Protein AF-A0A380EIG4-F1 (afdb_monomer_lite)

Organism: Staphylococcus aureus (NCBI:txid1280)

Sequence (444 aa):
MAMTEQQKFKVLADQIKISNQLDAEILNSGELTRIDVSNKNRTWEFHITLPQFLAHEDYLLFINAIEQEFKDIANVTCRFTVTNGTNQDEHAIKYFGHCIDQTALSPKVKGQLKQKKLIMSGKVLKVMVSNDIERNHFDKACNGSLIKAFRNCGFDIDKIIFETNDNDQEQNLASLEAHIQEEDEQSARLATEKLEKMKAEKAKQQDNNESAVDKCQIGKPIQIENIKPIESIIEEEFKVAIEGVIFDINLKELKSGRHIVEIKVTDYTDSLVLKMFTRKNKDDLEHFKALSVGKWVRAQGRIEEDTFIRDLVMMMSDIEEIKKATKKDKAEEKRVEFHLHTAMSQMDGIPNIGAYVKQAADWGHPAIAVTDHNVVQAFPDAHAAAEKHGIKMIYGMEGMLVDDGVPIAYKPQDVVLKDATYVVFDVETTGLSNQYDKSSSLQL

Secondary structure (DSSP, 8-state):
-PPPHHHHHHHHHHHTT-TTTS-HHHHHH-EEEEEEEETTTTEEEEEEEESSPPPHHHHHHHHHHHHHHHTTT-EEEEEEEES--TTHHHHHHHHHHHHHHTS---HHHHHHHHHS-EEEETTEEEEEESSHHHHHHHHHHHHHHHHHHHHHTT----EEEEEE-GGGTHHHHHHHHHHHHHHHHHHHHHHHHHHHHHHHHHTTTTS----S-SS-EESSPPPGGGB--GGG--S-EEEEEEEEEEEEEEEEE-TTSPEEEEEEEE-SS-EEEEEEEPPTTS-HHHHHHT--TT-EEEEEEEEEEETTTTEEEEEEEEEEEE-PPPP----SSPP-B-----TTSTTT--S-HHHHHHHHHHHT-SEEEE--BT--TTHHHHHHHHHHHTPEEEE--B-------S-SSSS-----TTT------------S-TTT--------

Foldseek 3Di:
DDDFQLRVQLVVCVLLPCLVVDDPQFSRVKGFDDWDADPPQQEIETEIEGQEADAPVSVVSSQVSNCVSCVVRGRYAYAYAYPDCPPLFVRCLVCQLVLLVQFPDDPVVSVVQNPWDWDDDDQEIETEDADVVVQVVCCVPPWVSSCVSCRSSRHRHDTYHYDYDPVVPPVVVVVVVVVVVVCVVVCVVVVVVVVVVVVVVVVVVVPDPPQPDQWQWADDDDDPVQEDAPLVPPDWDFKGKYKFFWADWDWDADPVRWIKIWTWGHPPVDIAIEIEIDDPPDPNVSSSSNDDGGWMKMWMATWDQDPVVRDTHGDTRIMTTDDDDDDEQPDPDADEAAEDEDPVQDPPHDHQLLVVLVVCLRRVPQEYEYAHEVDQVSVVVNVVSCVVSVHHYDYHYDYDDDDPPDPPDDPDDPDDPVPDDDDDDPPPPPDPDPPPDDPPPDDD

Structure (mmCIF, N/CA/C/O backbone):
data_AF-A0A380EIG4-F1
#
_entry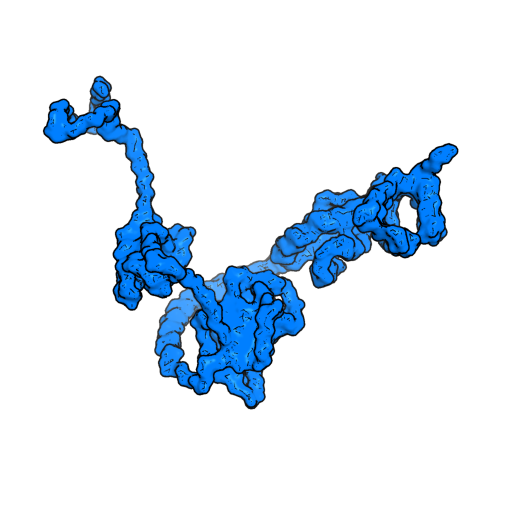.id   AF-A0A380EIG4-F1
#
loop_
_atom_site.group_PDB
_atom_site.id
_atom_site.type_symbol
_atom_site.label_atom_id
_atom_site.label_alt_id
_atom_site.label_comp_id
_atom_site.label_asym_id
_atom_site.label_entity_id
_atom_site.label_seq_id
_atom_site.pdbx_PDB_ins_code
_atom_site.Cartn_x
_atom_site.Cartn_y
_atom_site.Cartn_z
_atom_site.occupancy
_atom_site.B_iso_or_equiv
_atom_site.auth_seq_id
_atom_site.auth_comp_id
_atom_site.auth_asym_id
_atom_site.auth_atom_id
_atom_site.pdbx_PDB_model_num
ATOM 1 N N . MET A 1 1 ? -60.691 -1.891 23.412 1.00 50.03 1 MET A N 1
ATOM 2 C CA . MET A 1 1 ? -60.043 -0.633 22.981 1.00 50.03 1 MET A CA 1
ATOM 3 C C . MET A 1 1 ? -58.589 -0.954 22.697 1.00 50.03 1 MET A C 1
ATOM 5 O O . MET A 1 1 ? -58.003 -1.678 23.492 1.00 50.03 1 MET A O 1
ATOM 9 N N . ALA A 1 2 ? -58.040 -0.517 21.564 1.00 72.38 2 ALA A N 1
ATOM 10 C CA . ALA A 1 2 ? -56.608 -0.659 21.309 1.00 72.38 2 ALA A CA 1
ATOM 11 C C . ALA A 1 2 ? -55.840 0.219 22.311 1.00 72.38 2 ALA A C 1
ATOM 13 O O . ALA A 1 2 ? -56.253 1.352 22.553 1.00 72.38 2 ALA A O 1
ATOM 14 N N . MET A 1 3 ? -54.778 -0.311 22.921 1.00 82.12 3 MET A N 1
ATOM 15 C CA . MET A 1 3 ? -53.924 0.464 23.826 1.00 82.12 3 MET A CA 1
ATOM 16 C C . MET A 1 3 ? -53.286 1.637 23.076 1.00 82.12 3 MET A C 1
ATOM 18 O O . MET A 1 3 ? -52.825 1.456 21.943 1.00 82.12 3 MET A O 1
ATOM 22 N N . THR A 1 4 ? -53.232 2.812 23.706 1.00 90.56 4 THR A N 1
ATOM 23 C CA . THR A 1 4 ? -52.507 3.967 23.152 1.00 90.56 4 THR A CA 1
ATOM 24 C C . THR A 1 4 ? -50.997 3.713 23.156 1.00 90.56 4 THR A C 1
ATOM 26 O O . THR A 1 4 ? -50.507 2.838 23.872 1.00 90.56 4 THR A O 1
ATOM 29 N N . GLU A 1 5 ? -50.235 4.464 22.364 1.00 90.00 5 GLU A N 1
ATOM 30 C CA . GLU A 1 5 ? -48.774 4.307 22.280 1.00 90.00 5 GLU A CA 1
ATOM 31 C C . GLU A 1 5 ? -48.079 4.606 23.618 1.00 90.00 5 GLU A C 1
ATOM 33 O O . GLU A 1 5 ? -47.142 3.894 23.986 1.00 90.00 5 GLU A O 1
ATOM 38 N N . GLN A 1 6 ? -48.610 5.546 24.413 1.00 91.00 6 GLN A N 1
ATOM 39 C CA . GLN A 1 6 ? -48.126 5.802 25.776 1.00 91.00 6 GLN A CA 1
ATOM 40 C C . GLN A 1 6 ? -48.429 4.635 26.725 1.00 91.00 6 GLN A C 1
ATOM 42 O O . GLN A 1 6 ? -47.605 4.250 27.552 1.00 91.00 6 GLN A O 1
ATOM 47 N N . GLN A 1 7 ? -49.613 4.022 26.605 1.00 89.44 7 GLN A N 1
ATOM 48 C CA . GLN A 1 7 ? -49.962 2.846 27.408 1.00 89.44 7 GLN A CA 1
ATOM 49 C C . GLN A 1 7 ? -49.075 1.646 27.059 1.00 89.44 7 GLN A C 1
ATOM 51 O O . GLN A 1 7 ? -48.688 0.899 27.954 1.00 89.44 7 GLN A O 1
ATOM 56 N N . LYS A 1 8 ? -48.726 1.470 25.777 1.00 91.44 8 LYS A N 1
ATOM 57 C CA . LYS A 1 8 ? -47.780 0.434 25.338 1.00 91.44 8 LYS A CA 1
ATOM 58 C C . LYS A 1 8 ? -46.386 0.658 25.927 1.00 91.44 8 LYS A C 1
ATOM 60 O O . LYS A 1 8 ? -45.781 -0.304 26.390 1.00 91.44 8 LYS A O 1
ATOM 65 N N . PHE A 1 9 ? -45.900 1.902 25.952 1.00 92.00 9 PHE A N 1
ATOM 66 C CA . PHE A 1 9 ? -44.609 2.229 26.561 1.00 92.00 9 PHE A CA 1
ATOM 67 C C . PHE A 1 9 ? -44.590 1.943 28.065 1.00 92.00 9 PHE A C 1
ATOM 69 O O . PHE A 1 9 ? -43.659 1.304 28.542 1.00 92.00 9 PHE A O 1
ATOM 76 N N . LYS A 1 10 ? -45.641 2.323 28.803 1.00 90.19 10 LYS A N 1
ATOM 77 C CA . LYS A 1 10 ? -45.753 2.004 30.238 1.00 90.19 10 LYS A CA 1
ATOM 78 C C . LYS A 1 10 ? -45.739 0.505 30.509 1.00 90.19 10 LYS A C 1
ATOM 80 O O . LYS A 1 10 ? -45.016 0.061 31.390 1.00 90.19 10 LYS A O 1
ATOM 85 N N . VAL A 1 11 ? -46.479 -0.276 29.721 1.00 90.94 11 VAL A N 1
ATOM 86 C CA . VAL A 1 11 ? -46.455 -1.741 29.846 1.00 90.94 11 VAL A CA 1
ATOM 87 C C . VAL A 1 11 ? -45.063 -2.301 29.561 1.00 90.94 11 VAL A C 1
ATOM 89 O O . VAL A 1 11 ? -44.620 -3.181 30.292 1.00 90.94 11 VAL A O 1
ATOM 92 N N . LEU A 1 12 ? -44.351 -1.779 28.557 1.00 90.94 12 LEU A N 1
ATOM 93 C CA . LEU A 1 12 ? -42.964 -2.168 28.296 1.00 90.94 12 LEU A CA 1
ATOM 94 C C . LEU A 1 12 ? -42.051 -1.822 29.482 1.00 90.94 12 LEU A C 1
ATOM 96 O O . LEU A 1 12 ? -41.296 -2.681 29.924 1.00 90.94 12 LEU A O 1
ATOM 100 N N . ALA A 1 13 ? -42.142 -0.599 30.013 1.00 88.75 13 ALA A N 1
ATOM 101 C CA . ALA A 1 13 ? -41.346 -0.137 31.150 1.00 88.75 13 ALA A CA 1
ATOM 102 C C . ALA A 1 13 ? -41.601 -0.968 32.423 1.00 88.75 13 ALA A C 1
ATOM 104 O O . ALA A 1 13 ? -40.652 -1.305 33.139 1.00 88.75 13 ALA A O 1
ATOM 105 N N . ASP A 1 14 ? -42.858 -1.355 32.667 1.00 89.38 14 ASP A N 1
ATOM 106 C CA . ASP A 1 14 ? -43.243 -2.241 33.769 1.00 89.38 14 ASP A CA 1
ATOM 107 C C . ASP A 1 14 ? -42.702 -3.659 33.551 1.00 89.38 14 ASP A C 1
ATOM 109 O O . ASP A 1 14 ? -42.169 -4.269 34.481 1.00 89.38 14 ASP A O 1
ATOM 113 N N . GLN A 1 15 ? -42.790 -4.172 32.319 1.00 89.62 15 GLN A N 1
ATOM 114 C CA . GLN A 1 15 ? -42.307 -5.503 31.953 1.00 89.62 15 GLN A CA 1
ATOM 115 C C . GLN A 1 15 ? -40.791 -5.629 32.144 1.00 89.62 15 GLN A C 1
ATOM 117 O O . GLN A 1 15 ? -40.335 -6.592 32.752 1.00 89.62 15 GLN A O 1
ATOM 122 N N . ILE A 1 16 ? -40.022 -4.629 31.706 1.00 89.94 16 ILE A N 1
ATOM 123 C CA . ILE A 1 16 ? -38.561 -4.591 31.894 1.00 89.94 16 ILE A CA 1
ATOM 124 C C . ILE A 1 16 ? -38.152 -4.054 33.280 1.00 89.94 16 ILE A C 1
ATOM 126 O O . ILE A 1 16 ? -36.966 -3.952 33.578 1.00 89.94 16 ILE A O 1
ATOM 130 N N . LYS A 1 17 ? -39.126 -3.757 34.156 1.00 88.25 17 LYS A N 1
ATOM 131 C CA . LYS A 1 17 ? -38.958 -3.372 35.572 1.00 88.25 17 LYS A CA 1
ATOM 132 C C . LYS A 1 17 ? -38.161 -2.084 35.810 1.00 88.25 17 LYS A C 1
ATOM 134 O O . LYS A 1 17 ? -37.491 -1.960 36.835 1.00 88.25 17 LYS A O 1
ATOM 139 N N . ILE A 1 18 ? -38.276 -1.102 34.915 1.00 86.62 18 ILE A N 1
ATOM 140 C CA . ILE A 1 18 ? -37.579 0.195 35.035 1.00 86.62 18 ILE A CA 1
ATOM 141 C C . ILE A 1 18 ? -38.503 1.374 35.359 1.00 86.62 18 ILE A C 1
ATOM 143 O O . ILE A 1 18 ? -38.022 2.490 35.529 1.00 86.62 18 ILE A O 1
ATOM 147 N N . SER A 1 19 ? -39.817 1.161 35.478 1.00 80.94 19 SER A N 1
ATOM 148 C CA . SER A 1 19 ? -40.793 2.243 35.700 1.00 80.94 19 SER A CA 1
ATOM 149 C C . SER A 1 19 ? -40.489 3.133 36.909 1.00 80.94 19 SER A C 1
ATOM 151 O O . SER A 1 19 ? -40.785 4.319 36.878 1.00 80.94 19 SER A O 1
ATOM 153 N N . ASN A 1 20 ? -39.864 2.590 37.958 1.00 79.31 20 ASN A N 1
ATOM 154 C CA . ASN A 1 20 ? -39.489 3.354 39.156 1.00 79.31 20 ASN A CA 1
ATOM 155 C C . ASN A 1 20 ? -38.130 4.067 39.039 1.00 79.31 20 ASN A C 1
ATOM 157 O O . ASN A 1 20 ? -37.755 4.792 39.957 1.00 79.31 20 ASN A O 1
ATOM 161 N N . GLN A 1 21 ? -37.371 3.805 37.973 1.00 80.31 21 GLN A N 1
ATOM 162 C CA . GLN A 1 21 ? -36.055 4.401 37.718 1.00 80.31 21 GLN A CA 1
ATOM 163 C C . GLN A 1 21 ? -36.112 5.521 36.678 1.00 80.31 21 GLN A C 1
ATOM 165 O O . GLN A 1 21 ? -35.222 6.358 36.648 1.00 80.31 21 GLN A O 1
ATOM 170 N N . LEU A 1 22 ? -37.155 5.554 35.846 1.00 81.88 22 LEU A N 1
ATOM 171 C CA . LEU A 1 22 ? -37.361 6.619 34.871 1.00 81.88 22 LEU A CA 1
ATOM 172 C C . LEU A 1 22 ? -38.056 7.829 35.499 1.00 81.88 22 LEU A C 1
ATOM 174 O O . LEU A 1 22 ? -38.948 7.689 36.338 1.00 81.88 22 LEU A O 1
ATOM 178 N N . ASP A 1 23 ? -37.714 9.018 35.005 1.00 84.00 23 ASP A N 1
ATOM 179 C CA . ASP A 1 23 ? -38.436 10.241 35.339 1.00 84.00 23 ASP A CA 1
ATOM 180 C C . ASP A 1 23 ? -39.929 10.120 35.014 1.00 84.00 23 ASP A C 1
ATOM 182 O O . ASP A 1 23 ? -40.333 9.600 33.968 1.00 84.00 23 ASP A O 1
ATOM 186 N N . ALA A 1 24 ? -40.767 10.679 35.889 1.00 83.12 24 ALA A N 1
ATOM 187 C CA . ALA A 1 24 ? -42.219 10.615 35.747 1.00 83.12 24 ALA A CA 1
ATOM 188 C C . ALA A 1 24 ? -42.714 11.234 34.428 1.00 83.12 24 ALA A C 1
ATOM 190 O O . ALA A 1 24 ? -43.712 10.781 33.871 1.00 83.12 24 ALA A O 1
ATOM 191 N N . GLU A 1 25 ? -42.031 12.255 33.911 1.00 85.75 25 GLU A N 1
ATOM 192 C CA . GLU A 1 25 ? -42.359 12.865 32.620 1.00 85.75 25 GLU A CA 1
ATOM 193 C C . GLU A 1 25 ? -42.069 11.913 31.452 1.00 85.75 25 GLU A C 1
ATOM 195 O O . GLU A 1 25 ? -42.916 11.732 30.576 1.00 85.75 25 GLU A O 1
ATOM 200 N N . ILE A 1 26 ? -40.925 11.225 31.485 1.00 87.44 26 ILE A N 1
ATOM 201 C CA . ILE A 1 26 ? -40.539 10.229 30.480 1.00 87.44 26 ILE A CA 1
ATOM 202 C C . ILE A 1 26 ? -41.493 9.033 30.511 1.00 87.44 26 ILE A C 1
ATOM 204 O O . ILE A 1 26 ? -41.966 8.597 29.465 1.00 87.44 26 ILE A O 1
ATOM 208 N N . LEU A 1 27 ? -41.838 8.534 31.700 1.00 87.75 27 LEU A N 1
ATOM 209 C CA . LEU A 1 27 ? -42.756 7.404 31.845 1.00 87.75 27 LEU A CA 1
ATOM 210 C C . LEU A 1 27 ? -44.185 7.735 31.379 1.00 87.75 27 LEU A C 1
ATOM 212 O O . LEU A 1 27 ? -44.901 6.864 30.886 1.00 87.75 27 LEU A O 1
ATOM 216 N N . ASN A 1 28 ? -44.633 8.981 31.560 1.00 86.75 28 ASN A N 1
ATOM 217 C CA . ASN A 1 28 ? -45.994 9.391 31.211 1.00 86.75 28 ASN A CA 1
ATOM 218 C C . ASN A 1 28 ? -46.162 9.798 29.746 1.00 86.75 28 ASN A C 1
ATOM 220 O O . ASN A 1 28 ? -47.229 9.540 29.187 1.00 86.75 28 ASN A O 1
ATOM 224 N N . SER A 1 29 ? -45.136 10.408 29.155 1.00 89.44 29 SER A N 1
ATOM 225 C CA . SER A 1 29 ? -45.185 10.966 27.800 1.00 89.44 29 SER A CA 1
ATOM 226 C C . SER A 1 29 ? -44.413 10.136 26.770 1.00 89.44 29 SER A C 1
ATOM 228 O O . SER A 1 29 ? -44.521 10.414 25.581 1.00 89.44 29 SER A O 1
ATOM 230 N N . GLY A 1 30 ? -43.628 9.140 27.194 1.00 91.06 30 GLY A N 1
ATOM 231 C CA . GLY A 1 30 ? -42.935 8.222 26.294 1.00 91.06 30 GLY A CA 1
ATOM 232 C C . GLY A 1 30 ? -43.910 7.334 25.521 1.00 91.06 30 GLY A C 1
ATOM 233 O O . GLY A 1 30 ? -44.926 6.887 26.054 1.00 91.06 30 GLY A O 1
ATOM 234 N N . GLU A 1 31 ? -43.599 7.069 24.258 1.00 93.81 31 GLU A N 1
ATOM 235 C CA . GLU A 1 31 ? -44.462 6.353 23.320 1.00 93.81 31 GLU A CA 1
ATOM 236 C C . GLU A 1 31 ? -43.718 5.188 22.680 1.00 93.81 31 GLU A C 1
ATOM 238 O O . GLU A 1 31 ? -42.617 5.343 22.155 1.00 93.81 31 GLU A O 1
ATOM 243 N N . LEU A 1 32 ? -44.346 4.012 22.674 1.00 93.25 32 LEU A N 1
ATOM 244 C CA . LEU A 1 32 ? -43.885 2.872 21.890 1.00 93.25 32 LEU A CA 1
ATOM 245 C C . LEU A 1 32 ? -44.675 2.852 20.582 1.00 93.25 32 LEU A C 1
ATOM 247 O O . LEU A 1 32 ? -45.813 2.367 20.539 1.00 93.25 32 LEU A O 1
ATOM 251 N N . THR A 1 33 ? -44.073 3.406 19.533 1.00 91.06 33 THR A N 1
ATOM 252 C CA . THR A 1 33 ? -44.745 3.666 18.253 1.00 91.06 33 THR A CA 1
ATOM 253 C C . THR A 1 33 ? -44.801 2.410 17.390 1.00 91.06 33 THR A C 1
ATOM 255 O O . THR A 1 33 ? -45.850 2.056 16.846 1.00 91.06 33 THR A O 1
ATOM 258 N N . ARG A 1 34 ? -43.686 1.677 17.296 1.00 91.44 34 ARG A N 1
ATOM 259 C CA . ARG A 1 34 ? -43.570 0.488 16.442 1.00 91.44 34 ARG A CA 1
ATOM 260 C C . ARG A 1 34 ? -42.611 -0.546 17.021 1.00 91.44 34 ARG A C 1
ATOM 262 O O . ARG A 1 34 ? -41.653 -0.204 17.702 1.00 91.44 34 ARG A O 1
ATOM 269 N N . ILE A 1 35 ? -42.860 -1.817 16.709 1.00 91.50 35 ILE A N 1
ATOM 270 C CA . ILE A 1 35 ? -41.914 -2.914 16.931 1.00 91.50 35 ILE A CA 1
ATOM 271 C C . ILE A 1 35 ? -41.737 -3.637 15.597 1.00 91.50 35 ILE A C 1
ATOM 273 O O . ILE A 1 35 ? -42.709 -4.169 15.056 1.00 91.50 35 ILE A O 1
ATOM 277 N N . ASP A 1 36 ? -40.515 -3.660 15.072 1.00 90.19 36 ASP A N 1
ATOM 278 C CA . ASP A 1 36 ? -40.183 -4.417 13.868 1.00 90.19 36 ASP A CA 1
ATOM 279 C C . ASP A 1 36 ? -39.650 -5.793 14.245 1.00 90.19 36 ASP A C 1
ATOM 281 O O . ASP A 1 36 ? -38.648 -5.922 14.947 1.00 90.19 36 ASP A O 1
ATOM 285 N N . VAL A 1 37 ? -40.315 -6.839 13.756 1.00 91.00 37 VAL A N 1
ATOM 286 C CA . VAL A 1 37 ? -39.977 -8.228 14.073 1.00 91.00 37 VAL A CA 1
ATOM 287 C C . VAL A 1 37 ? -39.436 -8.928 12.834 1.00 91.00 37 VAL A C 1
ATOM 289 O O . VAL A 1 37 ? -40.142 -9.098 11.840 1.00 91.00 37 VAL A O 1
ATOM 292 N N . SER A 1 38 ? -38.189 -9.397 12.907 1.00 88.88 38 SER A N 1
ATOM 293 C CA . SER A 1 38 ? -37.592 -10.255 11.883 1.00 88.88 38 SER A CA 1
ATOM 294 C C . SER A 1 38 ? -37.438 -11.678 12.401 1.00 88.88 38 SER A C 1
ATOM 296 O O . SER A 1 38 ? -36.502 -11.999 13.133 1.00 88.88 38 SER A O 1
ATOM 298 N N . ASN A 1 39 ? -38.333 -12.567 11.963 1.00 84.81 39 ASN A N 1
ATOM 299 C CA . ASN A 1 39 ? -38.279 -13.987 12.325 1.00 84.81 39 ASN A CA 1
ATOM 300 C C . ASN A 1 39 ? -37.032 -14.687 11.765 1.00 84.81 39 ASN A C 1
ATOM 302 O O . ASN A 1 39 ? -36.486 -15.576 12.408 1.00 84.81 39 ASN A O 1
ATOM 306 N N . LYS A 1 40 ? -36.559 -14.275 10.579 1.00 84.56 40 LYS A N 1
ATOM 307 C CA . LYS A 1 40 ? -35.396 -14.885 9.916 1.00 84.56 40 LYS A CA 1
ATOM 308 C C . LYS A 1 40 ? -34.095 -14.628 10.678 1.00 84.56 40 LYS A C 1
ATOM 310 O O . LYS A 1 40 ? -33.275 -15.529 10.792 1.00 84.56 40 LYS A O 1
ATOM 315 N N . ASN A 1 41 ? -33.927 -13.409 11.191 1.00 82.38 41 ASN A N 1
ATOM 316 C CA . ASN A 1 41 ? -32.717 -13.005 11.911 1.00 82.38 41 ASN A CA 1
ATOM 317 C C . ASN A 1 41 ? -32.880 -13.110 13.433 1.00 82.38 41 ASN A C 1
ATOM 319 O O . ASN A 1 41 ? -31.913 -12.900 14.159 1.00 82.38 41 ASN A O 1
ATOM 323 N N . ARG A 1 42 ? -34.093 -13.433 13.907 1.00 89.19 42 ARG A N 1
ATOM 324 C CA . ARG A 1 42 ? -34.471 -13.462 15.323 1.00 89.19 42 ARG A CA 1
ATOM 325 C C . ARG A 1 42 ? -34.135 -12.135 16.022 1.00 89.19 42 ARG A C 1
ATOM 327 O O . ARG A 1 42 ? -33.558 -12.123 17.106 1.00 89.19 42 ARG A O 1
ATOM 334 N N . THR A 1 43 ? -34.479 -11.020 15.369 1.00 90.00 43 THR A N 1
ATOM 335 C CA . THR A 1 43 ? -34.214 -9.651 15.847 1.00 90.00 43 THR A CA 1
ATOM 336 C C . THR A 1 43 ? -35.502 -8.858 16.013 1.00 90.00 43 THR A C 1
ATOM 338 O O . THR A 1 43 ? -36.355 -8.895 15.118 1.00 90.00 43 THR A O 1
ATOM 341 N N . TRP A 1 44 ? -35.631 -8.131 17.122 1.00 92.94 44 TRP A N 1
ATOM 342 C CA . TRP A 1 44 ? -36.739 -7.210 17.394 1.00 92.94 44 TRP A CA 1
ATOM 343 C C . TRP A 1 44 ? -36.195 -5.789 17.549 1.00 92.94 44 TRP A C 1
ATOM 345 O O . TRP A 1 44 ? -35.314 -5.567 18.375 1.00 92.94 44 TRP A O 1
ATOM 355 N N . GLU A 1 45 ? -36.720 -4.837 16.780 1.00 92.75 45 GLU A N 1
ATOM 356 C CA . GLU A 1 45 ? -36.350 -3.421 16.879 1.00 92.75 45 GLU A CA 1
ATOM 357 C C . GLU A 1 45 ? -37.518 -2.603 17.444 1.00 92.75 45 GLU A C 1
ATOM 359 O O . GLU A 1 45 ? -38.583 -2.517 16.829 1.00 92.75 45 GLU A O 1
ATOM 364 N N . PHE A 1 46 ? -37.325 -2.006 18.620 1.00 93.62 46 PHE A N 1
ATOM 365 C CA . PHE A 1 46 ? -38.320 -1.164 19.285 1.00 93.62 46 PHE A CA 1
ATOM 366 C C . PHE A 1 46 ? -38.114 0.298 18.890 1.00 93.62 46 PHE A C 1
ATOM 368 O O . PHE A 1 46 ? -37.039 0.853 19.106 1.00 93.62 46 PHE A O 1
ATOM 375 N N . HIS A 1 47 ? -39.152 0.935 18.351 1.00 94.69 47 HIS A N 1
ATOM 376 C CA . HIS A 1 47 ? -39.161 2.360 18.021 1.00 94.69 47 HIS A CA 1
ATOM 377 C C . HIS A 1 47 ? -39.867 3.120 19.138 1.00 94.69 47 HIS A C 1
ATOM 379 O O . HIS A 1 47 ? -41.072 2.956 19.348 1.00 94.69 47 HIS A O 1
ATOM 385 N N . ILE A 1 48 ? -39.100 3.922 19.871 1.00 94.62 48 ILE A N 1
ATOM 386 C CA . ILE A 1 48 ? -39.546 4.602 21.087 1.00 94.62 48 ILE A CA 1
ATOM 387 C C . ILE A 1 48 ? -39.392 6.107 20.898 1.00 94.62 48 ILE A C 1
ATOM 389 O O . ILE A 1 48 ? -38.314 6.588 20.555 1.00 94.62 48 ILE A O 1
ATOM 393 N N . THR A 1 49 ? -40.454 6.858 21.158 1.00 94.38 49 THR A N 1
ATOM 394 C CA . THR A 1 49 ? -40.421 8.321 21.168 1.00 94.38 49 THR A CA 1
ATOM 395 C C . THR A 1 49 ? -40.407 8.815 22.609 1.00 94.38 49 THR A C 1
ATOM 397 O O . THR A 1 49 ? -41.226 8.379 23.415 1.00 94.38 49 THR A O 1
ATOM 400 N N . LEU A 1 50 ? -39.480 9.708 22.952 1.00 93.31 50 LEU A N 1
ATOM 401 C CA . LEU A 1 50 ? -39.313 10.261 24.296 1.00 93.31 50 LEU A CA 1
ATOM 402 C C . LEU A 1 50 ? -39.483 11.787 24.287 1.00 93.31 50 LEU A C 1
ATOM 404 O O . LEU A 1 50 ? -39.069 12.442 23.324 1.00 93.31 50 LEU A O 1
ATOM 408 N N . PRO A 1 51 ? -40.030 12.377 25.367 1.00 91.50 51 PRO A N 1
ATOM 409 C CA . PRO A 1 51 ? -40.179 13.825 25.468 1.00 91.50 51 PRO A CA 1
ATOM 410 C C . PRO A 1 51 ? -38.824 14.545 25.502 1.00 91.50 51 PRO A C 1
ATOM 412 O O . PRO A 1 51 ? -38.693 15.603 24.895 1.00 91.50 51 PRO A O 1
ATOM 415 N N . GLN A 1 52 ? -37.820 13.951 26.156 1.00 91.44 52 GLN A N 1
ATOM 416 C CA . GLN A 1 52 ? -36.471 14.485 26.365 1.00 91.44 52 GLN A CA 1
ATOM 417 C C . GLN A 1 52 ? -35.420 13.360 26.340 1.00 91.44 52 GLN A C 1
ATOM 419 O O . GLN A 1 52 ? -35.775 12.179 26.395 1.00 91.44 52 GLN A O 1
ATOM 424 N N . PHE A 1 53 ? -34.133 13.715 26.263 1.00 89.94 53 PHE A N 1
ATOM 425 C CA . PHE A 1 53 ? -33.037 12.743 26.331 1.00 89.94 53 PHE A CA 1
ATOM 426 C C . PHE A 1 53 ? -32.976 12.061 27.702 1.00 89.94 53 PHE A C 1
ATOM 428 O O . PHE A 1 53 ? -33.089 12.716 28.736 1.00 89.94 53 PHE A O 1
ATOM 435 N N . LEU A 1 54 ? -32.722 10.751 27.714 1.00 89.00 54 LEU A N 1
ATOM 436 C CA . LEU A 1 54 ? -32.384 10.031 28.942 1.00 89.00 54 LEU A CA 1
ATOM 437 C C . LEU A 1 54 ? -30.999 10.464 29.440 1.00 89.00 54 LEU A C 1
ATOM 439 O O . LEU A 1 54 ? -30.092 10.750 28.640 1.00 89.00 54 LEU A O 1
ATOM 443 N N . ALA A 1 55 ? -30.781 10.455 30.755 1.00 89.50 55 ALA A N 1
ATOM 444 C CA . ALA A 1 55 ? -29.417 10.460 31.264 1.00 89.50 55 ALA A CA 1
ATOM 445 C C . ALA A 1 55 ? -28.692 9.201 30.755 1.00 89.50 55 ALA A C 1
ATOM 447 O O . ALA A 1 55 ? -29.311 8.167 30.507 1.00 89.50 55 ALA A O 1
ATOM 448 N N . HIS A 1 56 ? -27.374 9.281 30.561 1.00 88.69 56 HIS A N 1
ATOM 449 C CA . HIS A 1 56 ? -26.609 8.150 30.020 1.00 88.69 56 HIS A CA 1
ATOM 450 C C . HIS A 1 56 ? -26.753 6.885 30.886 1.00 88.69 56 HIS A C 1
ATOM 452 O O . HIS A 1 56 ? -26.826 5.778 30.360 1.00 88.69 56 HIS A O 1
ATOM 458 N N . GLU A 1 57 ? -26.853 7.055 32.204 1.00 86.38 57 GLU A N 1
ATOM 459 C CA . GLU A 1 57 ? -27.070 5.971 33.165 1.00 86.38 57 GLU A CA 1
ATOM 460 C C . GLU A 1 57 ? -28.435 5.296 32.961 1.00 86.38 57 GLU A C 1
ATOM 462 O O . GLU A 1 57 ? -28.490 4.077 32.798 1.00 86.38 57 GLU A O 1
ATOM 467 N N . ASP A 1 58 ? -29.512 6.081 32.856 1.00 87.38 58 ASP A N 1
ATOM 468 C CA . ASP A 1 58 ? -30.874 5.573 32.638 1.00 87.38 58 ASP A CA 1
ATOM 469 C C . ASP A 1 58 ? -31.019 4.880 31.285 1.00 87.38 58 ASP A C 1
ATOM 471 O O . ASP A 1 58 ? -31.698 3.862 31.164 1.00 87.38 58 ASP A O 1
ATOM 475 N N . TYR A 1 59 ? -30.346 5.395 30.257 1.00 90.75 59 TYR A N 1
ATOM 476 C CA . TYR A 1 59 ? -30.317 4.764 28.944 1.00 90.75 59 TYR A CA 1
ATOM 477 C C . TYR A 1 59 ? -29.598 3.414 28.968 1.00 90.75 59 TYR A C 1
ATOM 479 O O . TYR A 1 59 ? -30.112 2.434 28.428 1.00 90.75 59 TYR A O 1
ATOM 487 N N . LEU A 1 60 ? -28.433 3.324 29.619 1.00 87.44 60 LEU A N 1
ATOM 488 C CA . LEU A 1 60 ? -27.736 2.046 29.770 1.00 87.44 60 LEU A CA 1
ATOM 489 C C . LEU A 1 60 ? -28.570 1.047 30.575 1.00 87.44 60 LEU A C 1
ATOM 491 O O . LEU A 1 60 ? -28.591 -0.137 30.237 1.00 87.44 60 LEU A O 1
ATOM 495 N N . LEU A 1 61 ? -29.263 1.507 31.617 1.00 88.25 61 LEU A N 1
ATOM 496 C CA . LEU A 1 61 ? -30.193 0.683 32.384 1.00 88.25 61 LEU A CA 1
ATOM 497 C C . LEU A 1 61 ? -31.346 0.189 31.506 1.00 88.25 61 LEU A C 1
ATOM 499 O O . LEU A 1 61 ? -31.631 -1.006 31.512 1.00 88.25 61 LEU A O 1
ATOM 503 N N . PHE A 1 62 ? -31.943 1.067 30.696 1.00 91.50 62 PHE A N 1
ATOM 504 C CA . PHE A 1 62 ? -33.015 0.723 29.761 1.00 91.50 62 PHE A CA 1
ATOM 505 C C . PHE A 1 62 ? -32.577 -0.364 28.771 1.00 91.50 62 PHE A C 1
ATOM 507 O O . PHE A 1 62 ? -33.247 -1.390 28.646 1.00 91.50 62 PHE A O 1
ATOM 514 N N . ILE A 1 63 ? -31.448 -0.156 28.081 1.00 90.56 63 ILE A N 1
ATOM 515 C CA . ILE A 1 63 ? -30.932 -1.095 27.074 1.00 90.56 63 ILE A CA 1
ATOM 516 C C . ILE A 1 63 ? -30.589 -2.445 27.706 1.00 90.56 63 ILE A C 1
ATOM 518 O O . ILE A 1 63 ? -30.995 -3.484 27.193 1.00 90.56 63 ILE A O 1
ATOM 522 N N . ASN A 1 64 ? -29.911 -2.453 28.855 1.00 88.62 64 ASN A N 1
ATOM 523 C CA . ASN A 1 64 ? -29.613 -3.710 29.537 1.00 88.62 64 ASN A CA 1
ATOM 524 C C . ASN A 1 64 ? -30.893 -4.423 29.997 1.00 88.62 64 ASN A C 1
ATOM 526 O O . ASN A 1 64 ? -30.998 -5.638 29.853 1.00 88.62 64 ASN A O 1
ATOM 530 N N . ALA A 1 65 ? -31.875 -3.696 30.535 1.00 90.69 65 ALA A N 1
ATOM 531 C CA . ALA A 1 65 ? -33.120 -4.286 31.018 1.00 90.69 65 ALA A CA 1
ATOM 532 C C . ALA A 1 65 ? -33.925 -4.934 29.883 1.00 90.69 65 ALA A C 1
ATOM 534 O O . ALA A 1 65 ? -34.376 -6.072 30.024 1.00 90.69 65 ALA A O 1
ATOM 535 N N . ILE A 1 66 ? -34.058 -4.251 28.741 1.00 91.44 66 ILE A N 1
ATOM 536 C CA . ILE A 1 66 ? -34.787 -4.793 27.591 1.00 91.44 66 ILE A CA 1
ATOM 537 C C . ILE A 1 66 ? -34.037 -5.968 26.947 1.00 91.44 66 ILE A C 1
ATOM 539 O O . ILE A 1 66 ? -34.654 -6.976 26.610 1.00 91.44 66 ILE A O 1
ATOM 543 N N . GLU A 1 67 ? -32.707 -5.906 26.838 1.00 89.62 67 GLU A N 1
ATOM 544 C CA . GLU A 1 67 ? -31.914 -7.027 26.324 1.00 89.62 67 GLU A CA 1
ATOM 545 C C . GLU A 1 67 ? -32.024 -8.269 27.217 1.00 89.62 67 GLU A C 1
ATOM 547 O O . GLU A 1 67 ? -32.142 -9.377 26.697 1.00 89.62 67 GLU A O 1
ATOM 552 N N . GLN A 1 68 ? -32.015 -8.110 28.547 1.00 89.25 68 GLN A N 1
ATOM 553 C CA . GLN A 1 68 ? -32.142 -9.239 29.476 1.00 89.25 68 GLN A CA 1
ATOM 554 C C . GLN A 1 68 ? -33.545 -9.851 29.466 1.00 89.25 68 GLN A C 1
ATOM 556 O O . GLN A 1 68 ? -33.659 -11.075 29.438 1.00 89.25 68 GLN A O 1
ATOM 561 N N . GLU A 1 69 ? -34.598 -9.031 29.459 1.00 91.81 69 GLU A N 1
ATOM 562 C CA . GLU A 1 69 ? -35.987 -9.513 29.501 1.00 91.81 69 GLU A CA 1
ATOM 563 C C . GLU A 1 69 ? -36.350 -10.338 28.255 1.00 91.81 69 GLU A C 1
ATOM 565 O O . GLU A 1 69 ? -37.065 -11.335 28.340 1.00 91.81 69 GLU A O 1
ATOM 570 N N . PHE A 1 70 ? -35.821 -9.961 27.089 1.00 90.88 70 PHE A N 1
ATOM 571 C CA . PHE A 1 70 ? -36.152 -10.602 25.814 1.00 90.88 70 PHE A CA 1
ATOM 572 C C . PHE A 1 70 ? -35.053 -11.529 25.270 1.00 90.88 70 PHE A C 1
ATOM 574 O O . PHE A 1 70 ? -35.214 -12.076 24.174 1.00 90.88 70 PHE A O 1
ATOM 581 N N . LYS A 1 71 ? -33.974 -11.768 26.030 1.00 89.06 71 LYS A N 1
ATOM 582 C CA . LYS A 1 71 ? -32.791 -12.551 25.620 1.00 89.06 71 LYS A CA 1
ATOM 583 C C . LYS A 1 71 ? -33.120 -13.939 25.065 1.00 89.06 71 LYS A C 1
ATOM 585 O O . LYS A 1 71 ? -32.505 -14.392 24.099 1.00 89.06 71 LYS A O 1
ATOM 590 N N . ASP A 1 72 ? -34.099 -14.616 25.663 1.00 87.81 72 ASP A N 1
ATOM 591 C CA . ASP A 1 72 ? -34.514 -15.963 25.253 1.00 87.81 72 ASP A CA 1
ATOM 592 C C . ASP A 1 72 ? -35.396 -15.957 23.994 1.00 87.81 72 ASP A C 1
ATOM 594 O O . ASP A 1 72 ? -35.604 -16.996 23.363 1.00 87.81 72 ASP A O 1
ATOM 598 N N . ILE A 1 73 ? -35.896 -14.792 23.580 1.00 87.19 73 ILE A N 1
ATOM 599 C CA . ILE A 1 73 ? -36.832 -14.637 22.465 1.00 87.19 73 ILE A CA 1
ATOM 600 C C . ILE A 1 73 ? -36.096 -14.125 21.228 1.00 87.19 73 ILE A C 1
ATOM 602 O O . ILE A 1 73 ? -36.129 -14.787 20.186 1.00 87.19 73 ILE A O 1
ATOM 606 N N . ALA A 1 74 ? -35.415 -12.984 21.336 1.00 89.38 74 ALA A N 1
ATOM 607 C CA . ALA A 1 74 ? -34.780 -12.307 20.212 1.00 89.38 74 ALA A CA 1
ATOM 608 C C . ALA A 1 74 ? -33.602 -11.428 20.644 1.00 89.38 74 ALA A C 1
ATOM 610 O O . ALA A 1 74 ? -33.535 -10.962 21.776 1.00 89.38 74 ALA A O 1
ATOM 611 N N . ASN A 1 75 ? -32.704 -11.147 19.699 1.00 88.50 75 ASN A N 1
ATOM 612 C CA . ASN A 1 75 ? -31.749 -10.055 19.851 1.00 88.50 75 ASN A CA 1
ATOM 613 C C . ASN A 1 75 ? -32.503 -8.732 19.705 1.00 88.50 75 ASN A C 1
ATOM 615 O O . ASN A 1 75 ? -33.110 -8.475 18.661 1.00 88.50 75 ASN A O 1
ATOM 619 N N . VAL A 1 76 ? -32.481 -7.915 20.752 1.00 90.88 76 VAL A N 1
ATOM 620 C CA . VAL A 1 76 ? -33.236 -6.664 20.801 1.00 90.88 76 VAL A CA 1
ATOM 621 C C . VAL A 1 76 ? -32.353 -5.484 20.430 1.00 90.88 76 VAL A C 1
ATOM 623 O O . VAL A 1 76 ? -31.232 -5.362 20.909 1.00 90.88 76 VAL A O 1
ATOM 626 N N . THR A 1 77 ? -32.882 -4.591 19.600 1.00 89.69 77 THR A N 1
ATOM 627 C CA . THR A 1 77 ? -32.328 -3.258 19.370 1.00 89.69 77 THR A CA 1
ATOM 628 C C . THR A 1 77 ? -33.393 -2.208 19.657 1.00 89.69 77 THR A C 1
ATOM 630 O O . THR A 1 77 ? -34.590 -2.448 19.498 1.00 89.69 77 THR A O 1
ATOM 633 N N . CYS A 1 78 ? -32.969 -1.028 20.096 1.00 90.56 78 CYS A N 1
ATOM 634 C CA . CYS A 1 78 ? -33.865 0.103 20.308 1.00 90.56 78 CYS A CA 1
ATOM 635 C C . CYS A 1 78 ? -33.458 1.257 19.404 1.00 90.56 78 CYS A C 1
ATOM 637 O O . CYS A 1 78 ? -32.271 1.532 19.220 1.00 90.56 78 CYS A O 1
ATOM 639 N N . ARG A 1 79 ? -34.464 1.947 18.876 1.00 92.69 79 ARG A N 1
ATOM 640 C CA . ARG A 1 79 ? -34.313 3.203 18.164 1.00 92.69 79 ARG A CA 1
ATOM 641 C C . ARG A 1 79 ? -35.151 4.262 18.856 1.00 92.69 79 ARG A C 1
ATOM 643 O O . ARG A 1 79 ? -36.376 4.166 18.896 1.00 92.69 79 ARG A O 1
ATOM 650 N N . PHE A 1 80 ? -34.479 5.279 19.370 1.00 93.25 80 PHE A N 1
ATOM 651 C CA . PHE A 1 80 ? -35.112 6.386 20.062 1.00 93.25 80 PHE A CA 1
ATOM 652 C C . PHE A 1 80 ? -35.337 7.567 19.121 1.00 93.25 80 PHE A C 1
ATOM 654 O O . PHE A 1 80 ? -34.553 7.820 18.209 1.00 93.25 80 PHE A O 1
ATOM 661 N N . THR A 1 81 ? -36.419 8.298 19.353 1.00 92.12 81 THR A N 1
ATOM 662 C CA . THR A 1 81 ? -36.694 9.612 18.767 1.00 92.12 81 THR A CA 1
ATOM 663 C C . THR A 1 81 ? -37.011 10.564 19.908 1.00 92.12 81 THR A C 1
ATOM 665 O O . THR A 1 81 ? -37.858 10.250 20.736 1.00 92.12 81 THR A O 1
ATOM 668 N N . VAL A 1 82 ? -36.345 11.714 19.984 1.00 92.31 82 VAL A N 1
ATOM 669 C CA . VAL A 1 82 ? -36.565 12.686 21.064 1.00 92.31 82 VAL A CA 1
ATOM 670 C C . VAL A 1 82 ? -37.277 13.913 20.506 1.00 92.31 82 VAL A C 1
ATOM 672 O O . VAL A 1 82 ? -36.842 14.476 19.504 1.00 92.31 82 VAL A O 1
ATOM 675 N N . THR A 1 83 ? -38.380 14.328 21.132 1.00 87.00 83 THR A N 1
ATOM 676 C CA . THR A 1 83 ? -39.177 15.469 20.646 1.00 87.00 83 THR A CA 1
ATOM 677 C C . THR A 1 83 ? -38.623 16.820 21.087 1.00 87.00 83 THR A C 1
ATOM 679 O O . THR A 1 83 ? -38.724 17.789 20.337 1.00 87.00 83 THR A O 1
ATOM 682 N N . ASN A 1 84 ? -38.033 16.905 22.285 1.00 85.75 84 ASN A N 1
ATOM 683 C CA . ASN A 1 84 ? -37.390 18.115 22.791 1.00 85.75 84 ASN A CA 1
ATOM 684 C C . ASN A 1 84 ? -35.867 17.934 22.840 1.00 85.75 84 ASN A C 1
ATOM 686 O O . ASN A 1 84 ? -35.331 17.310 23.752 1.00 85.75 84 ASN A O 1
ATOM 690 N N . GLY A 1 85 ? -35.170 18.525 21.868 1.00 80.56 85 GLY A N 1
ATOM 691 C CA . GLY A 1 85 ? -33.713 18.449 21.730 1.00 80.56 85 GLY A CA 1
ATOM 692 C C . GLY A 1 85 ? -32.908 19.351 22.681 1.00 80.56 85 GLY A C 1
ATOM 693 O O . GLY A 1 85 ? -31.731 19.604 22.425 1.00 80.56 85 GLY A O 1
ATOM 694 N N . THR A 1 86 ? -33.515 19.891 23.743 1.00 82.38 86 THR A N 1
ATOM 695 C CA . THR A 1 86 ? -32.807 20.754 24.706 1.00 82.38 86 THR A CA 1
ATOM 696 C C . THR A 1 86 ? -31.641 19.989 25.350 1.00 82.38 86 THR A C 1
ATOM 698 O O . THR A 1 86 ? -31.782 18.821 25.702 1.00 82.38 86 THR A O 1
ATOM 701 N N . ASN A 1 87 ? -30.480 20.639 25.491 1.00 81.56 87 ASN A N 1
ATOM 702 C CA . ASN A 1 87 ? -29.236 20.058 26.026 1.00 81.56 87 ASN A CA 1
ATOM 703 C C . ASN A 1 87 ? -28.671 18.856 25.241 1.00 81.56 87 ASN A C 1
ATOM 705 O O . ASN A 1 87 ? -27.894 18.076 25.797 1.00 81.56 87 ASN A O 1
ATOM 709 N N . GLN A 1 88 ? -28.997 18.728 23.946 1.00 87.00 88 GLN A N 1
ATOM 710 C CA . GLN A 1 88 ? -28.449 17.680 23.075 1.00 87.00 88 GLN A CA 1
ATOM 711 C C . GLN A 1 88 ? -26.929 17.542 23.213 1.00 87.00 88 GLN A C 1
ATOM 713 O O . GLN A 1 88 ? -26.420 16.430 23.314 1.00 87.00 88 GLN A O 1
ATOM 718 N N . ASP A 1 89 ? -26.220 18.669 23.253 1.00 85.00 89 ASP A N 1
ATOM 719 C CA . ASP A 1 89 ? -24.761 18.720 23.287 1.00 85.00 89 ASP A CA 1
ATOM 720 C C . ASP A 1 89 ? -24.179 18.000 24.512 1.00 85.00 89 ASP A C 1
ATOM 722 O O . ASP A 1 89 ? -23.263 17.187 24.388 1.00 85.00 89 ASP A O 1
ATOM 726 N N . GLU A 1 90 ? -24.742 18.252 25.697 1.00 86.62 90 GLU A N 1
ATOM 727 C CA . GLU A 1 90 ? -24.272 17.653 26.947 1.00 86.62 90 GLU A CA 1
ATOM 728 C C . GLU A 1 90 ? -24.514 16.138 26.965 1.00 86.62 90 GLU A C 1
ATOM 730 O O . GLU A 1 90 ? -23.629 15.358 27.334 1.00 86.62 90 GLU A O 1
ATOM 735 N N . HIS A 1 91 ? -25.703 15.711 26.531 1.00 88.75 91 HIS A N 1
ATOM 736 C CA . HIS A 1 91 ? -26.049 14.295 26.463 1.00 88.75 91 HIS A CA 1
ATOM 737 C C . HIS A 1 91 ? -25.229 13.575 25.383 1.00 88.75 91 HIS A C 1
ATOM 739 O O . HIS A 1 91 ? -24.686 12.506 25.652 1.00 88.75 91 HIS A O 1
ATOM 745 N N . ALA A 1 92 ? -25.048 14.164 24.199 1.00 87.50 92 ALA A N 1
ATOM 746 C CA . ALA A 1 92 ? -24.297 13.552 23.104 1.00 87.50 92 ALA A CA 1
ATOM 747 C C . ALA A 1 92 ? -22.838 13.267 23.497 1.00 87.50 92 ALA A C 1
ATOM 749 O O . ALA A 1 92 ? -22.327 12.178 23.230 1.00 87.50 92 ALA A O 1
ATOM 750 N N . ILE A 1 93 ? -22.182 14.201 24.199 1.00 87.81 93 ILE A N 1
ATOM 751 C CA . ILE A 1 93 ? -20.813 14.013 24.705 1.00 87.81 93 ILE A CA 1
ATOM 752 C C . ILE A 1 93 ? -20.752 12.830 25.684 1.00 87.81 93 ILE A C 1
ATOM 754 O O . ILE A 1 93 ? -19.856 11.993 25.578 1.00 87.81 93 ILE A O 1
ATOM 758 N N . LYS A 1 94 ? -21.722 12.715 26.602 1.00 89.25 94 LYS A N 1
ATOM 759 C CA . LYS A 1 94 ? -21.795 11.605 27.572 1.00 89.25 94 LYS A CA 1
ATOM 760 C C . LYS A 1 94 ? -22.065 10.252 26.898 1.00 89.25 94 LYS A C 1
ATOM 762 O O . LYS A 1 94 ? -21.517 9.240 27.323 1.00 89.25 94 LYS A O 1
ATOM 767 N N . TYR A 1 95 ? -22.860 10.233 25.828 1.00 90.44 95 TYR A N 1
ATOM 768 C CA . TYR A 1 95 ? -23.222 9.021 25.079 1.00 90.44 95 TYR A CA 1
ATOM 769 C C . TYR A 1 95 ? -22.161 8.565 24.079 1.00 90.44 95 TYR A C 1
ATOM 771 O O . TYR A 1 95 ? -22.237 7.442 23.574 1.00 90.44 95 TYR A O 1
ATOM 779 N N . PHE A 1 96 ? -21.170 9.404 23.782 1.00 90.00 96 PHE A N 1
ATOM 780 C CA . PHE A 1 96 ? -20.170 9.137 22.752 1.00 90.00 96 PHE A CA 1
ATOM 781 C C . PHE A 1 96 ? -19.462 7.793 22.940 1.00 90.00 96 PHE A C 1
ATOM 783 O O . PHE A 1 96 ? -19.345 7.020 21.989 1.00 90.00 96 PHE A O 1
ATOM 790 N N . GLY A 1 97 ? -19.065 7.467 24.174 1.00 87.56 97 GLY A N 1
ATOM 791 C CA . GLY A 1 97 ? -18.430 6.187 24.483 1.00 87.56 97 GLY A CA 1
ATOM 792 C C . GLY A 1 97 ? -19.315 4.983 24.145 1.00 87.56 97 GLY A C 1
ATOM 793 O O . GLY A 1 97 ? -18.828 4.025 23.547 1.00 87.56 97 GLY A O 1
ATOM 794 N N . HIS A 1 98 ? -20.611 5.058 24.455 1.00 88.38 98 HIS A N 1
ATOM 795 C CA . HIS A 1 98 ? -21.574 4.010 24.120 1.00 88.38 98 HIS A CA 1
ATOM 796 C C . HIS A 1 98 ? -21.827 3.919 22.609 1.00 88.38 98 HIS A C 1
ATOM 798 O O . HIS A 1 98 ? -21.840 2.826 22.045 1.00 88.38 98 HIS A O 1
ATOM 804 N N . CYS A 1 99 ? -21.969 5.058 21.926 1.00 88.75 99 CYS A N 1
ATOM 805 C CA . CYS A 1 99 ? -22.168 5.092 20.476 1.00 88.75 99 CYS A CA 1
ATOM 806 C C . CYS A 1 99 ? -20.990 4.451 19.731 1.00 88.75 99 CYS A C 1
ATOM 808 O O . CYS A 1 99 ? -21.194 3.712 18.770 1.00 88.75 99 CYS A O 1
ATOM 810 N N . ILE A 1 100 ? -19.760 4.670 20.209 1.00 88.94 100 ILE A N 1
ATOM 811 C CA . ILE A 1 100 ? -18.561 3.990 19.709 1.00 88.94 100 ILE A CA 1
ATOM 812 C C . ILE A 1 100 ? -18.665 2.477 19.909 1.00 88.94 100 ILE A C 1
ATOM 814 O O . ILE A 1 100 ? -18.329 1.715 19.000 1.00 88.94 100 ILE A O 1
ATOM 818 N N . ASP A 1 101 ? -19.139 2.019 21.066 1.00 86.81 101 ASP A N 1
ATOM 819 C CA . ASP A 1 101 ? -19.243 0.589 21.366 1.00 86.81 101 ASP A CA 1
ATOM 820 C C . ASP A 1 101 ? -20.226 -0.142 20.450 1.00 86.81 101 ASP A C 1
ATOM 822 O O . ASP A 1 101 ? -19.950 -1.286 20.083 1.00 86.81 101 ASP A O 1
ATOM 826 N N . GLN A 1 102 ? -21.279 0.538 19.986 1.00 83.44 102 GLN A N 1
ATOM 827 C CA . GLN A 1 102 ? -22.237 0.008 19.009 1.00 83.44 102 GLN A CA 1
ATOM 828 C C . GLN A 1 102 ? -21.679 -0.117 17.579 1.00 83.44 102 GLN A C 1
ATOM 830 O O . GLN A 1 102 ? -22.298 -0.747 16.721 1.00 83.44 102 GLN A O 1
ATOM 835 N N . THR A 1 103 ? -20.517 0.470 17.283 1.00 86.12 103 THR A N 1
ATOM 836 C CA . THR A 1 103 ? -19.897 0.354 15.955 1.00 86.12 103 THR A CA 1
ATOM 837 C C . THR A 1 103 ? -19.104 -0.949 15.798 1.00 86.12 103 THR A C 1
ATOM 839 O O . THR A 1 103 ? -18.615 -1.533 16.767 1.00 86.12 103 THR A O 1
ATOM 842 N N . ALA A 1 104 ? -18.890 -1.380 14.552 1.00 82.62 104 ALA A N 1
ATOM 843 C CA . ALA A 1 104 ? -18.044 -2.531 14.214 1.00 82.62 104 ALA A CA 1
ATOM 844 C C . ALA A 1 104 ? -16.527 -2.211 14.209 1.00 82.62 104 ALA A C 1
ATOM 846 O O . ALA A 1 104 ? -15.751 -2.914 13.566 1.00 82.62 104 ALA A O 1
ATOM 847 N N . LEU A 1 105 ? -16.100 -1.134 14.881 1.00 82.38 105 LEU A N 1
ATOM 848 C CA . LEU A 1 105 ? -14.696 -0.705 14.941 1.00 82.38 105 LEU A CA 1
ATOM 849 C C . LEU A 1 105 ? -13.844 -1.637 15.818 1.00 82.38 105 LEU A C 1
ATOM 851 O O . LEU A 1 105 ? -14.358 -2.290 16.732 1.00 82.38 105 LEU A O 1
ATOM 855 N N . SER A 1 106 ? -12.529 -1.661 15.577 1.00 77.38 106 SER A N 1
ATOM 856 C CA . SER A 1 106 ? -11.590 -2.438 16.395 1.00 77.38 106 SER A CA 1
ATOM 857 C C . SER A 1 106 ? -11.524 -1.903 17.839 1.00 77.38 106 SER A C 1
ATOM 859 O O . SER A 1 106 ? -11.710 -0.702 18.060 1.00 77.38 106 SER A O 1
ATOM 861 N N . PRO A 1 107 ? -11.230 -2.750 18.847 1.00 79.31 107 PRO A N 1
ATOM 862 C CA . PRO A 1 107 ? -11.139 -2.317 20.244 1.00 79.31 107 PRO A CA 1
ATOM 863 C C . PRO A 1 107 ? -10.164 -1.153 20.479 1.00 79.31 107 PRO A C 1
ATOM 865 O O . PRO A 1 107 ? -10.438 -0.288 21.311 1.00 79.31 107 PRO A O 1
ATOM 868 N N . LYS A 1 108 ? -9.057 -1.090 19.725 1.00 75.19 108 LYS A N 1
ATOM 869 C CA . LYS A 1 108 ? -8.073 -0.007 19.831 1.00 75.19 108 LYS A CA 1
ATOM 870 C C . LYS A 1 108 ? -8.586 1.306 19.237 1.00 75.19 108 LYS A C 1
ATOM 872 O O . LYS A 1 108 ? -8.498 2.322 19.922 1.00 75.19 108 LYS A O 1
ATOM 877 N N . VAL A 1 109 ? -9.233 1.289 18.065 1.00 80.25 109 VAL A N 1
ATOM 878 C CA . VAL A 1 109 ? -9.899 2.481 17.496 1.00 80.25 109 VAL A CA 1
ATOM 879 C C . VAL A 1 109 ? -10.983 3.000 18.445 1.00 80.25 109 VAL A C 1
ATOM 881 O O . VAL A 1 109 ? -11.068 4.203 18.696 1.00 80.25 109 VAL A O 1
ATOM 884 N N . LYS A 1 110 ? -11.775 2.099 19.046 1.00 84.88 110 LYS A N 1
ATOM 885 C CA . LYS A 1 110 ? -12.761 2.473 20.073 1.00 84.88 110 LYS A CA 1
ATOM 886 C C . LYS A 1 110 ? -12.092 3.138 21.279 1.00 84.88 110 LYS A C 1
ATOM 888 O O . LYS A 1 110 ? -12.559 4.176 21.743 1.00 84.88 110 LYS A O 1
ATOM 893 N N . GLY A 1 111 ? -10.998 2.557 21.772 1.00 82.88 111 GLY A N 1
ATOM 894 C CA . GLY A 1 111 ? -10.221 3.094 22.889 1.00 82.88 111 GLY A CA 1
ATOM 895 C C . GLY A 1 111 ? -9.633 4.477 22.603 1.00 82.88 111 GLY A C 1
ATOM 896 O O . GLY A 1 111 ? -9.750 5.364 23.444 1.00 82.88 111 GLY A O 1
ATOM 897 N N . GLN A 1 112 ? -9.066 4.680 21.412 1.00 82.56 112 GLN A N 1
ATOM 898 C CA . GLN A 1 112 ? -8.517 5.966 20.978 1.00 82.56 112 GLN A CA 1
ATOM 899 C C . GLN A 1 112 ? -9.602 7.035 20.892 1.00 82.56 112 GLN A C 1
ATOM 901 O O . GLN A 1 112 ? -9.439 8.102 21.477 1.00 82.56 112 GLN A O 1
ATOM 906 N N . LEU A 1 113 ? -10.723 6.742 20.220 1.00 84.88 113 LEU A N 1
ATOM 907 C CA . LEU A 1 113 ? -11.827 7.690 20.078 1.00 84.88 113 LEU A CA 1
ATOM 908 C C . LEU A 1 113 ? -12.366 8.122 21.446 1.00 84.88 113 LEU A C 1
ATOM 910 O O . LEU A 1 113 ? -12.503 9.318 21.680 1.00 84.88 113 LEU A O 1
ATOM 914 N N . LYS A 1 114 ? -12.577 7.187 22.384 1.00 87.00 114 LYS A N 1
ATOM 915 C CA . LYS A 1 114 ? -13.075 7.481 23.745 1.00 87.00 114 LYS A CA 1
ATOM 916 C C . LYS A 1 114 ? -12.201 8.453 24.546 1.00 87.00 114 LYS A C 1
ATOM 918 O O . LYS A 1 114 ? -12.695 9.053 25.494 1.00 87.00 114 LYS A O 1
ATOM 923 N N . GLN A 1 115 ? -10.925 8.592 24.193 1.00 83.75 115 GLN A N 1
ATOM 924 C CA . GLN A 1 115 ? -9.985 9.497 24.859 1.00 83.75 115 GLN A CA 1
ATOM 925 C C . GLN A 1 115 ? -9.903 10.876 24.190 1.00 83.75 115 GLN A C 1
ATOM 927 O O . GLN A 1 115 ? -9.294 11.789 24.749 1.00 83.75 115 GLN A O 1
ATOM 932 N N . LYS A 1 116 ? -10.485 11.049 22.995 1.00 85.56 116 LYS A N 1
ATOM 933 C CA . LYS A 1 116 ? -10.431 12.321 22.268 1.00 85.56 116 LYS A CA 1
ATOM 934 C C . LYS A 1 116 ? -11.390 13.340 22.881 1.00 85.56 116 LYS A C 1
ATOM 936 O O . LYS A 1 116 ? -12.465 13.015 23.386 1.00 85.56 116 LYS A O 1
ATOM 941 N N . LYS A 1 117 ? -10.995 14.611 22.809 1.00 85.25 117 LYS A N 1
ATOM 942 C CA . LYS A 1 117 ? -11.822 15.732 23.259 1.00 85.25 117 LYS A CA 1
ATOM 943 C C . LYS A 1 117 ? -12.931 15.994 22.241 1.00 85.25 117 LYS A C 1
ATOM 945 O O . LYS A 1 117 ? -12.672 16.032 21.040 1.00 85.25 117 LYS A O 1
ATOM 950 N N . LEU A 1 118 ? -14.143 16.211 22.740 1.00 88.06 118 LEU A N 1
ATOM 951 C CA . LEU A 1 118 ? -15.336 16.440 21.929 1.00 88.06 118 LEU A CA 1
ATOM 952 C C . LEU A 1 118 ? -15.814 17.875 22.075 1.00 88.06 118 LEU A C 1
ATOM 954 O O . LEU A 1 118 ? -15.803 18.432 23.174 1.00 88.06 118 LEU A O 1
ATOM 958 N N . ILE A 1 119 ? -16.255 18.452 20.964 1.00 86.06 119 ILE A N 1
ATOM 959 C CA . ILE A 1 119 ? -16.890 19.763 20.923 1.00 86.06 119 ILE A CA 1
ATOM 960 C C . ILE A 1 119 ? -18.145 19.634 20.069 1.00 86.06 119 ILE A C 1
ATOM 962 O O . ILE A 1 119 ? -18.083 19.229 18.912 1.00 86.06 119 ILE A O 1
ATOM 966 N N . MET A 1 120 ? -19.291 19.982 20.637 1.00 82.19 120 MET A N 1
ATOM 967 C CA . MET A 1 120 ? -20.542 20.052 19.891 1.00 82.19 120 MET A CA 1
ATOM 968 C C . MET A 1 120 ? -20.746 21.461 19.343 1.00 82.19 120 MET A C 1
ATOM 970 O O . MET A 1 120 ? -20.484 22.455 20.020 1.00 82.19 120 MET A O 1
ATOM 974 N N . SER A 1 121 ? -21.196 21.542 18.094 1.00 79.00 121 SER A N 1
ATOM 975 C CA . SER A 1 121 ? -21.606 22.783 17.446 1.00 79.00 121 SER A CA 1
ATOM 976 C C . SER A 1 121 ? -22.935 22.538 16.734 1.00 79.00 121 SER A C 1
ATOM 978 O O . SER A 1 121 ? -22.987 22.203 15.547 1.00 79.00 121 SER A O 1
ATOM 980 N N . GLY A 1 122 ? -24.029 22.622 17.495 1.00 80.69 122 GLY A N 1
ATOM 981 C CA . GLY A 1 122 ? -25.372 22.305 17.009 1.00 80.69 122 GLY A CA 1
ATOM 982 C C . GLY A 1 122 ? -25.484 20.842 16.568 1.00 80.69 122 GLY A C 1
ATOM 983 O O . GLY A 1 122 ? -25.341 19.929 17.371 1.00 80.69 122 GLY A O 1
ATOM 984 N N . LYS A 1 123 ? -25.718 20.602 15.273 1.00 86.50 123 LYS A N 1
ATOM 985 C CA . LYS A 1 123 ? -25.847 19.243 14.703 1.00 86.50 123 LYS A CA 1
ATOM 986 C C . LYS A 1 123 ? -24.523 18.621 14.251 1.00 86.50 123 LYS A C 1
ATOM 988 O O . LYS A 1 123 ? -24.521 17.563 13.616 1.00 86.50 123 LYS A O 1
ATOM 993 N N . VAL A 1 124 ? -23.404 19.293 14.519 1.00 86.94 124 VAL A N 1
ATOM 994 C CA . VAL A 1 124 ? -22.067 18.844 14.129 1.00 86.94 124 VAL A CA 1
ATOM 995 C C . VAL A 1 124 ? -21.266 18.480 15.372 1.00 86.94 124 VAL A C 1
ATOM 997 O O . VAL A 1 124 ? -21.027 19.329 16.231 1.00 86.94 124 VAL A O 1
ATOM 1000 N N . LEU A 1 125 ? -20.818 17.226 15.439 1.00 88.12 125 LEU A N 1
ATOM 1001 C CA . LEU A 1 125 ? -19.912 16.750 16.482 1.00 88.12 125 LEU A CA 1
ATOM 1002 C C . LEU A 1 125 ? -18.470 16.848 15.981 1.00 88.12 125 LEU A C 1
ATOM 1004 O O . LEU A 1 125 ? -18.095 16.186 15.013 1.00 88.12 125 LEU A O 1
ATOM 1008 N N . LYS A 1 126 ? -17.656 17.665 16.645 1.00 88.88 126 LYS A N 1
ATOM 1009 C CA . LYS A 1 126 ? -16.228 17.804 16.363 1.00 88.88 126 LYS A CA 1
ATOM 1010 C C . LYS A 1 126 ? -15.414 16.940 17.319 1.00 88.88 126 LYS A C 1
ATOM 1012 O O . LYS A 1 126 ? -15.572 17.035 18.537 1.00 88.88 126 LYS A O 1
ATOM 1017 N N . VAL A 1 127 ? -14.538 16.115 16.762 1.00 89.69 127 VAL A N 1
ATOM 1018 C CA . VAL A 1 127 ? -13.611 15.255 17.502 1.00 89.69 127 VAL A CA 1
ATOM 1019 C C . VAL A 1 127 ? -12.199 15.777 17.276 1.00 89.69 127 VAL A C 1
ATOM 1021 O O . VAL A 1 127 ? -11.720 15.805 16.142 1.00 89.69 127 VAL A O 1
ATOM 1024 N N . MET A 1 128 ? -11.529 16.193 18.348 1.00 87.25 128 MET A N 1
ATOM 1025 C CA . MET A 1 128 ? -10.178 16.743 18.244 1.00 87.25 128 MET A CA 1
ATOM 1026 C C . MET A 1 128 ? -9.160 15.613 18.084 1.00 87.25 128 MET A C 1
ATOM 1028 O O . MET A 1 128 ? -9.087 14.722 18.933 1.00 87.25 128 MET A O 1
ATOM 1032 N N . VAL A 1 129 ? -8.378 15.656 17.008 1.00 85.31 129 VAL A N 1
ATOM 1033 C CA . VAL A 1 129 ? -7.362 14.659 16.638 1.00 85.31 129 VAL A CA 1
ATOM 1034 C C . VAL A 1 129 ? -5.971 15.288 16.595 1.00 85.31 129 VAL A C 1
ATOM 1036 O O . VAL A 1 129 ? -5.826 16.507 16.538 1.00 85.31 129 VAL A O 1
ATOM 1039 N N . SER A 1 130 ? -4.934 14.458 16.679 1.00 76.94 130 SER A N 1
ATOM 1040 C CA . SER A 1 130 ? -3.565 14.928 16.908 1.00 76.94 130 SER A CA 1
ATOM 1041 C C . SER A 1 130 ? -2.830 15.317 15.623 1.00 76.94 130 SER A C 1
ATOM 1043 O O . SER A 1 130 ? -1.926 16.143 15.675 1.00 76.94 130 SER A O 1
ATOM 1045 N N . ASN A 1 131 ? -3.192 14.734 14.477 1.00 76.50 131 ASN A N 1
ATOM 1046 C CA . ASN A 1 131 ? -2.571 15.014 13.181 1.00 76.50 131 ASN A CA 1
ATOM 1047 C C . ASN A 1 131 ? -3.525 14.699 12.009 1.00 76.50 131 ASN A C 1
ATOM 1049 O O . ASN A 1 131 ? -4.580 14.082 12.187 1.00 76.50 131 ASN A O 1
ATOM 1053 N N . ASP A 1 132 ? -3.144 15.108 10.796 1.00 75.75 132 ASP A N 1
ATOM 1054 C CA . ASP A 1 132 ? -3.936 14.889 9.577 1.00 75.75 132 ASP A CA 1
ATOM 1055 C C . ASP A 1 132 ? -4.084 13.407 9.190 1.00 75.75 132 ASP A C 1
ATOM 1057 O O . ASP A 1 132 ? -5.063 13.028 8.542 1.00 75.75 132 ASP A O 1
ATOM 1061 N N . ILE A 1 133 ? -3.140 12.552 9.598 1.00 72.50 133 ILE A N 1
ATOM 1062 C CA . ILE A 1 133 ? -3.185 11.108 9.331 1.00 72.50 133 ILE A CA 1
ATOM 1063 C C . ILE A 1 133 ? -4.322 10.470 10.139 1.00 72.50 133 ILE A C 1
ATOM 1065 O O . ILE A 1 133 ? -5.182 9.801 9.564 1.00 72.50 133 ILE A O 1
ATOM 1069 N N . GLU A 1 134 ? -4.390 10.747 11.446 1.00 78.25 134 GLU A N 1
ATOM 1070 C CA . GLU A 1 134 ? -5.497 10.345 12.320 1.00 78.25 134 GLU A CA 1
ATOM 1071 C C . GLU A 1 134 ? -6.831 10.884 11.798 1.00 78.25 134 GLU A C 1
ATOM 1073 O O . GLU A 1 134 ? -7.815 10.144 11.749 1.00 78.25 134 GLU A O 1
ATOM 1078 N N . ARG A 1 135 ? -6.862 12.155 11.367 1.00 81.69 135 ARG A N 1
ATOM 1079 C CA . ARG A 1 135 ? -8.062 12.776 10.790 1.00 81.69 135 ARG A CA 1
ATOM 1080 C C . ARG A 1 135 ? -8.601 11.948 9.627 1.00 81.69 135 ARG A C 1
ATOM 1082 O O . ARG A 1 135 ? -9.773 11.578 9.623 1.00 81.69 135 ARG A O 1
ATOM 1089 N N . ASN A 1 136 ? -7.739 11.635 8.662 1.00 80.00 136 ASN A N 1
ATOM 1090 C CA . ASN A 1 136 ? -8.115 10.886 7.466 1.00 80.00 136 ASN A CA 1
ATOM 1091 C C . ASN A 1 136 ? -8.485 9.430 7.787 1.00 80.00 136 ASN A C 1
ATOM 1093 O O . ASN A 1 136 ? -9.394 8.876 7.163 1.00 80.00 136 ASN A O 1
ATOM 1097 N N . HIS A 1 137 ? -7.802 8.811 8.755 1.00 81.06 137 HIS A N 1
ATOM 1098 C CA . HIS A 1 137 ? -8.098 7.455 9.208 1.00 81.06 137 HIS A CA 1
ATOM 1099 C C . HIS A 1 137 ? -9.494 7.366 9.840 1.00 81.06 137 HIS A C 1
ATOM 1101 O O . HIS A 1 137 ? -10.317 6.562 9.396 1.00 81.06 137 HIS A O 1
ATOM 1107 N N . PHE A 1 138 ? -9.797 8.211 10.831 1.00 82.56 138 PHE A N 1
ATOM 1108 C CA . PHE A 1 138 ? -11.091 8.175 11.515 1.00 82.56 138 PHE A CA 1
ATOM 1109 C C . PHE A 1 138 ? -12.244 8.609 10.608 1.00 82.56 138 PHE A C 1
ATOM 1111 O O . PHE A 1 138 ? -13.302 7.978 10.634 1.00 82.56 138 PHE A O 1
ATOM 1118 N N . ASP A 1 139 ? -12.038 9.612 9.751 1.00 82.62 139 ASP A N 1
ATOM 1119 C CA . ASP A 1 139 ? -13.082 10.059 8.827 1.00 82.62 139 ASP A CA 1
ATOM 1120 C C . ASP A 1 139 ? -13.534 8.928 7.889 1.00 82.62 139 ASP A C 1
ATOM 1122 O O . ASP A 1 139 ? -14.732 8.658 7.765 1.00 82.62 139 ASP A O 1
ATOM 1126 N N . LYS A 1 140 ? -12.582 8.173 7.323 1.00 78.31 140 LYS A N 1
ATOM 1127 C CA . LYS A 1 140 ? -12.892 6.997 6.495 1.00 78.31 140 LYS A CA 1
ATOM 1128 C C . LYS A 1 140 ? -13.474 5.837 7.304 1.00 78.31 140 LYS A C 1
ATOM 1130 O O . LYS A 1 140 ? -14.369 5.149 6.815 1.00 78.31 140 LYS A O 1
ATOM 1135 N N . ALA A 1 141 ? -12.962 5.591 8.508 1.00 75.50 141 ALA A N 1
ATOM 1136 C CA . ALA A 1 141 ? -13.283 4.387 9.267 1.00 75.50 141 ALA A CA 1
ATOM 1137 C C . ALA A 1 141 ? -14.632 4.454 10.002 1.00 75.50 141 ALA A C 1
ATOM 1139 O O . ALA A 1 141 ? -15.338 3.445 10.067 1.00 75.50 141 ALA A O 1
ATOM 1140 N N . CYS A 1 142 ? -15.000 5.602 10.587 1.00 79.62 142 CYS A N 1
ATOM 1141 C CA . CYS A 1 142 ? -16.092 5.643 11.566 1.00 79.62 142 CYS A CA 1
ATOM 1142 C C . CYS A 1 142 ? -17.179 6.694 11.337 1.00 79.62 142 CYS A C 1
ATOM 1144 O O . CYS A 1 142 ? -18.233 6.573 11.961 1.00 79.62 142 CYS A O 1
ATOM 1146 N N . ASN A 1 143 ? -17.000 7.669 10.440 1.00 78.31 143 ASN A N 1
ATOM 1147 C CA . ASN A 1 143 ? -17.948 8.785 10.314 1.00 78.31 143 ASN A CA 1
ATOM 1148 C C . ASN A 1 143 ? -19.396 8.295 10.074 1.00 78.31 143 ASN A C 1
ATOM 1150 O O . ASN A 1 143 ? -20.311 8.582 10.847 1.00 78.31 143 ASN A O 1
ATOM 1154 N N . GLY A 1 144 ? -19.601 7.425 9.079 1.00 83.25 144 GLY A N 1
ATOM 1155 C CA . GLY A 1 144 ? -20.936 6.915 8.742 1.00 83.25 144 GLY A CA 1
ATOM 1156 C C . GLY A 1 144 ? -21.558 5.963 9.776 1.00 83.25 144 GLY A C 1
ATOM 1157 O O . GLY A 1 144 ? -22.779 5.956 9.943 1.00 83.25 144 GLY A O 1
ATOM 1158 N N . SER A 1 145 ? -20.759 5.140 10.461 1.00 86.25 145 SER A N 1
ATOM 1159 C CA . SER A 1 145 ? -21.265 4.189 11.464 1.00 86.25 145 SER A CA 1
ATOM 1160 C C . SER A 1 145 ? -21.613 4.886 12.777 1.00 86.25 145 SER A C 1
ATOM 1162 O O . SER A 1 145 ? -22.633 4.571 13.389 1.00 86.25 145 SER A O 1
ATOM 1164 N N . LEU A 1 146 ? -20.819 5.883 13.164 1.00 86.94 146 LEU A N 1
ATOM 1165 C CA . LEU A 1 146 ? -21.009 6.633 14.394 1.00 86.94 146 LEU A CA 1
ATOM 1166 C C . LEU A 1 146 ? -22.219 7.575 14.304 1.00 86.94 146 LEU A C 1
ATOM 1168 O O . LEU A 1 146 ? -23.013 7.617 15.241 1.00 86.94 146 LEU A O 1
ATOM 1172 N N . ILE A 1 147 ? -22.452 8.227 13.153 1.00 88.75 147 ILE A N 1
ATOM 1173 C CA . ILE A 1 147 ? -23.689 9.001 12.912 1.00 88.75 147 ILE A CA 1
ATOM 1174 C C . ILE A 1 147 ? -24.933 8.120 13.101 1.00 88.75 147 ILE A C 1
ATOM 1176 O O . ILE A 1 147 ? -25.906 8.539 13.727 1.00 88.75 147 ILE A O 1
ATOM 1180 N N . LYS A 1 148 ? -24.914 6.883 12.583 1.00 88.06 148 LYS A N 1
ATOM 1181 C CA . LYS A 1 148 ? -26.036 5.945 12.748 1.00 88.06 148 LYS A CA 1
ATOM 1182 C C . LYS A 1 148 ? -26.262 5.576 14.215 1.00 88.06 148 LYS A C 1
ATOM 1184 O O . LYS A 1 148 ? -27.409 5.581 14.648 1.00 88.06 148 LYS A O 1
ATOM 1189 N N . ALA A 1 149 ? -25.198 5.305 14.972 1.00 89.62 149 ALA A N 1
ATOM 1190 C CA . ALA A 1 149 ? -25.297 4.988 16.399 1.00 89.62 149 ALA A CA 1
ATOM 1191 C C . ALA A 1 149 ? -25.916 6.148 17.201 1.00 89.62 149 ALA A C 1
ATOM 1193 O O . ALA A 1 149 ? -26.853 5.941 17.971 1.00 89.62 149 ALA A O 1
ATOM 1194 N N . PHE A 1 150 ? -25.480 7.384 16.941 1.00 90.88 150 PHE A N 1
ATOM 1195 C CA . PHE A 1 150 ? -26.061 8.576 17.564 1.00 90.88 150 PHE A CA 1
ATOM 1196 C C . PHE A 1 150 ? -27.543 8.758 17.225 1.00 90.88 150 PHE A C 1
ATOM 1198 O O . PHE A 1 150 ? -28.360 8.986 18.118 1.00 90.88 150 PHE A O 1
ATOM 1205 N N . ARG A 1 151 ? -27.917 8.585 15.954 1.00 90.06 151 ARG A N 1
ATOM 1206 C CA . ARG A 1 151 ? -29.322 8.670 15.529 1.00 90.06 151 ARG A CA 1
ATOM 1207 C C . ARG A 1 151 ? -30.190 7.575 16.144 1.00 90.06 151 ARG A C 1
ATOM 1209 O O . ARG A 1 151 ? -31.348 7.833 16.448 1.00 90.06 151 ARG A O 1
ATOM 1216 N N . ASN A 1 152 ? -29.646 6.379 16.367 1.00 89.00 152 ASN A N 1
ATOM 1217 C CA . ASN A 1 152 ? -30.365 5.308 17.060 1.00 89.00 152 ASN A CA 1
ATOM 1218 C C . ASN A 1 152 ? -30.616 5.637 18.537 1.00 89.00 152 ASN A C 1
ATOM 1220 O O . ASN A 1 152 ? -31.649 5.249 19.074 1.00 89.00 152 ASN A O 1
ATOM 1224 N N . CYS A 1 153 ? -29.725 6.400 19.171 1.00 90.19 153 CYS A N 1
ATOM 1225 C CA . CYS A 1 153 ? -29.911 6.900 20.534 1.00 90.19 153 CYS A CA 1
ATOM 1226 C C . CYS A 1 153 ? -30.836 8.137 20.607 1.00 90.19 153 CYS A C 1
ATOM 1228 O O . CYS A 1 153 ? -31.090 8.641 21.696 1.00 90.19 153 CYS A O 1
ATOM 1230 N N . GLY A 1 154 ? -31.351 8.624 19.470 1.00 88.06 154 GLY A N 1
ATOM 1231 C CA . GLY A 1 154 ? -32.280 9.756 19.396 1.00 88.06 154 GLY A CA 1
ATOM 1232 C C . GLY A 1 154 ? -31.634 11.127 19.196 1.00 88.06 154 GLY A C 1
ATOM 1233 O O . GLY A 1 154 ? -32.348 12.126 19.246 1.00 88.06 154 GLY A O 1
ATOM 1234 N N . PHE A 1 155 ? -30.321 11.197 18.948 1.00 91.31 155 PHE A N 1
ATOM 1235 C CA . PHE A 1 155 ? -29.616 12.457 18.691 1.00 91.31 155 PHE A CA 1
ATOM 1236 C C . PHE A 1 155 ? -29.728 12.896 17.228 1.00 91.31 155 PHE A C 1
ATOM 1238 O O . PHE A 1 155 ? -29.510 12.103 16.305 1.00 91.31 155 PHE A O 1
ATOM 1245 N N . ASP A 1 156 ? -29.983 14.186 17.011 1.00 87.56 156 ASP A N 1
ATOM 1246 C CA . ASP A 1 156 ? -30.027 14.792 15.681 1.00 87.56 156 ASP A CA 1
ATOM 1247 C C . ASP A 1 156 ? -28.636 15.313 15.284 1.00 87.56 156 ASP A C 1
ATOM 1249 O O . ASP A 1 156 ? -28.304 16.489 15.457 1.00 87.56 156 ASP A O 1
ATOM 1253 N N . ILE A 1 157 ? -27.787 14.389 14.818 1.00 87.25 157 ILE A N 1
ATOM 1254 C CA . ILE A 1 157 ? -26.436 14.674 14.316 1.00 87.25 157 ILE A CA 1
ATOM 1255 C C . ILE A 1 157 ? -26.407 14.479 12.797 1.00 87.25 157 ILE A C 1
ATOM 1257 O O . ILE A 1 157 ? -26.757 13.411 12.277 1.00 87.25 157 ILE A O 1
ATOM 1261 N N . ASP A 1 158 ? -25.957 15.514 12.089 1.00 83.75 158 ASP A N 1
ATOM 1262 C CA . ASP A 1 158 ? -25.834 15.528 10.629 1.00 83.75 158 ASP A CA 1
ATOM 1263 C C . ASP A 1 158 ? -24.437 15.136 10.163 1.00 83.75 158 ASP A C 1
ATOM 1265 O O . ASP A 1 158 ? -24.287 14.470 9.136 1.00 83.75 158 ASP A O 1
ATOM 1269 N N . LYS A 1 159 ? -23.409 15.546 10.912 1.00 84.25 159 LYS A N 1
ATOM 1270 C CA . LYS A 1 159 ? -22.016 15.354 10.514 1.00 84.25 159 LYS A CA 1
ATOM 1271 C C . LYS A 1 159 ? -21.100 15.209 11.721 1.00 84.25 159 LYS A C 1
ATOM 1273 O O . LYS A 1 159 ? -21.256 15.916 12.714 1.00 84.25 159 LYS A O 1
ATOM 1278 N N . ILE A 1 160 ? -20.103 14.339 11.591 1.00 87.62 160 ILE A N 1
ATOM 1279 C CA . ILE A 1 160 ? -18.965 14.266 12.508 1.00 87.62 160 ILE A CA 1
ATOM 1280 C C . ILE A 1 160 ? -17.736 14.782 11.758 1.00 87.62 160 ILE A C 1
ATOM 1282 O O . ILE A 1 160 ? -17.515 14.410 10.604 1.00 87.62 160 ILE A O 1
ATOM 1286 N N . ILE A 1 161 ? -16.988 15.696 12.375 1.00 86.25 161 ILE A N 1
ATOM 1287 C CA . ILE A 1 161 ? -15.783 16.304 11.797 1.00 86.25 161 ILE A CA 1
ATOM 1288 C C . ILE A 1 161 ? -14.608 16.022 12.725 1.00 86.25 161 ILE A C 1
ATOM 1290 O O . ILE A 1 161 ? -14.705 16.221 13.933 1.00 86.25 161 ILE A O 1
ATOM 1294 N N . PHE A 1 162 ? -13.493 15.589 12.154 1.00 88.19 162 PHE A N 1
ATOM 1295 C CA . PHE A 1 162 ? -12.234 15.438 12.871 1.00 88.19 162 PHE A CA 1
ATOM 1296 C C . PHE A 1 162 ? -11.383 16.693 12.624 1.00 88.19 162 PHE A C 1
ATOM 1298 O O . PHE A 1 162 ? -11.133 17.035 11.469 1.00 88.19 162 PHE A O 1
ATOM 1305 N N . GLU A 1 163 ? -10.980 17.403 13.681 1.00 83.69 163 GLU A N 1
ATOM 1306 C CA . GLU A 1 163 ? -10.198 18.652 13.591 1.00 83.69 163 GLU A CA 1
ATOM 1307 C C . GLU A 1 163 ? -8.877 18.529 14.353 1.00 83.69 163 GLU A C 1
ATOM 1309 O O . GLU A 1 163 ? -8.832 17.982 15.455 1.00 83.69 163 GLU A O 1
ATOM 1314 N N . THR A 1 164 ? -7.800 19.046 13.769 1.00 80.88 164 THR A N 1
ATOM 1315 C CA . THR A 1 164 ? -6.502 19.204 14.430 1.00 80.88 164 THR A CA 1
ATOM 1316 C C . THR A 1 164 ? -6.491 20.498 15.246 1.00 80.88 164 THR A C 1
ATOM 1318 O O . THR A 1 164 ? -7.125 21.482 14.873 1.00 80.88 164 THR A O 1
ATOM 1321 N N . ASN A 1 165 ? -5.808 20.510 16.393 1.00 65.00 165 ASN A N 1
ATOM 1322 C CA . ASN A 1 165 ? -5.595 21.749 17.148 1.00 65.00 165 ASN A CA 1
ATOM 1323 C C . ASN A 1 165 ? -4.487 22.572 16.471 1.00 65.00 165 ASN A C 1
ATOM 1325 O O . ASN A 1 165 ? -3.311 22.255 16.628 1.00 65.00 165 ASN A O 1
ATOM 1329 N N . ASP A 1 166 ? -4.848 23.652 15.779 1.00 49.88 166 ASP A N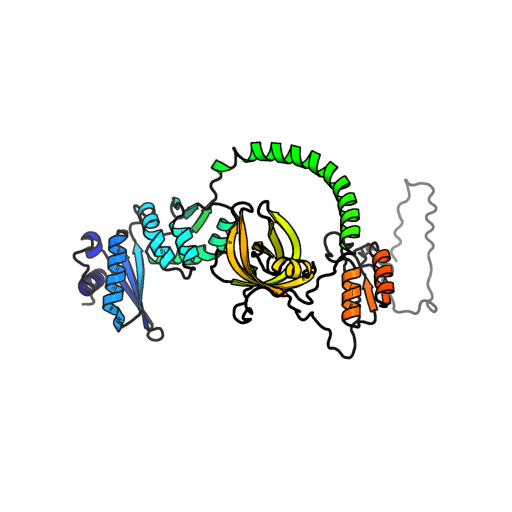 1
ATOM 1330 C CA . ASP A 1 166 ? -3.879 24.535 15.105 1.00 49.88 166 ASP A CA 1
ATOM 1331 C C . ASP A 1 166 ? -3.088 25.445 16.072 1.00 49.88 166 ASP A C 1
ATOM 1333 O O . ASP A 1 166 ? -2.068 26.018 15.698 1.00 49.88 166 ASP A O 1
ATOM 1337 N N . ASN A 1 167 ? -3.490 25.546 17.345 1.00 45.78 167 ASN A N 1
ATOM 1338 C CA . ASN A 1 167 ? -2.864 26.469 18.306 1.00 45.78 167 ASN A CA 1
ATOM 1339 C C . ASN A 1 167 ? -1.433 26.092 18.751 1.00 45.78 167 ASN A C 1
ATOM 1341 O O . ASN A 1 167 ? -0.755 26.944 19.319 1.00 45.78 167 ASN A O 1
ATOM 1345 N N . ASP A 1 168 ? -0.950 24.871 18.491 1.00 43.62 168 ASP A N 1
ATOM 1346 C CA . ASP A 1 168 ? 0.425 24.449 18.842 1.00 43.62 168 ASP A CA 1
ATOM 1347 C C . ASP A 1 168 ? 1.432 24.597 17.676 1.00 43.62 168 ASP A C 1
ATOM 1349 O O . ASP A 1 168 ? 2.635 24.365 17.845 1.00 43.62 168 ASP A O 1
ATOM 1353 N N . GLN A 1 169 ? 0.966 24.984 16.481 1.00 43.56 169 GLN A N 1
ATOM 1354 C CA . GLN A 1 169 ? 1.788 25.023 15.263 1.00 43.56 169 GLN A CA 1
ATOM 1355 C C . GLN A 1 169 ? 2.583 26.334 15.119 1.00 43.56 169 GLN A C 1
ATOM 1357 O O . GLN A 1 169 ? 3.725 26.312 14.662 1.00 43.56 169 GLN A O 1
ATOM 1362 N N . GLU A 1 170 ? 2.046 27.471 15.571 1.00 40.22 170 GLU A N 1
ATOM 1363 C CA . GLU A 1 170 ? 2.610 28.797 15.253 1.00 40.22 170 GLU A CA 1
ATOM 1364 C C . GLU A 1 170 ? 3.924 29.116 16.001 1.00 40.22 170 GLU A C 1
ATOM 1366 O O . GLU A 1 170 ? 4.779 29.831 15.483 1.00 40.22 170 GLU A O 1
ATOM 1371 N N . GLN A 1 171 ? 4.154 28.526 17.182 1.00 40.94 171 GLN A N 1
ATOM 1372 C CA . GLN A 1 171 ? 5.435 28.655 17.902 1.00 40.94 171 GLN A CA 1
ATOM 1373 C C . GLN A 1 171 ? 6.514 27.667 17.421 1.00 40.94 171 GLN A C 1
ATOM 1375 O O . GLN A 1 171 ? 7.709 27.936 17.576 1.00 40.94 171 GLN A O 1
ATOM 1380 N N . ASN A 1 172 ? 6.120 26.545 16.809 1.00 41.50 172 ASN A N 1
ATOM 1381 C CA . ASN A 1 172 ? 7.057 25.532 16.312 1.00 41.50 172 ASN A CA 1
ATOM 1382 C C . ASN A 1 172 ? 7.481 25.776 14.857 1.00 41.50 172 ASN A C 1
ATOM 1384 O O . ASN A 1 172 ? 8.618 25.474 14.513 1.00 41.50 172 ASN A O 1
ATOM 1388 N N . LEU A 1 173 ? 6.629 26.366 14.011 1.00 42.78 173 LEU A N 1
ATOM 1389 C CA . LEU A 1 173 ? 6.969 26.607 12.604 1.00 42.78 173 LEU A CA 1
ATOM 1390 C C . LEU A 1 173 ? 8.092 27.643 12.445 1.00 42.78 173 LEU A C 1
ATOM 1392 O O . LEU A 1 173 ? 9.041 27.406 11.708 1.00 42.78 173 LEU A O 1
ATOM 1396 N N . ALA A 1 174 ? 8.052 28.739 13.211 1.00 48.69 174 ALA A N 1
ATOM 1397 C CA . ALA A 1 174 ? 9.061 29.801 13.128 1.00 48.69 174 ALA A CA 1
ATOM 1398 C C . ALA A 1 174 ? 10.451 29.369 13.640 1.00 48.69 174 ALA A C 1
ATOM 1400 O O . ALA A 1 174 ? 11.471 29.892 13.195 1.00 48.69 174 ALA A O 1
ATOM 1401 N N . SER A 1 175 ? 10.502 28.413 14.575 1.00 49.66 175 SER A N 1
ATOM 1402 C CA . SER A 1 175 ? 11.760 27.839 15.073 1.00 49.66 175 SER A CA 1
ATOM 1403 C C . SER A 1 175 ? 12.283 26.706 14.183 1.00 49.66 175 SER A C 1
ATOM 1405 O O . SER A 1 175 ? 13.492 26.486 14.130 1.00 49.66 175 SER A O 1
ATOM 1407 N N . LEU A 1 176 ? 11.397 26.033 13.442 1.00 41.22 176 LEU A N 1
ATOM 1408 C CA . LEU A 1 176 ? 11.740 24.961 12.513 1.00 41.22 176 LEU A CA 1
ATOM 1409 C C . LEU A 1 176 ? 12.157 25.494 11.132 1.00 41.22 176 LEU A C 1
ATOM 1411 O O . LEU A 1 176 ? 13.135 25.004 10.579 1.00 41.22 176 LEU A O 1
ATOM 1415 N N . GLU A 1 177 ? 11.505 26.534 10.604 1.00 47.41 177 GLU A N 1
ATOM 1416 C CA . GLU A 1 177 ? 11.878 27.170 9.327 1.00 47.41 177 GLU A CA 1
ATOM 1417 C C . GLU A 1 177 ? 13.277 27.798 9.389 1.00 47.41 177 GLU A C 1
ATOM 1419 O O . GLU A 1 177 ? 14.067 27.626 8.463 1.00 47.41 177 GLU A O 1
ATOM 1424 N N . ALA A 1 178 ? 13.637 28.430 10.512 1.00 54.09 178 ALA A N 1
ATOM 1425 C CA . ALA A 1 178 ? 14.980 28.973 10.720 1.00 54.09 178 ALA A CA 1
ATOM 1426 C C . ALA A 1 178 ? 16.066 27.878 10.794 1.00 54.09 178 ALA A C 1
ATOM 1428 O O . ALA A 1 178 ? 17.188 28.099 10.345 1.00 54.09 178 ALA A O 1
ATOM 1429 N N . HIS A 1 179 ? 15.739 26.689 11.315 1.00 51.00 179 HIS A N 1
ATOM 1430 C CA . HIS A 1 179 ? 16.668 25.555 11.369 1.00 51.00 179 HIS A CA 1
ATOM 1431 C C . HIS A 1 179 ? 16.772 24.789 10.046 1.00 51.00 179 HIS A C 1
ATOM 1433 O O . HIS A 1 179 ? 17.871 24.378 9.679 1.00 51.00 179 HIS A O 1
ATOM 1439 N N . ILE A 1 180 ? 15.676 24.654 9.296 1.00 51.03 180 ILE A N 1
ATOM 1440 C CA . ILE A 1 180 ? 15.674 24.000 7.978 1.00 51.03 180 ILE A CA 1
ATOM 1441 C C . ILE A 1 180 ? 16.484 24.822 6.968 1.00 51.03 180 ILE A C 1
ATOM 1443 O O . ILE A 1 180 ? 17.232 24.259 6.175 1.00 51.03 180 ILE A O 1
ATOM 1447 N N . GLN A 1 181 ? 16.414 26.154 7.031 1.00 52.00 181 GLN A N 1
ATOM 1448 C CA . GLN A 1 181 ? 17.132 27.020 6.093 1.00 52.00 181 GLN A CA 1
ATOM 1449 C C . GLN A 1 181 ? 18.653 27.051 6.348 1.00 52.00 181 GLN A C 1
ATOM 1451 O O . GLN A 1 181 ? 19.429 27.127 5.394 1.00 52.00 181 GLN A O 1
ATOM 1456 N N . GLU A 1 182 ? 19.092 26.914 7.607 1.00 50.66 182 GLU A N 1
ATOM 1457 C CA . GLU A 1 182 ? 20.510 26.721 7.958 1.00 50.66 182 GLU A CA 1
ATOM 1458 C C . GLU A 1 182 ? 21.015 25.300 7.627 1.00 50.66 182 GLU A C 1
ATOM 1460 O O . GLU A 1 182 ? 22.171 25.144 7.220 1.00 50.66 182 GLU A O 1
ATOM 1465 N N . GLU A 1 183 ? 20.173 24.262 7.753 1.00 48.22 183 GLU A N 1
ATOM 1466 C CA . GLU A 1 183 ? 20.530 22.885 7.377 1.00 48.22 183 GLU A CA 1
ATOM 1467 C C . GLU A 1 183 ? 20.568 22.667 5.857 1.00 48.22 183 GLU A C 1
ATOM 1469 O O . GLU A 1 183 ? 21.449 21.946 5.388 1.00 48.22 183 GLU A O 1
ATOM 1474 N N . ASP A 1 184 ? 19.696 23.302 5.069 1.00 47.06 184 ASP A N 1
ATOM 1475 C CA . ASP A 1 184 ? 19.652 23.143 3.606 1.00 47.06 184 ASP A CA 1
ATOM 1476 C C . ASP A 1 184 ? 20.856 23.785 2.895 1.00 47.06 184 ASP A C 1
ATOM 1478 O O . ASP A 1 184 ? 21.403 23.218 1.941 1.00 47.06 184 ASP A O 1
ATOM 1482 N N . GLU A 1 185 ? 21.365 24.916 3.398 1.00 52.03 185 GLU A N 1
ATOM 1483 C CA . GLU A 1 185 ? 22.587 25.538 2.865 1.00 52.03 185 GLU A CA 1
ATOM 1484 C C . GLU A 1 185 ? 23.858 24.735 3.203 1.00 52.03 185 GLU A C 1
ATOM 1486 O O . GLU A 1 185 ? 24.821 24.711 2.423 1.00 52.03 185 GLU A O 1
ATOM 1491 N N . GLN A 1 186 ? 23.867 24.029 4.340 1.00 50.44 186 GLN A N 1
ATOM 1492 C CA . GLN A 1 186 ? 24.971 23.150 4.736 1.00 50.44 186 GLN A CA 1
ATOM 1493 C C . GLN A 1 186 ? 24.876 21.757 4.092 1.00 50.44 186 GLN A C 1
ATOM 1495 O O . GLN A 1 186 ? 25.903 21.181 3.710 1.00 50.44 186 GLN A O 1
ATOM 1500 N N . SER A 1 187 ? 23.668 21.221 3.908 1.00 48.50 187 SER A N 1
ATOM 1501 C CA . SER A 1 187 ? 23.422 19.897 3.332 1.00 48.50 187 SER A CA 1
ATOM 1502 C C . SER A 1 187 ? 23.695 19.866 1.829 1.00 48.50 187 SER A C 1
ATOM 1504 O O . SER A 1 187 ? 24.273 18.889 1.353 1.00 48.50 187 SER A O 1
ATOM 1506 N N . ALA A 1 188 ? 23.425 20.952 1.094 1.00 50.41 188 ALA A N 1
ATOM 1507 C CA . ALA A 1 188 ? 23.716 21.046 -0.337 1.00 50.41 188 ALA A CA 1
ATOM 1508 C C . ALA A 1 188 ? 25.226 21.002 -0.651 1.00 50.41 188 ALA A C 1
ATOM 1510 O O . ALA A 1 188 ? 25.636 20.365 -1.622 1.00 50.41 188 ALA A O 1
ATOM 1511 N N . ARG A 1 189 ? 26.076 21.606 0.197 1.00 55.84 189 ARG A N 1
ATOM 1512 C CA . ARG A 1 189 ? 27.549 21.545 0.052 1.00 55.84 189 ARG A CA 1
ATOM 1513 C C . ARG A 1 189 ? 28.136 20.209 0.515 1.00 55.84 189 ARG A C 1
ATOM 1515 O O . ARG A 1 189 ? 29.079 19.703 -0.090 1.00 55.84 189 ARG A O 1
ATOM 1522 N N . LEU A 1 190 ? 27.568 19.611 1.564 1.00 52.78 190 LEU A N 1
ATOM 1523 C CA . LEU A 1 190 ? 28.002 18.308 2.078 1.00 52.78 190 LEU A CA 1
ATOM 1524 C C . LEU A 1 190 ? 27.503 17.132 1.224 1.00 52.78 190 LEU A C 1
ATOM 1526 O O . LEU A 1 190 ? 28.156 16.089 1.204 1.00 52.78 190 LEU A O 1
ATOM 1530 N N . ALA A 1 191 ? 26.387 17.274 0.504 1.00 49.06 191 ALA A N 1
ATOM 1531 C CA . ALA A 1 191 ? 25.836 16.244 -0.375 1.00 49.06 191 ALA A CA 1
ATOM 1532 C C . ALA A 1 191 ? 26.737 15.984 -1.588 1.00 49.06 191 ALA A C 1
ATOM 1534 O O . ALA A 1 191 ? 26.947 14.824 -1.939 1.00 49.06 191 ALA A O 1
ATOM 1535 N N . THR A 1 192 ? 27.341 17.023 -2.173 1.00 53.56 192 THR A N 1
ATOM 1536 C CA . THR A 1 192 ? 28.280 16.870 -3.295 1.00 53.56 192 THR A CA 1
ATOM 1537 C C . THR A 1 192 ? 29.581 16.179 -2.875 1.00 53.56 192 THR A C 1
ATOM 1539 O O . THR A 1 192 ? 30.058 15.302 -3.590 1.00 53.56 192 THR A O 1
ATOM 1542 N N . GLU A 1 193 ? 30.106 16.461 -1.677 1.00 55.41 193 GLU A N 1
ATOM 1543 C CA . GLU A 1 193 ? 31.306 15.782 -1.154 1.00 55.41 193 GLU A CA 1
ATOM 1544 C C . GLU A 1 193 ? 31.020 14.367 -0.607 1.00 55.41 193 GLU A C 1
ATOM 1546 O O . GLU A 1 193 ? 31.858 13.466 -0.726 1.00 55.41 193 GLU A O 1
ATOM 1551 N N . LYS A 1 194 ? 29.834 14.128 -0.023 1.00 51.22 194 LYS A N 1
ATOM 1552 C CA . LYS A 1 194 ? 29.416 12.795 0.450 1.00 51.22 194 LYS A CA 1
ATOM 1553 C C . LYS A 1 194 ? 29.056 11.855 -0.697 1.00 51.22 194 LYS A C 1
ATOM 1555 O O . LYS A 1 194 ? 29.317 10.665 -0.562 1.00 51.22 194 LYS A O 1
ATOM 1560 N N . LEU A 1 195 ? 28.529 12.341 -1.823 1.00 51.75 195 LEU A N 1
ATOM 1561 C CA . LEU A 1 195 ? 28.249 11.513 -3.006 1.00 51.75 195 LEU A CA 1
ATOM 1562 C C . LEU A 1 195 ? 29.525 10.932 -3.632 1.00 51.75 195 LEU A C 1
ATOM 1564 O O . LEU A 1 195 ? 29.512 9.781 -4.074 1.00 51.75 195 LEU A O 1
ATOM 1568 N N . GLU A 1 196 ? 30.638 11.669 -3.617 1.00 55.47 196 GLU A N 1
ATOM 1569 C CA . GLU A 1 196 ? 31.931 11.152 -4.085 1.00 55.47 196 GLU A CA 1
ATOM 1570 C C . GLU A 1 196 ? 32.575 10.187 -3.079 1.00 55.47 196 GLU A C 1
ATOM 1572 O O . GLU A 1 196 ? 33.052 9.118 -3.471 1.00 55.47 196 GLU A O 1
ATOM 1577 N N . LYS A 1 197 ? 32.503 10.479 -1.771 1.00 52.00 197 LYS A N 1
ATOM 1578 C CA . LYS A 1 197 ? 32.982 9.555 -0.724 1.00 52.00 197 LYS A CA 1
ATOM 1579 C C . LYS A 1 197 ? 32.151 8.271 -0.638 1.00 52.00 197 LYS A C 1
ATOM 1581 O O . LYS A 1 197 ? 32.727 7.197 -0.513 1.00 52.00 197 LYS A O 1
ATOM 1586 N N . MET A 1 198 ? 30.829 8.340 -0.809 1.00 53.12 198 MET A N 1
ATOM 1587 C CA . MET A 1 198 ? 29.945 7.167 -0.844 1.00 53.12 198 MET A CA 1
ATOM 1588 C C . MET A 1 198 ? 30.154 6.310 -2.095 1.00 53.12 198 MET A C 1
ATOM 1590 O O . MET A 1 198 ? 30.015 5.091 -2.015 1.00 53.12 198 MET A O 1
ATOM 1594 N N . LYS A 1 199 ? 30.522 6.897 -3.243 1.00 51.03 199 LYS A N 1
ATOM 1595 C CA . LYS A 1 199 ? 30.938 6.123 -4.427 1.00 51.03 199 LYS A CA 1
ATOM 1596 C C . LYS A 1 199 ? 32.281 5.413 -4.198 1.00 51.03 199 LYS A C 1
ATOM 1598 O O . LYS A 1 199 ? 32.427 4.266 -4.612 1.00 51.03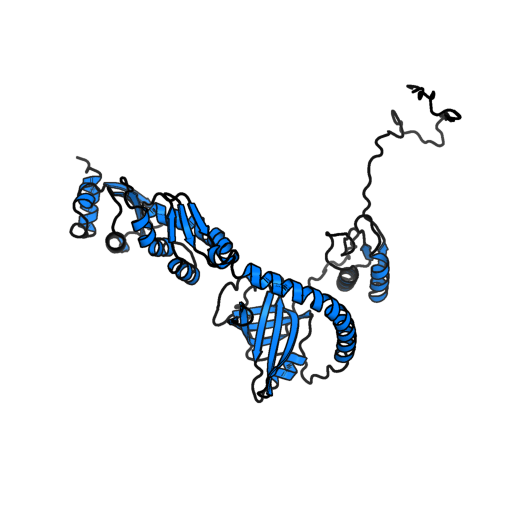 199 LYS A O 1
ATOM 1603 N N . ALA A 1 200 ? 33.215 6.035 -3.474 1.00 48.84 200 ALA A N 1
ATOM 1604 C CA . ALA A 1 200 ? 34.495 5.425 -3.104 1.00 48.84 200 ALA A CA 1
ATOM 1605 C C . ALA A 1 200 ? 34.383 4.365 -1.981 1.00 48.84 200 ALA A C 1
ATOM 1607 O O . ALA A 1 200 ? 35.140 3.396 -1.976 1.00 48.84 200 ALA A O 1
ATOM 1608 N N . GLU A 1 201 ? 33.432 4.506 -1.051 1.00 50.09 201 GLU A N 1
ATOM 1609 C CA . GLU A 1 201 ? 33.161 3.526 0.016 1.00 50.09 201 GLU A CA 1
ATOM 1610 C C . GLU A 1 201 ? 32.305 2.347 -0.470 1.00 50.09 201 GLU A C 1
ATOM 1612 O O . GLU A 1 201 ? 32.597 1.206 -0.111 1.00 50.09 201 GLU A O 1
ATOM 1617 N N . LYS A 1 202 ? 31.337 2.572 -1.375 1.00 48.34 202 LYS A N 1
ATOM 1618 C CA . LYS A 1 202 ? 30.597 1.483 -2.047 1.00 48.34 202 LYS A CA 1
ATOM 1619 C C . LYS A 1 202 ? 31.502 0.620 -2.933 1.00 48.34 202 LYS A C 1
ATOM 1621 O O . LYS A 1 202 ? 31.277 -0.582 -3.016 1.00 48.34 202 LYS A O 1
ATOM 1626 N N . ALA A 1 203 ? 32.559 1.196 -3.511 1.00 44.81 203 ALA A N 1
ATOM 1627 C CA . ALA A 1 203 ? 33.588 0.444 -4.232 1.00 44.81 203 ALA A CA 1
ATOM 1628 C C . ALA A 1 203 ? 34.532 -0.354 -3.303 1.00 44.81 203 ALA A C 1
ATOM 1630 O O . ALA A 1 203 ? 35.126 -1.331 -3.742 1.00 44.81 203 ALA A O 1
ATOM 1631 N N . LYS A 1 204 ? 34.653 0.015 -2.016 1.00 43.34 204 LYS A N 1
ATOM 1632 C CA . LYS A 1 204 ? 35.446 -0.728 -1.012 1.00 43.34 204 LYS A CA 1
ATOM 1633 C C . LYS A 1 204 ? 34.645 -1.791 -0.251 1.00 43.34 204 LYS A C 1
ATOM 1635 O O . LYS A 1 204 ? 35.241 -2.725 0.272 1.00 43.34 204 LYS A O 1
ATOM 1640 N N . GLN A 1 205 ? 33.318 -1.674 -0.188 1.00 42.22 205 GLN A N 1
ATOM 1641 C CA . GLN A 1 205 ? 32.434 -2.673 0.437 1.00 42.22 205 GLN A CA 1
ATOM 1642 C C . GLN A 1 205 ? 32.007 -3.807 -0.508 1.00 42.22 205 GLN A C 1
ATOM 1644 O O . GLN A 1 205 ? 31.393 -4.769 -0.056 1.00 42.22 205 GLN A O 1
ATOM 1649 N N . GLN A 1 206 ? 32.342 -3.729 -1.799 1.00 38.00 206 GLN A N 1
ATOM 1650 C CA . GLN A 1 206 ? 32.017 -4.779 -2.770 1.00 38.00 206 GLN A CA 1
ATOM 1651 C C . GLN A 1 206 ? 33.006 -5.956 -2.798 1.00 38.00 206 GLN A C 1
ATOM 1653 O O . GLN A 1 206 ? 32.704 -6.946 -3.453 1.00 38.00 206 GLN A O 1
ATOM 1658 N N . ASP A 1 207 ? 34.116 -5.897 -2.051 1.00 38.41 207 ASP A N 1
ATOM 1659 C CA . ASP A 1 207 ? 35.219 -6.869 -2.169 1.00 38.41 207 ASP A CA 1
ATOM 1660 C C . ASP A 1 207 ? 35.592 -7.597 -0.861 1.00 38.41 207 ASP A C 1
ATOM 1662 O O . ASP A 1 207 ? 36.690 -8.122 -0.730 1.00 38.41 207 ASP A O 1
ATOM 1666 N N . ASN A 1 208 ? 34.692 -7.659 0.130 1.00 38.12 208 ASN A N 1
ATOM 1667 C CA . ASN A 1 208 ? 34.941 -8.422 1.367 1.00 38.12 208 ASN A CA 1
ATOM 1668 C C . ASN A 1 208 ? 33.676 -9.094 1.937 1.00 38.12 208 ASN A C 1
ATOM 1670 O O . ASN A 1 208 ? 33.374 -9.001 3.126 1.00 38.12 208 ASN A O 1
ATOM 1674 N N . ASN A 1 209 ? 32.926 -9.787 1.077 1.00 40.97 209 ASN A N 1
ATOM 1675 C CA . ASN A 1 209 ? 31.833 -10.673 1.487 1.00 40.97 209 ASN A CA 1
ATOM 1676 C C . ASN A 1 209 ? 32.332 -12.120 1.629 1.00 40.97 209 ASN A C 1
ATOM 1678 O O . ASN A 1 209 ? 31.919 -13.013 0.895 1.00 40.97 209 ASN A O 1
ATOM 1682 N N . GLU A 1 210 ? 33.212 -12.364 2.598 1.00 40.09 210 GLU A N 1
ATOM 1683 C CA . GLU A 1 210 ? 33.403 -13.714 3.134 1.00 40.09 210 GLU A CA 1
ATOM 1684 C C . GLU A 1 210 ? 32.573 -13.836 4.414 1.00 40.09 210 GLU A C 1
ATOM 1686 O O . GLU A 1 210 ? 33.032 -13.541 5.515 1.00 40.09 210 GLU A O 1
ATOM 1691 N N . SER A 1 211 ? 31.309 -14.231 4.256 1.00 43.03 211 SER A N 1
ATOM 1692 C CA . SER A 1 211 ? 30.514 -14.756 5.365 1.00 43.03 211 SER A CA 1
ATOM 1693 C C . SER A 1 211 ? 30.623 -16.278 5.348 1.00 43.03 211 SER A C 1
ATOM 1695 O O . SER A 1 211 ? 30.483 -16.901 4.298 1.00 43.03 211 SER A O 1
ATOM 1697 N N . ALA A 1 212 ? 30.854 -16.891 6.508 1.00 54.03 212 ALA A N 1
ATOM 1698 C CA . ALA A 1 212 ? 30.890 -18.349 6.649 1.00 54.03 212 ALA A CA 1
ATOM 1699 C C . ALA A 1 212 ? 29.487 -18.996 6.603 1.00 54.03 212 ALA A C 1
ATOM 1701 O O . ALA A 1 212 ? 29.363 -20.211 6.765 1.00 54.03 212 ALA A O 1
ATOM 1702 N N . VAL A 1 213 ? 28.429 -18.194 6.420 1.00 59.94 213 VAL A N 1
ATOM 1703 C CA . VAL A 1 213 ? 27.033 -18.625 6.490 1.00 59.94 213 VAL A CA 1
ATOM 1704 C C . VAL A 1 213 ? 26.330 -18.398 5.152 1.00 59.94 213 VAL A C 1
ATOM 1706 O O . VAL A 1 213 ? 26.200 -17.273 4.681 1.00 59.94 213 VAL A O 1
ATOM 1709 N N . ASP A 1 214 ? 25.817 -19.482 4.572 1.00 66.62 214 ASP A N 1
ATOM 1710 C CA . ASP A 1 214 ? 25.235 -19.504 3.220 1.00 66.62 214 ASP A CA 1
ATOM 1711 C C . ASP A 1 214 ? 23.850 -18.819 3.138 1.00 66.62 214 ASP A C 1
ATOM 1713 O O . ASP A 1 214 ? 23.385 -18.425 2.067 1.00 66.62 214 ASP A O 1
ATOM 1717 N N . LYS A 1 215 ? 23.154 -18.685 4.279 1.00 77.00 215 LYS A N 1
ATOM 1718 C CA . LYS A 1 215 ? 21.797 -18.128 4.363 1.00 77.00 215 LYS A CA 1
ATOM 1719 C C . LYS A 1 215 ? 21.519 -17.475 5.720 1.00 77.00 215 LYS A C 1
ATOM 1721 O O . LYS A 1 215 ? 21.783 -18.062 6.770 1.00 77.00 215 LYS A O 1
ATOM 1726 N N . CYS A 1 216 ? 20.917 -16.285 5.720 1.00 82.31 216 CYS A N 1
ATOM 1727 C CA . CYS A 1 216 ? 20.457 -15.664 6.963 1.00 82.31 216 CYS A CA 1
ATOM 1728 C C . CYS A 1 216 ? 19.283 -16.461 7.555 1.00 82.31 216 CYS A C 1
ATOM 1730 O O . CYS A 1 216 ? 18.246 -16.624 6.907 1.00 82.31 216 CYS A O 1
ATOM 1732 N N . GLN A 1 217 ? 19.457 -16.969 8.775 1.00 87.56 217 GLN A N 1
ATOM 1733 C CA . GLN A 1 217 ? 18.417 -17.633 9.547 1.00 87.56 217 GLN A CA 1
ATOM 1734 C C . GLN A 1 217 ? 18.698 -17.420 11.030 1.00 87.56 217 GLN A C 1
ATOM 1736 O O . GLN A 1 217 ? 19.620 -17.989 11.604 1.00 87.56 217 GLN A O 1
ATOM 1741 N N . ILE A 1 218 ? 17.873 -16.599 11.656 1.00 86.00 218 ILE A N 1
ATOM 1742 C CA . ILE A 1 218 ? 18.003 -16.203 13.047 1.00 86.00 218 ILE A CA 1
ATOM 1743 C C . ILE A 1 218 ? 16.673 -16.509 13.725 1.00 86.00 218 ILE A C 1
ATOM 1745 O O . ILE A 1 218 ? 15.630 -16.040 13.286 1.00 86.00 218 ILE A O 1
ATOM 1749 N N . GLY A 1 219 ? 16.715 -17.262 14.826 1.00 84.50 219 GLY A N 1
ATOM 1750 C CA . GLY A 1 219 ? 15.518 -17.549 15.619 1.00 84.50 219 GLY A CA 1
ATOM 1751 C C . GLY A 1 219 ? 14.772 -18.819 15.197 1.00 84.50 219 GLY A C 1
ATOM 1752 O O . GLY A 1 219 ? 15.382 -19.783 14.735 1.00 84.50 219 GLY A O 1
ATOM 1753 N N . LYS A 1 220 ? 13.466 -18.868 15.465 1.00 84.19 220 LYS A N 1
ATOM 1754 C CA . LYS A 1 220 ? 12.581 -20.003 15.174 1.00 84.19 220 LYS A CA 1
ATOM 1755 C C . LYS A 1 220 ? 12.025 -19.920 13.745 1.00 84.19 220 LYS A C 1
ATOM 1757 O O . LYS A 1 220 ? 11.874 -18.822 13.219 1.00 84.19 220 LYS A O 1
ATOM 1762 N N . PRO A 1 221 ? 11.650 -21.062 13.136 1.00 82.81 221 PRO A N 1
ATOM 1763 C CA . PRO A 1 221 ? 10.931 -21.064 11.866 1.00 82.81 221 PRO A CA 1
ATOM 1764 C C . PRO A 1 221 ? 9.621 -20.275 11.965 1.00 82.81 221 PRO A C 1
ATOM 1766 O O . PRO A 1 221 ? 8.840 -20.472 12.902 1.00 82.81 221 PRO A O 1
ATOM 1769 N N . ILE A 1 222 ? 9.378 -19.406 10.986 1.00 86.75 222 ILE A N 1
ATOM 1770 C CA . ILE A 1 222 ? 8.192 -18.551 10.932 1.00 86.75 222 ILE A CA 1
ATOM 1771 C C . ILE A 1 222 ? 7.104 -19.273 10.124 1.00 86.75 222 ILE A C 1
ATOM 1773 O O . ILE A 1 222 ? 7.332 -19.706 8.995 1.00 86.75 222 ILE A O 1
ATOM 1777 N N . GLN A 1 223 ? 5.912 -19.423 10.705 1.00 81.50 223 GLN A N 1
ATOM 1778 C CA . GLN A 1 223 ? 4.774 -20.073 10.043 1.00 81.50 223 GLN A CA 1
ATOM 1779 C C . GLN A 1 223 ? 4.152 -19.160 8.981 1.00 81.50 223 GLN A C 1
ATOM 1781 O O . GLN A 1 223 ? 3.828 -18.008 9.265 1.00 81.50 223 GLN A O 1
ATOM 1786 N N . ILE A 1 224 ? 3.939 -19.706 7.781 1.00 79.56 224 ILE A N 1
ATOM 1787 C CA . ILE A 1 224 ? 3.457 -18.968 6.601 1.00 79.56 224 ILE A CA 1
ATOM 1788 C C . ILE A 1 224 ? 2.021 -18.460 6.789 1.00 79.56 224 ILE A C 1
ATOM 1790 O O . ILE A 1 224 ? 1.687 -17.372 6.332 1.00 79.56 224 ILE A O 1
ATOM 1794 N N . GLU A 1 225 ? 1.183 -19.209 7.507 1.00 75.50 225 GLU A N 1
ATOM 1795 C CA . GLU A 1 225 ? -0.234 -1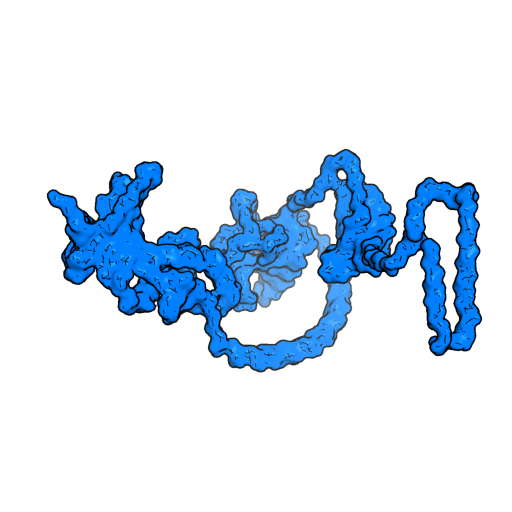8.881 7.734 1.00 75.50 225 GLU A CA 1
ATOM 1796 C C . GLU A 1 225 ? -0.454 -17.569 8.508 1.00 75.50 225 GLU A C 1
ATOM 1798 O O . GLU A 1 225 ? -1.540 -17.003 8.450 1.00 75.50 225 GLU A O 1
ATOM 1803 N N . ASN A 1 226 ? 0.569 -17.074 9.211 1.00 80.50 226 ASN A N 1
ATOM 1804 C CA . ASN A 1 226 ? 0.483 -15.887 10.066 1.00 80.50 226 ASN A CA 1
ATOM 1805 C C . ASN A 1 226 ? 1.130 -14.638 9.445 1.00 80.50 226 ASN A C 1
ATOM 1807 O O . ASN A 1 226 ? 1.362 -13.658 10.156 1.00 80.50 226 ASN A O 1
ATOM 1811 N N . ILE A 1 227 ? 1.478 -14.679 8.155 1.00 89.69 227 ILE A N 1
ATOM 1812 C CA . ILE A 1 227 ? 2.094 -13.545 7.459 1.00 89.69 227 ILE A CA 1
ATOM 1813 C C . ILE A 1 227 ? 1.022 -12.507 7.132 1.00 89.69 227 ILE A C 1
ATOM 1815 O O . ILE A 1 227 ? 0.010 -12.825 6.506 1.00 89.69 227 ILE A O 1
ATOM 1819 N N . LYS A 1 228 ? 1.268 -11.259 7.528 1.00 90.75 228 LYS A N 1
ATOM 1820 C CA . LYS A 1 228 ? 0.407 -10.112 7.235 1.00 90.75 228 LYS A CA 1
ATOM 1821 C C . LYS A 1 228 ? 1.044 -9.189 6.182 1.00 90.75 228 LYS A C 1
ATOM 1823 O O . LYS A 1 228 ? 2.272 -9.069 6.173 1.00 90.75 228 LYS A O 1
ATOM 1828 N N . PRO A 1 229 ? 0.238 -8.521 5.333 1.00 93.81 229 PRO A N 1
ATOM 1829 C CA . PRO A 1 229 ? 0.693 -7.386 4.527 1.00 93.81 229 PRO A CA 1
ATOM 1830 C C . PRO A 1 229 ? 1.178 -6.244 5.419 1.00 93.81 229 PRO A C 1
ATOM 1832 O O . PRO A 1 229 ? 0.580 -6.001 6.474 1.00 93.81 229 PRO A O 1
ATOM 1835 N N . ILE A 1 230 ? 2.221 -5.530 5.000 1.00 95.12 230 ILE A N 1
ATOM 1836 C CA . ILE A 1 230 ? 2.790 -4.434 5.794 1.00 95.12 230 ILE A CA 1
ATOM 1837 C C . ILE A 1 230 ? 1.770 -3.300 5.964 1.00 95.12 230 ILE A C 1
ATOM 1839 O O . ILE A 1 230 ? 1.624 -2.810 7.078 1.00 95.12 230 ILE A O 1
ATOM 1843 N N . GLU A 1 231 ? 0.971 -2.984 4.938 1.00 93.44 231 GLU A N 1
ATOM 1844 C CA . GLU A 1 231 ? -0.086 -1.951 5.007 1.00 93.44 231 GLU A CA 1
ATOM 1845 C C . GLU A 1 231 ? -1.128 -2.187 6.120 1.00 93.44 231 GLU A C 1
ATOM 1847 O O . GLU A 1 231 ? -1.823 -1.269 6.551 1.00 93.44 231 GLU A O 1
ATOM 1852 N N . SER A 1 232 ? -1.271 -3.435 6.587 1.00 89.94 232 SER A N 1
ATOM 1853 C CA . SER A 1 232 ? -2.224 -3.780 7.647 1.00 89.94 232 SER A CA 1
ATOM 1854 C C . SER A 1 232 ? -1.715 -3.436 9.051 1.00 89.94 232 SER A C 1
ATOM 1856 O O . SER A 1 232 ? -2.491 -3.460 10.008 1.00 89.94 232 SER A O 1
ATOM 1858 N N . ILE A 1 233 ? -0.425 -3.110 9.181 1.00 89.50 233 ILE A N 1
ATOM 1859 C CA . ILE A 1 233 ? 0.231 -2.772 10.443 1.00 89.50 233 ILE A CA 1
ATOM 1860 C C . ILE A 1 233 ? 0.011 -1.286 10.720 1.00 89.50 233 ILE A C 1
ATOM 1862 O O . ILE A 1 233 ? 0.843 -0.437 10.427 1.00 89.50 233 ILE A O 1
ATOM 1866 N N . ILE A 1 234 ? -1.138 -0.980 11.311 1.00 87.69 234 ILE A N 1
ATOM 1867 C CA . ILE A 1 234 ? -1.513 0.388 11.704 1.00 87.69 234 ILE A CA 1
ATOM 1868 C C . ILE A 1 234 ? -1.282 0.658 13.196 1.00 87.69 234 ILE A C 1
ATOM 1870 O O . ILE A 1 234 ? -1.495 1.768 13.681 1.00 87.69 234 ILE A O 1
ATOM 1874 N N . GLU A 1 235 ? -0.904 -0.372 13.954 1.00 81.56 235 GLU A N 1
ATOM 1875 C CA . GLU A 1 235 ? -0.807 -0.317 15.402 1.00 81.56 235 GLU A CA 1
ATOM 1876 C C . GLU A 1 235 ? 0.250 -1.260 15.981 1.00 81.56 235 GLU A C 1
ATOM 1878 O O . GLU A 1 235 ? 0.667 -2.226 15.347 1.00 81.56 235 GLU A O 1
ATOM 1883 N N . GLU A 1 236 ? 0.661 -0.987 17.223 1.00 86.75 236 GLU A N 1
ATOM 1884 C CA . GLU A 1 236 ? 1.468 -1.914 18.015 1.00 86.75 236 GLU A CA 1
ATOM 1885 C C . GLU A 1 236 ? 0.793 -3.282 18.159 1.00 86.75 236 GLU A C 1
ATOM 1887 O O . GLU A 1 236 ? -0.379 -3.393 18.526 1.00 86.75 236 GLU A O 1
ATOM 1892 N N . GLU A 1 237 ? 1.574 -4.329 17.933 1.00 86.50 237 GLU A N 1
ATOM 1893 C CA . GLU A 1 237 ? 1.137 -5.714 17.954 1.00 86.50 237 GLU A CA 1
ATOM 1894 C C . GLU A 1 237 ? 2.232 -6.575 18.582 1.00 86.50 237 GLU A C 1
ATOM 1896 O O . GLU A 1 237 ? 3.412 -6.462 18.257 1.00 86.50 237 GLU A O 1
ATOM 1901 N N . PHE A 1 238 ? 1.857 -7.497 19.467 1.00 82.44 238 PHE A N 1
ATOM 1902 C CA . PHE A 1 238 ? 2.842 -8.274 20.225 1.00 82.44 238 PHE A CA 1
ATOM 1903 C C . PHE A 1 238 ? 3.650 -9.255 19.361 1.00 82.44 238 PHE A C 1
ATOM 1905 O O . PHE A 1 238 ? 4.797 -9.571 19.679 1.00 82.44 238 PHE A O 1
ATOM 1912 N N . LYS A 1 239 ? 3.044 -9.789 18.296 1.00 89.25 239 LYS A N 1
ATOM 1913 C CA . LYS A 1 239 ? 3.680 -10.788 17.440 1.00 89.25 239 LYS A CA 1
ATOM 1914 C C . LYS A 1 239 ? 3.095 -10.764 16.033 1.00 89.25 239 LYS A C 1
ATOM 1916 O O . LYS A 1 239 ? 2.005 -11.278 15.806 1.00 89.25 239 LYS A O 1
ATOM 1921 N N . VAL A 1 240 ? 3.870 -10.248 15.092 1.00 92.25 240 VAL A N 1
ATOM 1922 C CA . VAL A 1 240 ? 3.526 -10.147 13.672 1.00 92.25 240 VAL A CA 1
ATOM 1923 C C . VAL A 1 240 ? 4.612 -10.823 12.854 1.00 92.25 240 VAL A C 1
ATOM 1925 O O . VAL A 1 240 ? 5.789 -10.717 13.192 1.00 92.25 240 VAL A O 1
ATOM 1928 N N . ALA A 1 241 ? 4.220 -11.540 11.803 1.00 94.88 241 ALA A N 1
ATOM 1929 C CA . ALA A 1 241 ? 5.131 -12.006 10.768 1.00 94.88 241 ALA A CA 1
ATOM 1930 C C . ALA A 1 241 ? 4.864 -11.241 9.470 1.00 94.88 241 ALA A C 1
ATOM 1932 O O . ALA A 1 241 ? 3.709 -11.066 9.088 1.00 94.88 241 ALA A O 1
ATOM 1933 N N . ILE A 1 242 ? 5.926 -10.824 8.789 1.00 95.69 242 ILE A N 1
ATOM 1934 C CA . ILE A 1 242 ? 5.862 -10.142 7.494 1.00 95.69 242 ILE A CA 1
ATOM 1935 C C . ILE A 1 242 ? 6.866 -10.748 6.520 1.00 95.69 242 ILE A C 1
ATOM 1937 O O . ILE A 1 242 ? 7.842 -11.387 6.924 1.00 95.69 242 ILE A O 1
ATOM 1941 N N . GLU A 1 243 ? 6.658 -10.487 5.235 1.00 95.81 243 GLU A N 1
ATOM 1942 C CA . GLU A 1 243 ? 7.648 -10.709 4.186 1.00 95.81 243 GLU A CA 1
ATOM 1943 C C . GLU A 1 243 ? 7.916 -9.403 3.459 1.00 95.81 243 GLU A C 1
ATOM 1945 O O . GLU A 1 243 ? 6.976 -8.695 3.129 1.00 95.81 243 GLU A O 1
ATOM 1950 N N . GLY A 1 244 ? 9.171 -9.113 3.137 1.00 95.19 244 GLY A N 1
ATOM 1951 C CA . GLY A 1 244 ? 9.506 -7.918 2.373 1.00 95.19 244 GLY A CA 1
ATOM 1952 C C . GLY A 1 244 ? 10.838 -8.042 1.653 1.00 95.19 244 GLY A C 1
ATOM 1953 O O . GLY A 1 244 ? 11.703 -8.834 2.038 1.00 95.19 244 GLY A O 1
ATOM 1954 N N . VAL A 1 245 ? 11.000 -7.258 0.591 1.00 95.75 245 VAL A N 1
ATOM 1955 C CA . VAL A 1 245 ? 12.292 -7.024 -0.042 1.00 95.75 245 VAL A CA 1
ATOM 1956 C C . VAL A 1 245 ? 13.053 -5.967 0.745 1.00 95.75 245 VAL A C 1
ATOM 1958 O O . VAL A 1 245 ? 12.501 -4.931 1.115 1.00 95.75 245 VAL A O 1
ATOM 1961 N N . ILE A 1 246 ? 14.329 -6.228 1.005 1.00 96.06 246 ILE A N 1
ATOM 1962 C CA . ILE A 1 246 ? 15.209 -5.274 1.670 1.00 96.06 246 ILE A CA 1
ATOM 1963 C C . ILE A 1 246 ? 15.616 -4.190 0.675 1.00 96.06 246 ILE A C 1
ATOM 1965 O O . ILE A 1 246 ? 16.169 -4.507 -0.380 1.00 96.06 246 ILE A O 1
ATOM 1969 N N . PHE A 1 247 ? 15.423 -2.923 1.034 1.00 95.44 247 PHE A N 1
ATOM 1970 C CA . PHE A 1 247 ? 15.919 -1.790 0.245 1.00 95.44 247 PHE A CA 1
ATOM 1971 C C . PHE A 1 247 ? 16.986 -0.954 0.964 1.00 95.44 247 PHE A C 1
ATOM 1973 O O . PHE A 1 247 ? 17.679 -0.179 0.309 1.00 95.44 247 PHE A O 1
ATOM 1980 N N . ASP A 1 248 ? 17.171 -1.147 2.274 1.00 95.62 248 ASP A N 1
ATOM 1981 C CA . ASP A 1 248 ? 18.214 -0.487 3.066 1.00 95.62 248 ASP A CA 1
ATOM 1982 C C . ASP A 1 248 ? 18.656 -1.380 4.237 1.00 95.62 248 ASP A C 1
ATOM 1984 O O . ASP A 1 248 ? 17.826 -2.053 4.855 1.00 95.62 248 ASP A O 1
ATOM 1988 N N . ILE A 1 249 ? 19.957 -1.391 4.542 1.00 93.88 249 ILE A N 1
ATOM 1989 C CA . ILE A 1 249 ? 20.537 -2.116 5.685 1.00 93.88 249 ILE A CA 1
ATOM 1990 C C . ILE A 1 249 ? 21.547 -1.207 6.374 1.00 93.88 249 ILE A C 1
ATOM 1992 O O . ILE A 1 249 ? 22.502 -0.743 5.753 1.00 93.88 249 ILE A O 1
ATOM 1996 N N . ASN A 1 250 ? 21.382 -1.025 7.680 1.00 92.94 250 ASN A N 1
ATOM 1997 C CA . ASN A 1 250 ? 22.294 -0.275 8.524 1.00 92.94 250 ASN A CA 1
ATOM 1998 C C . ASN A 1 250 ? 22.713 -1.119 9.737 1.00 92.94 250 ASN A C 1
ATOM 2000 O O . ASN A 1 250 ? 21.886 -1.576 10.527 1.00 92.94 250 ASN A O 1
ATOM 2004 N N . LEU A 1 251 ? 24.021 -1.329 9.883 1.00 90.31 251 LEU A N 1
ATOM 2005 C CA . LEU A 1 251 ? 24.633 -2.033 11.007 1.00 90.31 251 LEU A CA 1
ATOM 2006 C C . LEU A 1 251 ? 25.453 -1.039 11.825 1.00 90.31 251 LEU A C 1
ATOM 2008 O O . LEU A 1 251 ? 26.447 -0.502 11.340 1.00 90.31 251 LEU A O 1
ATOM 2012 N N . LYS A 1 252 ? 25.067 -0.826 13.085 1.00 88.12 252 LYS A N 1
ATOM 2013 C CA . LYS A 1 252 ? 25.758 0.101 13.986 1.00 88.12 252 LYS A CA 1
ATOM 2014 C C . LYS A 1 252 ? 26.236 -0.608 15.246 1.00 88.12 252 LYS A C 1
ATOM 2016 O O . LYS A 1 252 ? 25.462 -1.263 15.944 1.00 88.12 252 LYS A O 1
ATOM 2021 N N . GLU A 1 253 ? 27.513 -0.446 15.569 1.00 85.88 253 GLU A N 1
ATOM 2022 C CA . GLU A 1 253 ? 28.089 -0.937 16.820 1.00 85.88 253 GLU A CA 1
ATOM 2023 C C . GLU A 1 253 ? 27.752 0.013 17.984 1.00 85.88 253 GLU A C 1
ATOM 2025 O O . GLU A 1 253 ? 27.842 1.239 17.878 1.00 85.88 253 GLU A O 1
ATOM 2030 N N . LEU A 1 254 ? 27.327 -0.552 19.113 1.00 82.81 254 LEU A N 1
ATOM 2031 C CA . LEU A 1 254 ? 27.039 0.168 20.349 1.00 82.81 254 LEU A CA 1
ATOM 2032 C C . LEU A 1 254 ? 28.257 0.134 21.272 1.00 82.81 254 LEU A C 1
ATOM 2034 O O . LEU A 1 254 ? 29.015 -0.832 21.292 1.00 82.81 254 LEU A O 1
ATOM 2038 N N . LYS A 1 255 ? 28.356 1.120 22.171 1.00 81.00 255 LYS A N 1
ATOM 2039 C CA . LYS A 1 255 ? 29.408 1.197 23.208 1.00 81.00 255 LYS A CA 1
ATOM 2040 C C . LYS A 1 255 ? 29.516 -0.060 24.087 1.00 81.00 255 LYS A C 1
ATOM 2042 O O . LYS A 1 255 ? 30.533 -0.273 24.731 1.00 81.00 255 LYS A O 1
ATOM 2047 N N . SER A 1 256 ? 28.467 -0.885 24.134 1.00 76.06 256 SER A N 1
ATOM 2048 C CA . SER A 1 256 ? 28.436 -2.154 24.865 1.00 76.06 256 SER A CA 1
ATOM 2049 C C . SER A 1 256 ? 29.060 -3.341 24.109 1.00 76.06 256 SER A C 1
ATOM 2051 O O . SER A 1 256 ? 28.943 -4.467 24.594 1.00 76.06 256 SER A O 1
ATOM 2053 N N . GLY A 1 257 ? 29.598 -3.135 22.900 1.00 75.81 257 GLY A N 1
ATOM 2054 C CA . GLY A 1 257 ? 30.083 -4.189 21.994 1.00 75.81 257 GLY A CA 1
ATOM 2055 C C . GLY A 1 257 ? 28.972 -5.012 21.324 1.00 75.81 257 GLY A C 1
ATOM 2056 O O . GLY A 1 257 ? 29.232 -6.052 20.727 1.00 75.81 257 GLY A O 1
ATOM 2057 N N . ARG A 1 258 ? 27.705 -4.589 21.452 1.00 82.12 258 ARG A N 1
ATOM 2058 C CA . ARG A 1 258 ? 26.568 -5.194 20.734 1.00 82.12 258 ARG A CA 1
ATOM 2059 C C . ARG A 1 258 ? 26.305 -4.384 19.475 1.00 82.12 258 ARG A C 1
ATOM 2061 O O . ARG A 1 258 ? 26.466 -3.172 19.494 1.00 82.12 258 ARG A O 1
ATOM 2068 N N . HIS A 1 259 ? 25.817 -5.030 18.432 1.00 85.19 259 HIS A N 1
ATOM 2069 C CA . HIS A 1 259 ? 25.371 -4.358 17.217 1.00 85.19 259 HIS A CA 1
ATOM 2070 C C . HIS A 1 259 ? 23.851 -4.189 17.233 1.00 85.19 259 HIS A C 1
ATOM 2072 O O . HIS A 1 259 ? 23.133 -5.124 17.616 1.00 85.19 259 HIS A O 1
ATOM 2078 N N . ILE A 1 260 ? 23.383 -3.011 16.824 1.00 88.62 260 ILE A N 1
ATOM 2079 C CA . ILE A 1 260 ? 22.005 -2.778 16.400 1.00 88.62 260 ILE A CA 1
ATOM 2080 C C . ILE A 1 260 ? 21.962 -2.882 14.878 1.00 88.62 260 ILE A C 1
ATOM 2082 O O . ILE A 1 260 ? 22.771 -2.271 14.178 1.00 88.62 260 ILE A O 1
ATOM 2086 N N . VAL A 1 261 ? 21.043 -3.702 14.387 1.00 91.50 261 VAL A N 1
ATOM 2087 C CA . VAL A 1 261 ? 20.778 -3.870 12.963 1.00 91.50 261 VAL A CA 1
ATOM 2088 C C . VAL A 1 261 ? 19.433 -3.246 12.673 1.00 91.50 261 VAL A C 1
ATOM 2090 O O . VAL A 1 261 ? 18.453 -3.572 13.340 1.00 91.50 261 VAL A O 1
ATOM 2093 N N . GLU A 1 262 ? 19.413 -2.354 11.696 1.00 94.06 262 GLU A N 1
ATOM 2094 C CA . GLU A 1 262 ? 18.225 -1.712 11.165 1.00 94.06 262 GLU A CA 1
ATOM 2095 C C . GLU A 1 262 ? 18.100 -2.092 9.689 1.00 94.06 262 GLU A C 1
ATOM 2097 O O . GLU A 1 262 ? 19.027 -1.902 8.904 1.00 94.06 262 GLU A O 1
ATOM 2102 N N . ILE A 1 263 ? 16.968 -2.677 9.319 1.00 96.06 263 ILE A N 1
ATOM 2103 C CA . ILE A 1 263 ? 16.674 -3.129 7.962 1.00 96.06 263 ILE A CA 1
ATOM 2104 C C . ILE A 1 263 ? 15.376 -2.462 7.547 1.00 96.06 263 ILE A C 1
ATOM 2106 O O . ILE A 1 263 ? 14.383 -2.577 8.260 1.00 96.06 263 ILE A O 1
ATOM 2110 N N . LYS A 1 264 ? 15.352 -1.801 6.393 1.00 96.75 264 LYS A N 1
ATOM 2111 C CA . LYS A 1 264 ? 14.100 -1.295 5.826 1.00 96.75 264 LYS A CA 1
ATOM 2112 C C . LYS A 1 264 ? 13.615 -2.260 4.764 1.00 96.75 264 LYS A C 1
ATOM 2114 O O . LYS A 1 264 ? 14.363 -2.612 3.843 1.00 96.75 264 LYS A O 1
ATOM 2119 N N . VAL A 1 265 ? 12.378 -2.711 4.926 1.00 97.38 265 VAL A N 1
ATOM 2120 C CA . VAL A 1 265 ? 11.748 -3.680 4.032 1.00 97.38 265 VAL A CA 1
ATOM 2121 C C . VAL A 1 265 ? 10.458 -3.123 3.462 1.00 97.38 265 VAL A C 1
ATOM 2123 O O . VAL A 1 265 ? 9.778 -2.343 4.120 1.00 97.38 265 VAL A O 1
ATOM 2126 N N . THR A 1 266 ? 10.113 -3.547 2.252 1.00 96.94 266 THR A N 1
ATOM 2127 C CA . THR A 1 266 ? 8.807 -3.279 1.643 1.00 96.94 266 THR A CA 1
ATOM 2128 C C . THR A 1 266 ? 8.246 -4.553 1.035 1.00 96.94 266 THR A C 1
ATOM 2130 O O . THR A 1 266 ? 8.986 -5.362 0.477 1.00 96.94 266 THR A O 1
ATOM 2133 N N . ASP A 1 267 ? 6.941 -4.753 1.129 1.00 94.62 267 ASP A N 1
ATOM 2134 C CA . ASP A 1 267 ? 6.224 -5.796 0.392 1.00 94.62 267 ASP A CA 1
ATOM 2135 C C . ASP A 1 267 ? 5.526 -5.245 -0.864 1.00 94.62 267 ASP A C 1
ATOM 2137 O O . ASP A 1 267 ? 4.807 -5.983 -1.540 1.00 94.62 267 ASP A O 1
ATOM 2141 N N . TYR A 1 268 ? 5.801 -3.973 -1.186 1.00 92.94 268 TYR A N 1
ATOM 2142 C CA . TYR A 1 268 ? 5.159 -3.121 -2.190 1.00 92.94 268 TYR A CA 1
ATOM 2143 C C . TYR A 1 268 ? 3.729 -2.664 -1.867 1.00 92.94 268 TYR A C 1
ATOM 2145 O O . TYR A 1 268 ? 3.168 -1.908 -2.657 1.00 92.94 268 TYR A O 1
ATOM 2153 N N . THR A 1 269 ? 3.155 -3.074 -0.732 1.00 92.12 269 THR A N 1
ATOM 2154 C CA . THR A 1 269 ? 1.933 -2.462 -0.179 1.00 92.12 269 THR A CA 1
ATOM 2155 C C . THR A 1 269 ? 2.289 -1.303 0.744 1.00 92.12 269 THR A C 1
ATOM 2157 O O . THR A 1 269 ? 1.716 -0.226 0.624 1.00 92.12 269 THR A O 1
ATOM 2160 N N . ASP A 1 270 ? 3.307 -1.493 1.586 1.00 95.69 270 ASP A N 1
ATOM 2161 C CA . ASP A 1 270 ? 3.882 -0.457 2.442 1.00 95.69 270 ASP A CA 1
ATOM 2162 C C . ASP A 1 270 ? 5.346 -0.807 2.796 1.00 95.69 270 ASP A C 1
ATOM 2164 O O . ASP A 1 270 ? 5.929 -1.758 2.255 1.00 95.69 270 ASP A O 1
ATOM 2168 N N . SER A 1 271 ? 5.983 -0.024 3.664 1.00 96.12 271 SER A N 1
ATOM 2169 C CA . SER A 1 271 ? 7.349 -0.224 4.146 1.00 96.12 271 SER A CA 1
ATOM 2170 C C . SER A 1 271 ? 7.416 -0.211 5.669 1.00 96.12 271 SER A C 1
ATOM 2172 O O . SER A 1 271 ? 6.684 0.515 6.326 1.00 96.12 271 SER A O 1
ATOM 2174 N N . LEU A 1 272 ? 8.331 -0.995 6.242 1.00 96.50 272 LEU A N 1
ATOM 2175 C CA . LEU A 1 272 ? 8.529 -1.059 7.689 1.00 96.50 272 LEU A CA 1
ATOM 2176 C C . LEU A 1 272 ? 10.011 -1.144 8.043 1.00 96.50 272 LEU A C 1
ATOM 2178 O O . LEU A 1 272 ? 10.804 -1.804 7.362 1.00 96.50 272 LEU A O 1
ATOM 2182 N N . VAL A 1 273 ? 10.381 -0.499 9.148 1.00 96.81 273 VAL A N 1
ATOM 2183 C CA . VAL A 1 273 ? 11.719 -0.602 9.730 1.00 96.81 273 VAL A CA 1
ATOM 2184 C C . VAL A 1 273 ? 11.771 -1.793 10.684 1.00 96.81 273 VAL A C 1
ATOM 2186 O O . VAL A 1 273 ? 11.010 -1.875 11.648 1.00 96.81 273 VAL A O 1
ATOM 2189 N N . LEU A 1 274 ? 12.699 -2.714 10.439 1.00 96.00 274 LEU A N 1
ATOM 2190 C CA . LEU A 1 274 ? 12.971 -3.870 11.287 1.00 96.00 274 LEU A CA 1
ATOM 2191 C C . LEU A 1 274 ? 14.251 -3.630 12.075 1.00 96.00 274 LEU A C 1
ATOM 2193 O O . LEU A 1 274 ? 15.303 -3.354 11.497 1.00 96.00 274 LEU A O 1
ATOM 2197 N N . LYS A 1 275 ? 14.182 -3.778 13.394 1.00 94.31 275 LYS A N 1
ATOM 2198 C CA . LYS A 1 275 ? 15.311 -3.576 14.298 1.00 94.31 275 LYS A CA 1
ATOM 2199 C C . LYS A 1 275 ? 15.599 -4.823 15.112 1.00 94.31 275 LYS A C 1
ATOM 2201 O O . LYS A 1 275 ? 14.700 -5.428 15.692 1.00 94.31 275 LYS A O 1
ATOM 2206 N N . MET A 1 276 ? 16.877 -5.175 15.220 1.00 91.25 276 MET A N 1
ATOM 2207 C CA . MET A 1 276 ? 17.336 -6.226 16.125 1.00 91.25 276 MET A CA 1
ATOM 2208 C C . MET A 1 276 ? 18.623 -5.828 16.831 1.00 91.25 276 MET A C 1
ATOM 2210 O O . MET A 1 276 ? 19.582 -5.356 16.222 1.00 91.25 276 MET A O 1
ATOM 2214 N N . PHE A 1 277 ? 18.675 -6.103 18.131 1.00 88.69 277 PHE A N 1
ATOM 2215 C CA . PHE A 1 277 ? 19.921 -6.079 18.884 1.00 88.69 277 PHE A CA 1
ATOM 2216 C C . PHE A 1 277 ? 20.543 -7.472 18.870 1.00 88.69 277 PHE A C 1
ATOM 2218 O O . PHE A 1 277 ? 19.988 -8.404 19.458 1.00 88.69 277 PHE A O 1
ATOM 2225 N N . THR A 1 278 ? 21.726 -7.600 18.273 1.00 84.12 278 THR A N 1
ATOM 2226 C CA . THR A 1 278 ? 22.503 -8.853 18.282 1.00 84.12 278 THR A CA 1
ATOM 2227 C C . THR A 1 278 ? 22.640 -9.417 19.698 1.00 84.12 278 THR A C 1
ATOM 2229 O O . THR A 1 278 ? 22.808 -8.676 20.681 1.00 84.12 278 THR A O 1
ATOM 2232 N N . ARG A 1 279 ? 22.503 -10.736 19.840 1.00 79.69 279 ARG A N 1
ATOM 2233 C CA . ARG A 1 279 ? 22.578 -11.421 21.136 1.00 79.69 279 ARG A CA 1
ATOM 2234 C C . ARG A 1 279 ? 24.031 -11.759 21.457 1.00 79.69 279 ARG A C 1
ATOM 2236 O O . ARG A 1 279 ? 24.814 -12.099 20.578 1.00 79.69 279 ARG A O 1
ATOM 2243 N N . LYS A 1 280 ? 24.398 -11.668 22.738 1.00 69.12 280 LYS A N 1
ATOM 2244 C CA . LYS A 1 280 ? 25.731 -12.088 23.192 1.00 69.12 280 LYS A CA 1
ATOM 2245 C C . LYS A 1 280 ? 25.901 -13.590 22.938 1.00 69.12 280 LYS A C 1
ATOM 2247 O O . LYS A 1 280 ? 24.976 -14.352 23.211 1.00 69.12 280 LYS A O 1
ATOM 2252 N N . ASN A 1 281 ? 27.080 -13.993 22.464 1.00 65.25 281 ASN A N 1
ATOM 2253 C CA . ASN A 1 281 ? 27.456 -15.387 22.186 1.00 65.25 281 ASN A CA 1
ATOM 2254 C C . ASN A 1 281 ? 26.616 -16.077 21.095 1.00 65.25 281 ASN A C 1
ATOM 2256 O O . ASN A 1 281 ? 26.453 -17.295 21.128 1.00 65.25 281 ASN A O 1
ATOM 2260 N N . LYS A 1 282 ? 26.078 -15.305 20.145 1.00 74.25 282 LYS A N 1
ATOM 2261 C CA . LYS A 1 282 ? 25.488 -15.826 18.911 1.00 74.25 282 LYS A CA 1
ATOM 2262 C C . LYS A 1 282 ? 26.147 -15.194 17.692 1.00 74.25 282 LYS A C 1
ATOM 2264 O O . LYS A 1 282 ? 26.621 -14.064 17.739 1.00 74.25 282 LYS A O 1
ATOM 2269 N N . ASP A 1 283 ? 26.102 -15.934 16.604 1.00 78.56 283 ASP A N 1
ATOM 2270 C CA . ASP A 1 283 ? 26.535 -15.637 15.241 1.00 78.56 283 ASP A CA 1
ATOM 2271 C C . ASP A 1 283 ? 25.559 -14.724 14.468 1.00 78.56 283 ASP A C 1
ATOM 2273 O O . ASP A 1 283 ? 25.669 -14.570 13.254 1.00 78.56 283 ASP A O 1
ATOM 2277 N N . ASP A 1 284 ? 24.649 -14.037 15.176 1.00 80.06 284 ASP A N 1
ATOM 2278 C CA . ASP A 1 284 ? 23.648 -13.125 14.601 1.00 80.06 284 ASP A CA 1
ATOM 2279 C C . ASP A 1 284 ? 24.286 -12.108 13.626 1.00 80.06 284 ASP A C 1
ATOM 2281 O O . ASP A 1 284 ? 23.734 -11.836 12.564 1.00 80.06 284 ASP A O 1
ATOM 2285 N N . LEU A 1 285 ? 25.467 -11.565 13.957 1.00 81.31 285 LEU A N 1
ATOM 2286 C CA . LEU A 1 285 ? 26.163 -10.580 13.118 1.00 81.31 285 LEU A CA 1
ATOM 2287 C C . LEU A 1 285 ? 26.576 -11.149 11.751 1.00 81.31 285 LEU A C 1
ATOM 2289 O O . LEU A 1 285 ? 26.457 -10.452 10.747 1.00 81.31 285 LEU A O 1
ATOM 2293 N N . GLU A 1 286 ? 27.034 -12.400 11.701 1.00 83.25 286 GLU A N 1
ATOM 2294 C CA . GLU A 1 286 ? 27.452 -13.042 10.450 1.00 83.25 286 GLU A CA 1
ATOM 2295 C C . GLU A 1 286 ? 26.246 -13.333 9.551 1.00 83.25 286 GLU A C 1
ATOM 2297 O O . GLU A 1 286 ? 26.295 -13.070 8.351 1.00 83.25 286 GLU A O 1
ATOM 2302 N N . HIS A 1 287 ? 25.114 -13.740 10.134 1.00 85.81 287 HIS A N 1
ATOM 2303 C CA . HIS A 1 287 ? 23.854 -13.874 9.399 1.00 85.81 287 HIS A CA 1
ATOM 2304 C C . HIS A 1 287 ? 23.365 -12.539 8.814 1.00 85.81 287 HIS A C 1
ATOM 2306 O O . HIS A 1 287 ? 22.872 -12.510 7.687 1.00 85.81 287 HIS A O 1
ATOM 2312 N N . PHE A 1 288 ? 23.512 -11.427 9.542 1.00 86.06 288 PHE A N 1
ATOM 2313 C CA . PHE A 1 288 ? 23.143 -10.109 9.019 1.00 86.06 288 PHE A CA 1
ATOM 2314 C C . PHE A 1 288 ? 24.082 -9.620 7.914 1.00 86.06 288 PHE A C 1
ATOM 2316 O O . PHE A 1 288 ? 23.605 -9.004 6.966 1.00 86.06 288 PHE A O 1
ATOM 2323 N N . LYS A 1 289 ? 25.382 -9.936 7.981 1.00 86.50 289 LYS A N 1
ATOM 2324 C CA . LYS A 1 289 ? 26.327 -9.661 6.883 1.00 86.50 289 LYS A CA 1
ATOM 2325 C C . LYS A 1 289 ? 26.004 -10.450 5.611 1.00 86.50 289 LYS A C 1
ATOM 2327 O O . LYS A 1 289 ? 26.307 -9.985 4.520 1.00 86.50 289 LYS A O 1
ATOM 2332 N N . ALA A 1 290 ? 25.365 -11.616 5.734 1.00 87.38 290 ALA A N 1
ATOM 2333 C CA . ALA A 1 290 ? 24.900 -12.389 4.583 1.00 87.38 290 ALA A CA 1
ATOM 2334 C C . ALA A 1 290 ? 23.665 -11.771 3.887 1.00 87.38 290 ALA A C 1
ATOM 2336 O O . ALA A 1 290 ? 23.339 -12.155 2.756 1.00 87.38 290 ALA A O 1
ATOM 2337 N N . LEU A 1 291 ? 22.958 -10.828 4.525 1.00 89.62 291 LEU A N 1
ATOM 2338 C CA . LEU A 1 291 ? 21.860 -10.089 3.899 1.00 89.62 291 LEU A CA 1
ATOM 2339 C C . LEU A 1 291 ? 22.390 -8.953 3.018 1.00 89.62 291 LEU A C 1
ATOM 2341 O O . LEU A 1 291 ? 23.394 -8.314 3.312 1.00 89.62 291 LEU A O 1
ATOM 2345 N N . SER A 1 292 ? 21.670 -8.671 1.937 1.00 90.38 292 SER A N 1
ATOM 2346 C CA . SER A 1 292 ? 21.982 -7.586 1.014 1.00 90.38 292 SER A CA 1
ATOM 2347 C C . SER A 1 292 ? 20.704 -6.976 0.446 1.00 90.38 292 SER A C 1
ATOM 2349 O O . SER A 1 292 ? 19.643 -7.609 0.425 1.00 90.38 292 SER A O 1
ATOM 2351 N N . VAL A 1 293 ? 20.808 -5.731 -0.017 1.00 92.50 293 VAL A N 1
ATOM 2352 C CA . VAL A 1 293 ? 19.717 -5.027 -0.701 1.00 92.50 293 VAL A CA 1
ATOM 2353 C C . VAL A 1 293 ? 19.229 -5.852 -1.898 1.00 92.50 293 VAL A C 1
ATOM 2355 O O . VAL A 1 293 ? 20.026 -6.383 -2.671 1.00 92.50 293 VAL A O 1
ATOM 2358 N N . GLY A 1 294 ? 17.908 -5.971 -2.037 1.00 88.94 294 GLY A N 1
ATOM 2359 C CA . GLY A 1 294 ? 17.232 -6.766 -3.062 1.00 88.94 294 GLY A CA 1
ATOM 2360 C C . GLY A 1 294 ? 16.887 -8.199 -2.643 1.00 88.94 294 GLY A C 1
ATOM 2361 O O . GLY A 1 294 ? 16.085 -8.845 -3.322 1.00 88.94 294 GLY A O 1
ATOM 2362 N N . LYS A 1 295 ? 17.428 -8.711 -1.528 1.00 92.62 295 LYS A N 1
ATOM 2363 C CA . LYS A 1 295 ? 16.999 -10.004 -0.976 1.00 92.62 295 LYS A CA 1
ATOM 2364 C C . LYS A 1 295 ? 15.629 -9.884 -0.316 1.00 92.62 295 LYS A C 1
ATOM 2366 O O . LYS A 1 295 ? 15.298 -8.864 0.286 1.00 92.62 295 LYS A O 1
ATOM 2371 N N . TRP A 1 296 ? 14.849 -10.955 -0.413 1.00 94.50 296 TRP A N 1
ATOM 2372 C CA . TRP A 1 296 ? 13.605 -11.088 0.331 1.00 94.50 296 TRP A CA 1
ATOM 2373 C C . TRP A 1 296 ? 13.872 -11.727 1.683 1.00 94.50 296 TRP A C 1
ATOM 2375 O O . TRP A 1 296 ? 14.631 -12.692 1.794 1.00 94.50 296 TRP A O 1
ATOM 2385 N N . VAL A 1 297 ? 13.204 -11.210 2.702 1.00 94.81 297 VAL A N 1
ATOM 2386 C CA . VAL A 1 297 ? 13.238 -11.766 4.048 1.00 94.81 297 VAL A CA 1
ATOM 2387 C C . VAL A 1 297 ? 11.835 -11.988 4.560 1.00 94.81 297 VAL A C 1
ATOM 2389 O O . VAL A 1 297 ? 10.898 -11.277 4.196 1.00 94.81 297 VAL A O 1
ATOM 2392 N N . ARG A 1 298 ? 11.714 -12.981 5.430 1.00 95.19 298 ARG A N 1
ATOM 2393 C CA . ARG A 1 298 ? 10.580 -13.142 6.322 1.00 95.19 298 ARG A CA 1
ATOM 2394 C C . ARG A 1 298 ? 11.051 -12.817 7.725 1.00 95.19 298 ARG A C 1
ATOM 2396 O O . ARG A 1 298 ? 12.052 -13.368 8.175 1.00 95.19 298 ARG A O 1
ATOM 2403 N N . ALA A 1 299 ? 10.346 -11.927 8.401 1.00 95.38 299 ALA A N 1
ATOM 2404 C CA . ALA A 1 299 ? 10.686 -11.499 9.748 1.00 95.38 299 ALA A CA 1
ATOM 2405 C C . ALA A 1 299 ? 9.479 -11.646 10.666 1.00 95.38 299 ALA A C 1
ATOM 2407 O O . ALA A 1 299 ? 8.337 -11.489 10.235 1.00 95.38 299 ALA A O 1
ATOM 2408 N N . GLN A 1 300 ? 9.738 -11.970 11.928 1.00 95.06 300 GLN A N 1
ATOM 2409 C CA . GLN A 1 300 ? 8.726 -12.034 12.967 1.00 95.06 300 GLN A CA 1
ATOM 2410 C C . GLN A 1 300 ? 9.203 -11.302 14.217 1.00 95.06 300 GLN A C 1
ATOM 2412 O O . GLN A 1 300 ? 10.340 -11.455 14.673 1.00 95.06 300 GLN A O 1
ATOM 2417 N N . GLY A 1 301 ? 8.312 -10.506 14.792 1.00 92.75 301 GLY A N 1
ATOM 2418 C CA . GLY A 1 301 ? 8.629 -9.670 15.936 1.00 92.75 301 GLY A CA 1
ATOM 2419 C C . GLY A 1 301 ? 7.415 -8.972 16.507 1.00 92.75 301 GLY A C 1
ATOM 2420 O O . GLY A 1 301 ? 6.285 -9.201 16.081 1.00 92.75 301 GLY A O 1
ATOM 2421 N N . ARG A 1 302 ? 7.681 -8.114 17.483 1.00 93.00 302 ARG A N 1
ATOM 2422 C CA . ARG A 1 302 ? 6.697 -7.198 18.059 1.00 93.00 302 ARG A CA 1
ATOM 2423 C C . ARG A 1 302 ? 6.769 -5.861 17.325 1.00 93.00 302 ARG A C 1
ATOM 2425 O O . ARG A 1 302 ? 7.870 -5.414 17.008 1.00 93.00 302 ARG A O 1
ATOM 2432 N N . ILE A 1 303 ? 5.622 -5.262 17.050 1.00 93.25 303 ILE A N 1
ATOM 2433 C CA . ILE A 1 303 ? 5.505 -3.903 16.525 1.00 93.25 303 ILE A CA 1
ATOM 2434 C C . ILE A 1 303 ? 5.374 -2.965 17.717 1.00 93.25 303 ILE A C 1
ATOM 2436 O O . ILE A 1 303 ? 4.475 -3.147 18.538 1.00 93.25 303 ILE A O 1
ATOM 2440 N N . GLU A 1 304 ? 6.277 -2.000 17.818 1.00 90.69 304 GLU A N 1
ATOM 2441 C CA . GLU A 1 304 ? 6.346 -1.020 18.905 1.00 90.69 304 GLU A CA 1
ATOM 2442 C C . GLU A 1 304 ? 6.581 0.369 18.305 1.00 90.69 304 GLU A C 1
ATOM 2444 O O . GLU A 1 304 ? 7.235 0.493 17.268 1.00 90.69 304 GLU A O 1
ATOM 2449 N N . GLU A 1 305 ? 6.069 1.414 18.948 1.00 89.19 305 GLU A N 1
ATOM 2450 C CA . GLU A 1 305 ? 6.400 2.789 18.578 1.00 89.19 305 GLU A CA 1
ATOM 2451 C C . GLU A 1 305 ? 7.839 3.116 19.006 1.00 89.19 305 GLU A C 1
ATOM 2453 O O . GLU A 1 305 ? 8.205 3.053 20.185 1.00 89.19 305 GLU A O 1
ATOM 2458 N N . ASP A 1 306 ? 8.687 3.473 18.043 1.00 87.19 306 ASP A N 1
ATOM 2459 C CA . ASP A 1 306 ? 10.032 3.953 18.331 1.00 87.19 306 ASP A CA 1
ATOM 2460 C C . ASP A 1 306 ? 9.981 5.455 18.604 1.00 87.19 306 ASP A C 1
ATOM 2462 O O . ASP A 1 306 ? 9.737 6.252 17.706 1.00 87.19 306 ASP A O 1
ATOM 2466 N N . THR A 1 307 ? 10.252 5.866 19.840 1.00 83.31 307 THR A N 1
ATOM 2467 C CA . THR A 1 307 ? 10.169 7.280 20.244 1.00 83.31 307 THR A CA 1
ATOM 2468 C C . THR A 1 307 ? 11.230 8.180 19.607 1.00 83.31 307 THR A C 1
ATOM 2470 O O . THR A 1 307 ? 11.062 9.401 19.594 1.00 83.31 307 THR A O 1
ATOM 2473 N N . PHE A 1 308 ? 12.322 7.611 19.084 1.00 75.94 308 PHE A N 1
ATOM 2474 C CA . PHE A 1 308 ? 13.365 8.366 18.393 1.00 75.94 308 PHE A CA 1
ATOM 2475 C C . PHE A 1 308 ? 12.991 8.614 16.929 1.00 75.94 308 PHE A C 1
ATOM 2477 O O . PHE A 1 308 ? 13.177 9.724 16.438 1.00 75.94 308 PHE A O 1
ATOM 2484 N N . ILE A 1 309 ? 12.445 7.601 16.249 1.00 76.81 309 ILE A N 1
ATOM 2485 C CA . ILE A 1 309 ? 11.980 7.713 14.854 1.00 76.81 309 ILE A CA 1
ATOM 2486 C C . ILE A 1 309 ? 10.567 8.322 14.772 1.00 76.81 309 ILE A C 1
ATOM 2488 O O . ILE A 1 309 ? 10.232 8.940 13.767 1.00 76.81 309 ILE A O 1
ATOM 2492 N N . ARG A 1 310 ? 9.781 8.219 15.851 1.00 86.31 310 ARG A N 1
ATOM 2493 C CA . ARG A 1 310 ? 8.351 8.571 15.944 1.00 86.31 310 ARG A CA 1
ATOM 2494 C C . ARG A 1 310 ? 7.493 7.814 14.930 1.00 86.31 310 ARG A C 1
ATOM 2496 O O . ARG A 1 310 ? 6.610 8.394 14.306 1.00 86.31 310 ARG A O 1
ATOM 2503 N N . ASP A 1 311 ? 7.785 6.528 14.769 1.00 90.88 311 ASP A N 1
ATOM 2504 C CA . ASP A 1 311 ? 7.089 5.642 13.837 1.00 90.88 311 ASP A CA 1
ATOM 2505 C C . ASP A 1 311 ? 7.019 4.213 14.396 1.00 90.88 311 ASP A C 1
ATOM 2507 O O . ASP A 1 311 ? 7.773 3.850 15.309 1.00 90.88 311 ASP A O 1
ATOM 2511 N N . LEU A 1 312 ? 6.120 3.393 13.851 1.00 91.00 312 LEU A N 1
ATOM 2512 C CA . LEU A 1 312 ? 6.022 1.978 14.191 1.00 91.00 312 LEU A CA 1
ATOM 2513 C C . LEU A 1 312 ? 7.222 1.224 13.617 1.00 91.00 312 LEU A C 1
ATOM 2515 O O . LEU A 1 312 ? 7.517 1.267 12.423 1.00 91.00 312 LEU A O 1
ATOM 2519 N N . VAL A 1 313 ? 7.909 0.475 14.474 1.00 95.25 313 VAL A N 1
ATOM 2520 C CA . VAL A 1 313 ? 9.028 -0.379 14.078 1.00 95.25 313 VAL A CA 1
ATOM 2521 C C . VAL A 1 313 ? 8.783 -1.806 14.533 1.00 95.25 313 VAL A C 1
ATOM 2523 O O . VAL A 1 313 ? 8.204 -2.061 15.590 1.00 95.25 313 VAL A O 1
ATOM 2526 N N . MET A 1 314 ? 9.274 -2.770 13.760 1.00 96.25 314 MET A N 1
ATOM 2527 C CA . MET A 1 314 ? 9.310 -4.153 14.214 1.00 96.25 314 MET A CA 1
ATOM 2528 C C . MET A 1 314 ? 10.595 -4.409 14.993 1.00 96.25 314 MET A C 1
ATOM 2530 O O . MET A 1 314 ? 11.680 -4.485 14.417 1.00 96.25 314 MET A O 1
ATOM 2534 N N . MET A 1 315 ? 10.474 -4.666 16.290 1.00 94.44 315 MET A N 1
ATOM 2535 C CA . MET A 1 315 ? 11.539 -5.295 17.064 1.00 94.44 315 MET A CA 1
ATOM 2536 C C . MET A 1 315 ? 11.541 -6.799 16.762 1.00 94.44 315 MET A C 1
ATOM 2538 O O . MET A 1 315 ? 10.829 -7.595 17.388 1.00 94.44 315 MET A O 1
ATOM 2542 N N . MET A 1 316 ? 12.317 -7.184 15.748 1.00 93.50 316 MET A N 1
ATOM 2543 C CA . MET A 1 316 ? 12.343 -8.552 15.234 1.00 93.50 316 MET A CA 1
ATOM 2544 C C . MET A 1 316 ? 13.075 -9.503 16.187 1.00 93.50 316 MET A C 1
ATOM 2546 O O . MET A 1 316 ? 14.132 -9.196 16.741 1.00 93.50 316 MET A O 1
ATOM 2550 N N . SER A 1 317 ? 12.477 -10.676 16.385 1.00 89.50 317 SER A N 1
ATOM 2551 C CA . SER A 1 317 ? 13.038 -11.786 17.165 1.00 89.50 317 SER A CA 1
ATOM 2552 C C . SER A 1 317 ? 13.597 -12.882 16.263 1.00 89.50 317 SER A C 1
ATOM 2554 O O . SER A 1 317 ? 14.597 -13.521 16.610 1.00 89.50 317 SER A O 1
ATOM 2556 N N . ASP A 1 318 ? 12.946 -13.064 15.114 1.00 91.94 318 ASP A N 1
ATOM 2557 C CA . ASP A 1 318 ? 13.234 -14.096 14.135 1.00 91.94 318 ASP A CA 1
ATOM 2558 C C . ASP A 1 318 ? 13.304 -13.460 12.736 1.00 91.94 318 ASP A C 1
ATOM 2560 O O . ASP A 1 318 ? 12.487 -12.600 12.397 1.00 91.94 318 ASP A O 1
ATOM 2564 N N . ILE A 1 319 ? 14.280 -13.866 11.926 1.00 93.62 319 ILE A N 1
ATOM 2565 C CA . ILE A 1 319 ? 14.425 -13.439 10.531 1.00 93.62 319 ILE A CA 1
ATOM 2566 C C . ILE A 1 319 ? 15.023 -14.574 9.705 1.00 93.62 319 ILE A C 1
ATOM 2568 O O . ILE A 1 319 ? 15.970 -15.238 10.124 1.00 93.62 319 ILE A O 1
ATOM 2572 N N . GLU A 1 320 ? 14.480 -14.797 8.518 1.00 93.19 320 GLU A N 1
ATOM 2573 C CA . GLU A 1 320 ? 15.007 -15.750 7.550 1.00 93.19 320 GLU A CA 1
ATOM 2574 C C . GLU A 1 320 ? 15.040 -15.139 6.151 1.00 93.19 320 GLU A C 1
ATOM 2576 O O . GLU A 1 320 ? 14.113 -14.452 5.721 1.00 93.19 320 GLU A O 1
ATOM 2581 N N . GLU A 1 321 ? 16.108 -15.411 5.408 1.00 93.12 321 GLU A N 1
ATOM 2582 C CA . GLU A 1 321 ? 16.141 -15.128 3.978 1.00 93.12 321 GLU A CA 1
ATOM 2583 C C . GLU A 1 321 ? 15.153 -16.057 3.257 1.00 93.12 321 GLU A C 1
ATOM 2585 O O . GLU A 1 321 ? 15.105 -17.267 3.499 1.00 93.12 321 GLU A O 1
ATOM 2590 N N . ILE A 1 322 ? 14.362 -15.519 2.336 1.00 91.38 322 ILE A N 1
ATOM 2591 C CA . ILE A 1 322 ? 13.440 -16.304 1.515 1.00 91.38 322 ILE A CA 1
ATOM 2592 C C . ILE A 1 322 ? 13.669 -16.000 0.039 1.00 91.38 322 ILE A C 1
ATOM 2594 O O . ILE A 1 322 ? 14.127 -14.930 -0.348 1.00 91.38 322 ILE A O 1
ATOM 2598 N N . LYS A 1 323 ? 13.323 -16.963 -0.815 1.00 87.19 323 LYS A N 1
ATOM 2599 C CA . LYS A 1 323 ? 13.270 -16.751 -2.261 1.00 87.19 323 LYS A CA 1
ATOM 2600 C C . LYS A 1 323 ? 11.811 -16.605 -2.653 1.00 87.19 323 LYS A C 1
ATOM 2602 O O . LYS A 1 323 ? 11.082 -17.595 -2.668 1.00 87.19 323 LYS A O 1
ATOM 2607 N N . LYS A 1 324 ? 11.382 -15.385 -2.969 1.00 81.50 324 LYS A N 1
ATOM 2608 C CA . LYS A 1 324 ? 10.049 -15.159 -3.529 1.00 81.50 324 LYS A CA 1
ATOM 2609 C C . LYS A 1 324 ? 10.078 -15.461 -5.024 1.00 81.50 324 LYS A C 1
ATOM 2611 O O . LYS A 1 324 ? 11.009 -15.065 -5.726 1.00 81.50 324 LYS A O 1
ATOM 2616 N N . ALA A 1 325 ? 9.090 -16.210 -5.504 1.00 77.75 325 ALA A N 1
ATOM 2617 C CA . ALA A 1 325 ? 8.990 -16.522 -6.921 1.00 77.75 325 ALA A CA 1
ATOM 2618 C C . ALA A 1 325 ? 8.732 -15.228 -7.702 1.00 77.75 325 ALA A C 1
ATOM 2620 O O . ALA A 1 325 ? 7.714 -14.568 -7.504 1.00 77.75 325 ALA A O 1
ATOM 2621 N N . THR A 1 326 ? 9.654 -14.866 -8.589 1.00 81.44 326 THR A N 1
ATOM 2622 C CA . THR A 1 326 ? 9.439 -13.769 -9.532 1.00 81.44 326 THR A CA 1
ATOM 2623 C C . THR A 1 326 ? 8.396 -14.176 -10.570 1.00 81.44 326 THR A C 1
ATOM 2625 O O . THR A 1 326 ? 8.204 -15.365 -10.854 1.00 81.44 326 THR A O 1
ATOM 2628 N N . LYS A 1 327 ? 7.702 -13.191 -11.151 1.00 86.00 327 LYS A N 1
ATOM 2629 C CA . LYS A 1 327 ? 6.788 -13.440 -12.269 1.00 86.00 327 LYS A CA 1
ATOM 2630 C C . LYS A 1 327 ? 7.582 -14.073 -13.412 1.00 86.00 327 LYS A C 1
ATOM 2632 O O . LYS A 1 327 ? 8.626 -13.554 -13.800 1.00 86.00 327 LYS A O 1
ATOM 2637 N N . LYS A 1 328 ? 7.088 -15.191 -13.945 1.00 89.75 328 LYS A N 1
ATOM 2638 C CA . LYS A 1 328 ? 7.707 -15.909 -15.065 1.00 89.75 328 LYS A CA 1
ATOM 2639 C C . LYS A 1 328 ? 6.789 -15.889 -16.275 1.00 89.75 328 LYS A C 1
ATOM 2641 O O . LYS A 1 328 ? 5.591 -16.131 -16.137 1.00 89.75 328 LYS A O 1
ATOM 2646 N N . ASP A 1 329 ? 7.374 -15.677 -17.443 1.00 92.94 329 ASP A N 1
ATOM 2647 C CA . ASP A 1 329 ? 6.739 -15.950 -18.724 1.00 92.94 329 ASP A CA 1
ATOM 2648 C C . ASP A 1 329 ? 6.806 -17.464 -19.002 1.00 92.94 329 ASP A C 1
ATOM 2650 O O . ASP A 1 329 ? 7.887 -18.034 -19.178 1.00 92.94 329 ASP A O 1
ATOM 2654 N N . LYS A 1 330 ? 5.643 -18.126 -19.004 1.00 94.06 330 LYS A N 1
ATOM 2655 C CA . LYS A 1 330 ? 5.508 -19.575 -19.237 1.00 94.06 330 LYS A CA 1
ATOM 2656 C C . LYS A 1 330 ? 5.105 -19.929 -20.673 1.00 94.06 330 LYS A C 1
ATOM 2658 O O . LYS A 1 330 ? 4.877 -21.103 -20.938 1.00 94.06 330 LYS A O 1
ATOM 2663 N N . ALA A 1 331 ? 4.970 -18.950 -21.566 1.00 94.62 331 ALA A N 1
ATOM 2664 C CA . ALA A 1 331 ? 4.566 -19.214 -22.942 1.00 94.62 331 ALA A CA 1
ATOM 2665 C C . ALA A 1 331 ? 5.688 -19.937 -23.702 1.00 94.62 331 ALA A C 1
ATOM 2667 O O . ALA A 1 331 ? 6.870 -19.698 -23.437 1.00 94.62 331 ALA A O 1
ATOM 2668 N N . GLU A 1 332 ? 5.320 -20.823 -24.628 1.00 93.12 332 GLU A N 1
ATOM 2669 C CA . GLU A 1 332 ? 6.278 -21.468 -25.535 1.00 93.12 332 GLU A CA 1
ATOM 2670 C C . GLU A 1 332 ? 6.807 -20.452 -26.555 1.00 93.12 332 GLU A C 1
ATOM 2672 O O . GLU A 1 332 ? 8.016 -20.302 -26.719 1.00 93.12 332 GLU A O 1
ATOM 2677 N N . GLU A 1 333 ? 5.901 -19.683 -27.161 1.00 95.12 333 GLU A N 1
ATOM 2678 C CA . GLU A 1 333 ? 6.232 -18.554 -28.027 1.00 95.12 333 GLU A CA 1
ATOM 2679 C C . GLU A 1 333 ? 6.384 -17.273 -27.204 1.00 95.12 333 GLU A C 1
ATOM 2681 O O . GLU A 1 333 ? 5.474 -16.851 -26.486 1.00 95.12 333 GLU A O 1
ATOM 2686 N N . LYS A 1 334 ? 7.562 -16.652 -27.289 1.00 96.00 334 LYS A N 1
ATOM 2687 C CA . LYS A 1 334 ? 7.914 -15.490 -26.472 1.00 96.00 334 LYS A CA 1
ATOM 2688 C C . LYS A 1 334 ? 7.444 -14.186 -27.109 1.00 96.00 334 LYS A C 1
ATOM 2690 O O . LYS A 1 334 ? 7.680 -13.933 -28.288 1.00 96.00 334 LYS A O 1
ATOM 2695 N N . ARG A 1 335 ? 6.801 -13.344 -26.295 1.00 96.75 335 ARG A N 1
ATOM 2696 C CA . ARG A 1 335 ? 6.344 -12.000 -26.674 1.00 96.75 335 ARG A CA 1
ATOM 2697 C C . ARG A 1 335 ? 7.537 -11.080 -26.971 1.00 96.75 335 ARG A C 1
ATOM 2699 O O . ARG A 1 335 ? 8.614 -11.248 -26.407 1.00 96.75 335 ARG A O 1
ATOM 2706 N N . VAL A 1 336 ? 7.308 -10.074 -27.813 1.00 97.69 336 VAL A N 1
ATOM 2707 C CA . VAL A 1 336 ? 8.153 -8.877 -27.941 1.00 97.69 336 VAL A CA 1
ATOM 2708 C C . VAL A 1 336 ? 7.329 -7.668 -27.510 1.00 97.69 336 VAL A C 1
ATOM 2710 O O . VAL A 1 336 ? 6.179 -7.527 -27.930 1.00 97.69 336 VAL A O 1
ATOM 2713 N N . GLU A 1 337 ? 7.894 -6.826 -26.648 1.00 97.62 337 GLU A N 1
ATOM 2714 C CA . GLU A 1 337 ? 7.295 -5.538 -26.290 1.00 97.62 337 GLU A CA 1
ATOM 2715 C C . GLU A 1 337 ? 7.705 -4.477 -27.315 1.00 97.62 337 GLU A C 1
ATOM 2717 O O . GLU A 1 337 ? 8.900 -4.296 -27.558 1.00 97.62 337 GLU A O 1
ATOM 2722 N N . PHE A 1 338 ? 6.722 -3.799 -27.913 1.00 97.69 338 PHE A N 1
ATOM 2723 C CA . PHE A 1 338 ? 6.935 -2.801 -28.971 1.00 97.69 338 PHE A CA 1
ATOM 2724 C C . PHE A 1 338 ? 6.661 -1.364 -28.521 1.00 97.69 338 PHE A C 1
ATOM 2726 O O . PHE A 1 338 ? 7.052 -0.441 -29.231 1.00 97.69 338 PHE A O 1
ATOM 2733 N N . HIS A 1 339 ? 6.029 -1.169 -27.361 1.00 97.31 339 HIS A N 1
ATOM 2734 C CA . HIS A 1 339 ? 5.716 0.153 -26.819 1.00 97.31 339 HIS A CA 1
ATOM 2735 C C . HIS A 1 339 ? 6.054 0.174 -25.331 1.00 97.31 339 HIS A C 1
ATOM 2737 O O . HIS A 1 339 ? 5.441 -0.538 -24.537 1.00 97.31 339 HIS A O 1
ATOM 2743 N N . LEU A 1 340 ? 7.060 0.960 -24.952 1.00 96.62 340 LEU A N 1
ATOM 2744 C CA . LEU A 1 340 ? 7.563 1.013 -23.584 1.00 96.62 340 LEU A CA 1
ATOM 2745 C C . LEU A 1 340 ? 8.164 2.377 -23.251 1.00 96.62 340 LEU A C 1
ATOM 2747 O O . LEU A 1 340 ? 9.014 2.890 -23.982 1.00 96.62 340 LEU A O 1
ATOM 2751 N N . HIS A 1 341 ? 7.776 2.883 -22.081 1.00 96.81 341 HIS A N 1
ATOM 2752 C CA . HIS A 1 341 ? 8.270 4.121 -21.488 1.00 96.81 341 HIS A CA 1
ATOM 2753 C C . HIS A 1 341 ? 9.296 3.851 -20.390 1.00 96.81 341 HIS A C 1
ATOM 2755 O O . HIS A 1 341 ? 9.172 2.918 -19.588 1.00 96.81 341 HIS A O 1
ATOM 2761 N N . THR A 1 342 ? 10.312 4.701 -20.346 1.00 96.94 342 THR A N 1
ATOM 2762 C CA . THR A 1 342 ? 11.410 4.688 -19.383 1.00 96.94 342 THR A CA 1
ATOM 2763 C C . THR A 1 342 ? 11.400 5.973 -18.560 1.00 96.94 342 THR A C 1
ATOM 2765 O O . THR A 1 342 ? 10.658 6.904 -18.861 1.00 96.94 342 THR A O 1
ATOM 2768 N N . ALA A 1 343 ? 12.270 6.063 -17.554 1.0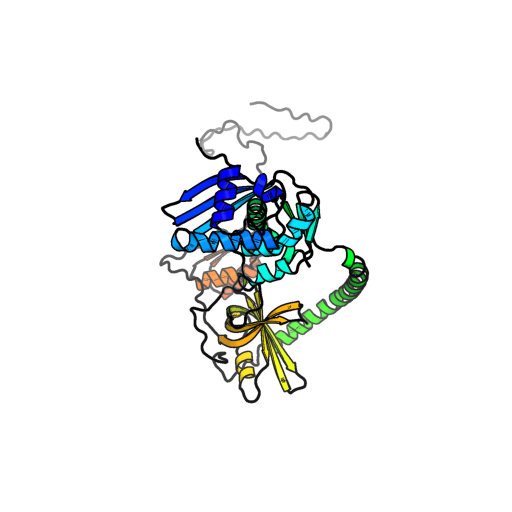0 95.50 343 ALA A N 1
ATOM 2769 C CA . ALA A 1 343 ? 12.495 7.292 -16.786 1.00 95.50 343 ALA A CA 1
ATOM 2770 C C . ALA A 1 343 ? 12.831 8.540 -17.635 1.00 95.50 343 ALA A C 1
ATOM 2772 O O . ALA A 1 343 ? 12.781 9.656 -17.121 1.00 95.50 343 ALA A O 1
ATOM 2773 N N . MET A 1 344 ? 13.175 8.371 -18.918 1.00 95.31 344 MET A N 1
ATOM 2774 C CA . MET A 1 344 ? 13.408 9.478 -19.849 1.00 95.31 344 MET A CA 1
ATOM 2775 C C . MET A 1 344 ? 12.112 10.056 -20.437 1.00 95.31 344 MET A C 1
ATOM 2777 O O . MET A 1 344 ? 12.121 11.185 -20.922 1.00 95.31 344 MET A O 1
ATOM 2781 N N . SER A 1 345 ? 10.986 9.338 -20.359 1.00 93.50 345 SER A N 1
ATOM 2782 C CA . SER A 1 345 ? 9.660 9.925 -20.572 1.00 93.50 345 SER A CA 1
ATOM 2783 C C . SER A 1 345 ? 9.326 10.834 -19.391 1.00 93.50 345 SER A C 1
ATOM 2785 O O . SER A 1 345 ? 9.000 10.367 -18.298 1.00 93.50 345 SER A O 1
ATOM 2787 N N . GLN A 1 346 ? 9.461 12.143 -19.606 1.00 89.88 346 GLN A N 1
ATOM 2788 C CA . GLN A 1 346 ? 9.413 13.148 -18.548 1.00 89.88 346 GLN A CA 1
ATOM 2789 C C . GLN A 1 346 ? 8.128 13.054 -17.710 1.00 89.88 346 GLN A C 1
ATOM 2791 O O . GLN A 1 346 ? 7.035 13.275 -18.221 1.00 89.88 346 GLN A O 1
ATOM 2796 N N . MET A 1 347 ? 8.292 12.803 -16.404 1.00 89.25 347 MET A N 1
ATOM 2797 C CA . MET A 1 347 ? 7.206 12.684 -15.415 1.00 89.25 347 MET A CA 1
ATOM 2798 C C . MET A 1 347 ? 6.191 11.559 -15.690 1.00 89.25 347 MET A C 1
ATOM 2800 O O . MET A 1 347 ? 5.099 11.594 -15.127 1.00 89.25 347 MET A O 1
ATOM 2804 N N . ASP A 1 348 ? 6.544 10.567 -16.512 1.00 91.56 348 ASP A N 1
ATOM 2805 C CA . ASP A 1 348 ? 5.650 9.460 -16.871 1.00 91.56 348 ASP A CA 1
ATOM 2806 C C . ASP A 1 348 ? 6.270 8.084 -16.569 1.00 91.56 348 ASP A C 1
ATOM 2808 O O . ASP A 1 348 ? 5.799 7.353 -15.694 1.00 91.56 348 ASP A O 1
ATOM 2812 N N . GLY A 1 349 ? 7.387 7.733 -17.211 1.00 85.75 349 GLY A N 1
ATOM 2813 C CA . GLY A 1 349 ? 8.047 6.454 -16.949 1.00 85.75 349 GLY A CA 1
ATOM 2814 C C . GLY A 1 349 ? 8.844 6.461 -15.639 1.00 85.75 349 GLY A C 1
ATOM 2815 O O . GLY A 1 349 ? 9.485 7.447 -15.287 1.00 85.75 349 GLY A O 1
ATOM 2816 N N . ILE A 1 350 ? 8.831 5.341 -14.905 1.00 91.31 350 ILE A N 1
ATOM 2817 C CA . ILE A 1 350 ? 9.517 5.217 -13.601 1.00 91.31 350 ILE A CA 1
ATOM 2818 C C . ILE A 1 350 ? 10.851 4.453 -13.716 1.00 91.31 350 ILE A C 1
ATOM 2820 O O . ILE A 1 350 ? 11.874 4.955 -13.249 1.00 91.31 350 ILE A O 1
ATOM 2824 N N . PRO A 1 351 ? 10.914 3.243 -14.308 1.00 92.12 351 PRO A N 1
ATOM 2825 C CA . PRO A 1 351 ? 12.152 2.467 -14.355 1.00 92.12 351 PRO A CA 1
ATOM 2826 C C . PRO A 1 351 ? 13.079 2.898 -15.498 1.00 92.12 351 PRO A C 1
ATOM 2828 O O . PRO A 1 351 ? 12.643 3.261 -16.592 1.00 92.12 351 PRO A O 1
ATOM 2831 N N . ASN A 1 352 ? 14.386 2.758 -15.277 1.00 94.31 352 ASN A N 1
ATOM 2832 C CA . ASN A 1 352 ? 15.381 2.867 -16.344 1.00 94.31 352 ASN A CA 1
ATOM 2833 C C . ASN A 1 352 ? 15.306 1.658 -17.292 1.00 94.31 352 ASN A C 1
ATOM 2835 O O . ASN A 1 352 ? 15.041 0.532 -16.858 1.00 94.31 352 ASN A O 1
ATOM 2839 N N . ILE A 1 353 ? 15.646 1.863 -18.569 1.00 96.69 353 ILE A N 1
ATOM 2840 C CA . ILE A 1 353 ? 15.578 0.829 -19.618 1.00 96.69 353 ILE A CA 1
ATOM 2841 C C . ILE A 1 353 ? 16.337 -0.462 -19.273 1.00 96.69 353 ILE A C 1
ATOM 2843 O O . ILE A 1 353 ? 15.883 -1.558 -19.600 1.00 96.69 353 ILE A O 1
ATOM 2847 N N . GLY A 1 354 ? 17.447 -0.364 -18.535 1.00 95.94 354 GLY A N 1
ATOM 2848 C CA . GLY A 1 354 ? 18.234 -1.529 -18.124 1.00 95.94 354 GLY A CA 1
ATOM 2849 C C . GLY A 1 354 ? 17.456 -2.545 -17.277 1.00 95.94 354 GLY A C 1
ATOM 2850 O O . GLY A 1 354 ? 17.675 -3.749 -17.414 1.00 95.94 354 GLY A O 1
ATOM 2851 N N . ALA A 1 355 ? 16.512 -2.089 -16.444 1.00 94.94 355 ALA A N 1
ATOM 2852 C CA . ALA A 1 355 ? 15.673 -2.983 -15.644 1.00 94.94 355 ALA A CA 1
ATOM 2853 C C . ALA A 1 355 ? 14.713 -3.791 -16.531 1.00 94.94 355 ALA A C 1
ATOM 2855 O O . ALA A 1 355 ? 14.573 -5.003 -16.352 1.00 94.94 355 ALA A O 1
ATOM 2856 N N . TYR A 1 356 ? 14.112 -3.139 -17.527 1.00 96.56 356 TYR A N 1
ATOM 2857 C CA . TYR A 1 356 ? 13.222 -3.786 -18.488 1.00 96.56 356 TYR A CA 1
ATOM 2858 C C . TYR A 1 356 ? 13.960 -4.767 -19.393 1.00 96.56 356 TYR A C 1
ATOM 2860 O O . TYR A 1 356 ? 13.492 -5.884 -19.589 1.00 96.56 356 TYR A O 1
ATOM 2868 N N . VAL A 1 357 ? 15.146 -4.393 -19.876 1.00 97.19 357 VAL A N 1
ATOM 2869 C CA . VAL A 1 357 ? 16.014 -5.275 -20.666 1.00 97.19 357 VAL A CA 1
ATOM 2870 C C . VAL A 1 357 ? 16.368 -6.541 -19.896 1.00 97.19 357 VAL A C 1
ATOM 2872 O O . VAL A 1 357 ? 16.208 -7.645 -20.417 1.00 97.19 357 VAL A O 1
ATOM 2875 N N . LYS A 1 358 ? 16.794 -6.397 -18.636 1.00 95.62 358 LYS A N 1
ATOM 2876 C CA . LYS A 1 358 ? 17.078 -7.544 -17.773 1.00 95.62 358 LYS A CA 1
ATOM 2877 C C . LYS A 1 358 ? 15.835 -8.422 -17.598 1.00 95.62 358 LYS A C 1
ATOM 2879 O O . LYS A 1 358 ? 15.938 -9.638 -17.705 1.00 95.62 358 LYS A O 1
ATOM 2884 N N . GLN A 1 359 ? 14.670 -7.821 -17.355 1.00 95.38 359 GLN A N 1
ATOM 2885 C CA . GLN A 1 359 ? 13.419 -8.559 -17.172 1.00 95.38 359 GLN A CA 1
ATOM 2886 C C . GLN A 1 359 ? 12.988 -9.313 -18.440 1.00 95.38 359 GLN A C 1
ATOM 2888 O O . GLN A 1 359 ? 12.533 -10.453 -18.346 1.00 95.38 359 GLN A O 1
ATOM 2893 N N . ALA A 1 360 ? 13.146 -8.699 -19.612 1.00 96.12 360 ALA A N 1
ATOM 2894 C CA . ALA A 1 360 ? 12.862 -9.313 -20.904 1.00 96.12 360 ALA A CA 1
ATOM 2895 C C . ALA A 1 360 ? 13.809 -10.491 -21.181 1.00 96.12 360 ALA A C 1
ATOM 2897 O O . ALA A 1 360 ? 13.351 -11.559 -21.587 1.00 96.12 360 ALA A O 1
ATOM 2898 N N . ALA A 1 361 ? 15.099 -10.346 -20.861 1.00 95.62 361 ALA A N 1
ATOM 2899 C CA . ALA A 1 361 ? 16.068 -11.439 -20.924 1.00 95.62 361 ALA A CA 1
ATOM 2900 C C . ALA A 1 361 ? 15.723 -12.578 -19.943 1.00 95.62 361 ALA A C 1
ATOM 2902 O O . ALA A 1 361 ? 15.713 -13.741 -20.339 1.00 95.62 361 ALA A O 1
ATOM 2903 N N . ASP A 1 362 ? 15.347 -12.257 -18.697 1.00 94.50 362 ASP A N 1
ATOM 2904 C CA . ASP A 1 362 ? 14.907 -13.236 -17.688 1.00 94.50 362 ASP A CA 1
ATOM 2905 C C . ASP A 1 362 ? 13.629 -13.993 -18.131 1.00 94.50 362 ASP A C 1
ATOM 2907 O O . ASP A 1 362 ? 13.405 -15.140 -17.735 1.00 94.50 362 ASP A O 1
ATOM 2911 N N . TRP A 1 363 ? 12.782 -13.373 -18.961 1.00 96.12 363 TRP A N 1
ATOM 2912 C CA . TRP A 1 363 ? 11.605 -13.996 -19.586 1.00 96.12 363 TRP A CA 1
ATOM 2913 C C . TRP A 1 363 ? 11.894 -14.711 -20.912 1.00 96.12 363 TRP A C 1
ATOM 2915 O O . TRP A 1 363 ? 11.019 -15.414 -21.426 1.00 96.12 363 TRP A O 1
ATOM 2925 N N . GLY A 1 364 ? 13.107 -14.579 -21.449 1.00 95.69 364 GLY A N 1
ATOM 2926 C CA . GLY A 1 364 ? 13.510 -15.153 -22.731 1.00 95.69 364 GLY A CA 1
ATOM 2927 C C . GLY A 1 364 ? 12.910 -14.444 -23.946 1.00 95.69 364 GLY A C 1
ATOM 2928 O O . GLY A 1 364 ? 12.779 -15.057 -25.001 1.00 95.69 364 GLY A O 1
ATOM 2929 N N . HIS A 1 365 ? 12.500 -13.181 -23.816 1.00 97.50 365 HIS A N 1
ATOM 2930 C CA . HIS A 1 365 ? 11.994 -12.397 -24.946 1.00 97.50 365 HIS A CA 1
ATOM 2931 C C . HIS A 1 365 ? 13.121 -12.159 -25.964 1.00 97.50 365 HIS A C 1
ATOM 2933 O O . HIS A 1 365 ? 14.233 -11.811 -25.565 1.00 97.50 365 HIS A O 1
ATOM 2939 N N . PRO A 1 366 ? 12.873 -12.331 -27.277 1.00 96.62 366 PRO A N 1
ATOM 2940 C CA . PRO A 1 366 ? 13.930 -12.220 -28.285 1.00 96.62 366 PRO A CA 1
ATOM 2941 C C . PRO A 1 366 ? 14.319 -10.763 -28.580 1.00 96.62 366 PRO A C 1
ATOM 2943 O O . PRO A 1 366 ? 15.413 -10.500 -29.084 1.00 96.62 366 PRO A O 1
ATOM 2946 N N . ALA A 1 367 ? 13.424 -9.815 -28.294 1.00 97.94 367 ALA A N 1
ATOM 2947 C CA . ALA A 1 367 ? 13.630 -8.391 -28.505 1.00 97.94 367 ALA A CA 1
ATOM 2948 C C . ALA A 1 367 ? 12.787 -7.552 -27.533 1.00 97.94 367 ALA A C 1
ATOM 2950 O O . ALA A 1 367 ? 11.806 -8.042 -26.971 1.00 97.94 367 ALA A O 1
ATOM 2951 N N . ILE A 1 368 ? 13.149 -6.279 -27.386 1.00 98.25 368 ILE A N 1
ATOM 2952 C CA . ILE A 1 368 ? 12.395 -5.271 -26.632 1.00 98.25 368 ILE A CA 1
ATOM 2953 C C . ILE A 1 368 ? 12.565 -3.895 -27.283 1.00 98.25 368 ILE A C 1
ATOM 2955 O O . ILE A 1 368 ? 13.652 -3.580 -27.769 1.00 98.25 368 ILE A O 1
ATOM 2959 N N . ALA A 1 369 ? 11.501 -3.092 -27.310 1.00 98.25 369 ALA A N 1
ATOM 2960 C CA . ALA A 1 369 ? 11.531 -1.717 -27.790 1.00 98.25 369 ALA A CA 1
ATOM 2961 C C . ALA A 1 369 ? 11.630 -0.683 -26.663 1.00 98.25 369 ALA A C 1
ATOM 2963 O O . ALA A 1 369 ? 11.202 -0.934 -25.538 1.00 98.25 369 ALA A O 1
ATOM 2964 N N . VAL A 1 370 ? 12.159 0.493 -27.000 1.00 97.94 370 VAL A N 1
ATOM 2965 C CA . VAL A 1 370 ? 12.029 1.733 -26.222 1.00 97.94 370 VAL A CA 1
ATOM 2966 C C . VAL A 1 370 ? 11.333 2.783 -27.086 1.00 97.94 370 VAL A C 1
ATOM 2968 O O . VAL A 1 370 ? 11.715 2.971 -28.240 1.00 97.94 370 VAL A O 1
ATOM 2971 N N . THR A 1 371 ? 10.306 3.440 -26.550 1.00 97.62 371 THR A N 1
ATOM 2972 C CA . THR A 1 371 ? 9.466 4.413 -27.268 1.00 97.62 371 THR A CA 1
ATOM 2973 C C . THR A 1 371 ? 9.090 5.577 -26.351 1.00 97.62 371 THR A C 1
ATOM 2975 O O . THR A 1 371 ? 7.914 5.830 -26.111 1.00 97.62 371 THR A O 1
ATOM 2978 N N . ASP A 1 372 ? 10.090 6.270 -25.803 1.00 97.62 372 ASP A N 1
ATOM 2979 C CA . ASP A 1 372 ? 9.848 7.401 -24.902 1.00 97.62 372 ASP A CA 1
ATOM 2980 C C . ASP A 1 372 ? 9.125 8.571 -25.596 1.00 97.62 372 ASP A C 1
ATOM 2982 O O . ASP A 1 372 ? 9.230 8.763 -26.813 1.00 97.62 372 ASP A O 1
ATOM 2986 N N . HIS A 1 373 ? 8.404 9.372 -24.805 1.00 95.88 373 HIS A N 1
ATOM 2987 C CA . HIS A 1 373 ? 7.638 10.521 -25.288 1.00 95.88 373 HIS A CA 1
ATOM 2988 C C . HIS A 1 373 ? 8.542 11.615 -25.866 1.00 95.88 373 HIS A C 1
ATOM 2990 O O . HIS A 1 373 ? 9.241 12.309 -25.129 1.00 95.88 373 HIS A O 1
ATOM 2996 N N . ASN A 1 374 ? 8.472 11.830 -27.181 1.00 94.25 374 ASN A N 1
ATOM 2997 C CA . ASN A 1 374 ? 9.161 12.894 -27.925 1.00 94.25 374 ASN A CA 1
ATOM 2998 C C . ASN A 1 374 ? 10.693 12.937 -27.754 1.00 94.25 374 ASN A C 1
ATOM 3000 O O . ASN A 1 374 ? 11.329 13.914 -28.154 1.00 94.25 374 ASN A O 1
ATOM 3004 N N . VAL A 1 375 ? 11.301 11.907 -27.160 1.00 94.31 375 VAL A N 1
ATOM 3005 C CA . VAL A 1 375 ? 12.734 11.864 -26.862 1.00 94.31 375 VAL A CA 1
ATOM 3006 C C . VAL A 1 375 ? 13.318 10.485 -27.133 1.00 94.31 375 VAL A C 1
ATOM 3008 O O . VAL A 1 375 ? 12.626 9.473 -27.157 1.00 94.31 375 VAL A O 1
ATOM 3011 N N . VAL A 1 376 ? 14.638 10.455 -27.302 1.00 97.06 376 VAL A N 1
ATOM 3012 C CA . VAL A 1 376 ? 15.436 9.234 -27.511 1.00 97.06 376 VAL A CA 1
ATOM 3013 C C . VAL A 1 376 ? 16.604 9.141 -26.521 1.00 97.06 376 VAL A C 1
ATOM 3015 O O . VAL A 1 376 ? 17.618 8.492 -26.767 1.00 97.06 376 VAL A O 1
ATOM 3018 N N . GLN A 1 377 ? 16.484 9.823 -25.381 1.00 96.81 377 GLN A N 1
ATOM 3019 C CA . GLN A 1 377 ? 17.561 9.970 -24.395 1.00 96.81 377 GLN A CA 1
ATOM 3020 C C . GLN A 1 377 ? 17.967 8.639 -23.747 1.00 96.81 377 GLN A C 1
ATOM 3022 O O . GLN A 1 377 ? 19.117 8.488 -23.346 1.00 96.81 377 GLN A O 1
ATOM 3027 N N . ALA A 1 378 ? 17.068 7.650 -23.707 1.00 96.62 378 ALA A N 1
ATOM 3028 C CA . ALA A 1 378 ? 17.352 6.322 -23.168 1.00 96.62 378 ALA A CA 1
ATOM 3029 C C . ALA A 1 378 ? 18.233 5.449 -24.085 1.00 96.62 378 ALA A C 1
ATOM 3031 O O . ALA A 1 378 ? 18.666 4.376 -23.668 1.00 96.62 378 ALA A O 1
ATOM 3032 N N . PHE A 1 379 ? 18.503 5.860 -25.332 1.00 98.06 379 PHE A N 1
ATOM 3033 C CA . PHE A 1 379 ? 19.185 5.019 -26.326 1.00 98.06 379 PHE A CA 1
ATOM 3034 C C . PHE A 1 379 ? 20.587 4.537 -25.911 1.00 98.06 379 PHE A C 1
ATOM 3036 O O . PHE A 1 379 ? 20.864 3.352 -26.124 1.00 98.06 379 PHE A O 1
ATOM 3043 N N . PRO A 1 380 ? 21.471 5.371 -25.319 1.00 97.75 380 PRO A N 1
ATOM 3044 C CA . PRO A 1 380 ? 22.794 4.917 -24.885 1.00 97.75 380 PRO A CA 1
ATOM 3045 C C . PRO A 1 380 ? 22.712 3.802 -23.834 1.00 97.75 380 PRO A C 1
ATOM 3047 O O . PRO A 1 380 ? 23.346 2.756 -23.986 1.00 97.75 380 PRO A O 1
ATOM 3050 N N . ASP A 1 381 ? 21.864 3.980 -22.817 1.00 96.94 381 ASP A N 1
ATOM 3051 C CA . ASP A 1 381 ? 21.655 2.987 -21.759 1.00 96.94 381 ASP A CA 1
ATOM 3052 C C . ASP A 1 381 ? 20.973 1.724 -22.296 1.00 96.94 381 ASP A C 1
ATOM 3054 O O . ASP A 1 381 ? 21.315 0.607 -21.900 1.00 96.94 381 ASP A O 1
ATOM 3058 N N . ALA A 1 382 ? 20.036 1.886 -23.236 1.00 97.06 382 ALA A N 1
ATOM 3059 C CA . ALA A 1 382 ? 19.364 0.781 -23.908 1.00 97.06 382 ALA A CA 1
ATOM 3060 C C . ALA A 1 382 ? 20.366 -0.078 -24.687 1.00 97.06 382 ALA A C 1
ATOM 3062 O O . ALA A 1 382 ? 20.313 -1.304 -24.608 1.00 97.06 382 ALA A O 1
ATOM 3063 N N . HIS A 1 383 ? 21.304 0.553 -25.399 1.00 97.44 383 HIS A N 1
ATOM 3064 C CA . HIS A 1 383 ? 22.360 -0.140 -26.132 1.00 97.44 383 HIS A CA 1
ATOM 3065 C C . HIS A 1 383 ? 23.266 -0.951 -25.201 1.00 97.44 383 HIS A C 1
ATOM 3067 O O . HIS A 1 383 ? 23.410 -2.159 -25.385 1.00 97.44 383 HIS A O 1
ATOM 3073 N N . ALA A 1 384 ? 23.802 -0.312 -24.157 1.00 97.44 384 ALA A N 1
ATOM 3074 C CA . ALA A 1 384 ? 24.687 -0.968 -23.198 1.00 97.44 384 ALA A CA 1
ATOM 3075 C C . ALA A 1 384 ? 23.995 -2.136 -22.471 1.00 97.44 384 ALA A C 1
ATOM 3077 O O . ALA A 1 384 ? 24.581 -3.204 -22.280 1.00 97.44 384 ALA A O 1
ATOM 3078 N N . ALA A 1 385 ? 22.727 -1.964 -22.081 1.00 96.81 385 ALA A N 1
ATOM 3079 C CA . ALA A 1 385 ? 21.957 -3.023 -21.439 1.00 96.81 385 ALA A CA 1
ATOM 3080 C C . ALA A 1 385 ? 21.661 -4.187 -22.398 1.00 96.81 385 ALA A C 1
ATOM 3082 O O . ALA A 1 385 ? 21.756 -5.348 -21.996 1.00 96.81 385 ALA A O 1
ATOM 3083 N N . ALA A 1 386 ? 21.311 -3.886 -23.651 1.00 96.38 386 ALA A N 1
ATOM 3084 C CA . ALA A 1 386 ? 20.998 -4.887 -24.662 1.00 96.38 386 ALA A CA 1
ATOM 3085 C C . ALA A 1 386 ? 22.204 -5.770 -24.990 1.00 96.38 386 ALA A C 1
ATOM 3087 O O . ALA A 1 386 ? 22.071 -6.992 -25.016 1.00 96.38 386 ALA A O 1
ATOM 3088 N N . GLU A 1 387 ? 23.383 -5.163 -25.153 1.00 96.69 387 GLU A N 1
ATOM 3089 C CA . GLU A 1 387 ? 24.640 -5.884 -25.364 1.00 96.69 387 GLU A CA 1
ATOM 3090 C C . GLU A 1 387 ? 24.972 -6.780 -24.165 1.00 96.69 387 GLU A C 1
ATOM 3092 O O . GLU A 1 387 ? 25.218 -7.976 -24.325 1.00 96.69 387 GLU A O 1
ATOM 3097 N N . LYS A 1 388 ? 24.881 -6.236 -22.944 1.00 96.81 388 LYS A N 1
ATOM 3098 C CA . LYS A 1 388 ? 25.155 -6.976 -21.705 1.00 96.81 388 LYS A CA 1
ATOM 3099 C C . LYS A 1 388 ? 24.262 -8.207 -21.524 1.00 96.81 388 LYS A C 1
ATOM 3101 O O . LYS A 1 388 ? 24.719 -9.217 -20.992 1.00 96.81 388 LYS A O 1
ATOM 3106 N N . HIS A 1 389 ? 22.988 -8.110 -21.899 1.00 95.75 389 HIS A N 1
ATOM 3107 C CA . HIS A 1 389 ? 21.995 -9.168 -21.692 1.00 95.75 389 HIS A CA 1
ATOM 3108 C C . HIS A 1 389 ? 21.699 -10.002 -22.947 1.00 95.75 389 HIS A C 1
ATOM 3110 O O . HIS A 1 389 ? 20.911 -10.941 -22.868 1.00 95.75 389 HIS A O 1
ATOM 3116 N N . GLY A 1 390 ? 22.329 -9.693 -24.085 1.00 95.62 390 GLY A N 1
ATOM 3117 C CA . GLY A 1 390 ? 22.169 -10.439 -25.334 1.00 95.62 390 GLY A CA 1
ATOM 3118 C C . GLY A 1 390 ? 20.763 -10.375 -25.940 1.00 95.62 390 GLY A C 1
ATOM 3119 O O . GLY A 1 390 ? 20.351 -11.327 -26.599 1.00 95.62 390 GLY A O 1
ATOM 3120 N N . ILE A 1 391 ? 20.015 -9.287 -25.717 1.00 96.19 391 ILE A N 1
ATOM 3121 C CA . ILE A 1 391 ? 18.669 -9.091 -26.282 1.00 96.19 391 ILE A CA 1
ATOM 3122 C C . ILE A 1 391 ? 18.715 -8.108 -27.455 1.00 96.19 391 ILE A C 1
ATOM 3124 O O . ILE A 1 391 ? 19.480 -7.145 -27.444 1.00 96.19 391 ILE A O 1
ATOM 3128 N N . LYS A 1 392 ? 17.873 -8.306 -28.475 1.00 97.94 392 LYS A N 1
ATOM 3129 C CA . LYS A 1 392 ? 17.763 -7.342 -29.576 1.00 97.94 392 LYS A CA 1
ATOM 3130 C C . LYS A 1 392 ? 16.997 -6.096 -29.120 1.00 97.94 392 LYS A C 1
ATOM 3132 O O . LYS A 1 392 ? 15.816 -6.178 -28.790 1.00 97.94 392 LYS A O 1
ATOM 3137 N N . MET A 1 393 ? 17.649 -4.937 -29.168 1.00 97.94 393 MET A N 1
ATOM 3138 C CA . MET A 1 393 ? 16.998 -3.651 -28.908 1.00 97.94 393 MET A CA 1
ATOM 3139 C C . MET A 1 393 ? 16.290 -3.114 -30.158 1.00 97.94 393 MET A C 1
ATOM 3141 O O . MET A 1 393 ? 16.837 -3.181 -31.262 1.00 97.94 393 MET A O 1
ATOM 3145 N N . ILE A 1 394 ? 15.089 -2.562 -29.983 1.00 98.38 394 ILE A N 1
ATOM 3146 C CA . ILE A 1 394 ? 14.338 -1.830 -31.007 1.00 98.38 394 ILE A CA 1
ATOM 3147 C C . ILE A 1 394 ? 14.261 -0.366 -30.570 1.00 98.38 394 ILE A C 1
ATOM 3149 O O . ILE A 1 394 ? 13.660 -0.027 -29.554 1.00 98.38 394 ILE A O 1
ATOM 3153 N N . TYR A 1 395 ? 14.898 0.503 -31.343 1.00 98.00 395 TYR A N 1
ATOM 3154 C CA . TYR A 1 395 ? 14.975 1.927 -31.048 1.00 98.00 395 TYR A CA 1
ATOM 3155 C C . TYR A 1 395 ? 13.794 2.651 -31.690 1.00 98.00 395 TYR A C 1
ATOM 3157 O O . TYR A 1 395 ? 13.680 2.675 -32.916 1.00 98.00 395 TYR A O 1
ATOM 3165 N N . GLY A 1 396 ? 12.922 3.224 -30.866 1.00 96.56 396 GLY A N 1
ATOM 3166 C CA . GLY A 1 396 ? 11.760 3.989 -31.296 1.00 96.56 396 GLY A CA 1
ATOM 3167 C C . GLY A 1 396 ? 11.581 5.270 -30.486 1.00 96.56 396 GLY A C 1
ATOM 3168 O O . GLY A 1 396 ? 12.383 5.609 -29.619 1.00 96.56 396 GLY A O 1
ATOM 3169 N N . MET A 1 397 ? 10.519 5.995 -30.809 1.00 96.19 397 MET A N 1
ATOM 3170 C CA . MET A 1 397 ? 10.100 7.223 -30.141 1.00 96.19 397 MET A CA 1
ATOM 3171 C C . MET A 1 397 ? 8.589 7.325 -30.300 1.00 96.19 397 MET A C 1
ATOM 3173 O O . MET A 1 397 ? 8.077 7.091 -31.397 1.00 96.19 397 MET A O 1
ATOM 3177 N N . GLU A 1 398 ? 7.883 7.691 -29.237 1.00 96.88 398 GLU A N 1
ATOM 3178 C CA . GLU A 1 398 ? 6.481 8.069 -29.355 1.00 96.88 398 GLU A CA 1
ATOM 3179 C C . GLU A 1 398 ? 6.400 9.569 -29.654 1.00 96.88 398 GLU A C 1
ATOM 3181 O O . GLU A 1 398 ? 6.643 10.407 -28.786 1.00 96.88 398 GLU A O 1
ATOM 3186 N N . GLY A 1 399 ? 6.130 9.906 -30.915 1.00 93.25 399 GLY A N 1
ATOM 3187 C CA . GLY A 1 399 ? 6.052 11.289 -31.378 1.00 93.25 399 GLY A CA 1
ATOM 3188 C C . GLY A 1 399 ? 4.631 11.845 -31.342 1.00 93.25 399 GLY A C 1
ATOM 3189 O O . GLY A 1 399 ? 3.680 11.168 -31.729 1.00 93.25 399 GLY A O 1
ATOM 3190 N N . MET A 1 400 ? 4.501 13.111 -30.951 1.00 88.44 400 MET A N 1
ATOM 3191 C CA . MET A 1 400 ? 3.260 13.869 -31.100 1.00 88.44 400 MET A CA 1
ATOM 3192 C C . MET A 1 400 ? 3.108 14.357 -32.543 1.00 88.44 400 MET A C 1
ATOM 3194 O O . MET A 1 400 ? 3.869 15.208 -33.003 1.00 88.44 400 MET A O 1
ATOM 3198 N N . LEU A 1 401 ? 2.113 13.830 -33.255 1.00 88.94 401 LEU A N 1
ATOM 3199 C CA . LEU A 1 401 ? 1.758 14.285 -34.597 1.00 88.94 401 LEU A CA 1
ATOM 3200 C C . LEU A 1 401 ? 0.602 15.288 -34.512 1.00 88.94 401 LEU A C 1
ATOM 3202 O O . LEU A 1 401 ? -0.427 14.999 -33.903 1.00 88.94 401 LEU A O 1
ATOM 3206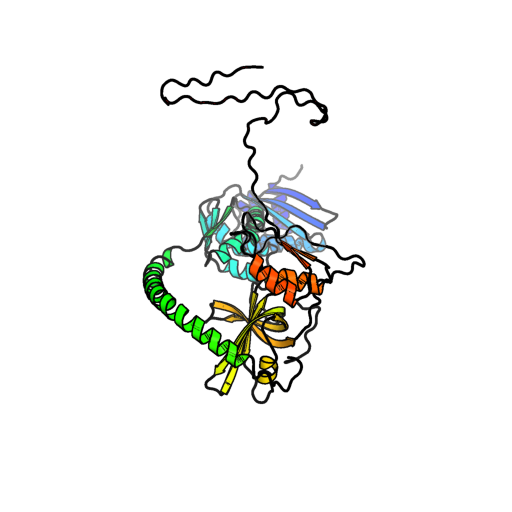 N N . VAL A 1 402 ? 0.767 16.454 -35.135 1.00 84.25 402 VAL A N 1
ATOM 3207 C CA . VAL A 1 402 ? -0.294 17.458 -35.292 1.00 84.25 402 VAL A CA 1
ATOM 3208 C C . VAL A 1 402 ? -0.702 17.489 -36.760 1.00 84.25 402 VAL A C 1
ATOM 3210 O O . VAL A 1 402 ? 0.163 17.514 -37.633 1.00 84.25 402 VAL A O 1
ATOM 3213 N N . ASP A 1 403 ? -2.009 17.470 -37.012 1.00 80.50 403 ASP A N 1
ATOM 3214 C CA . ASP A 1 403 ? -2.578 17.669 -38.345 1.00 80.50 403 ASP A CA 1
ATOM 3215 C C . ASP A 1 403 ? -2.344 19.128 -38.768 1.00 80.50 403 ASP A C 1
ATOM 3217 O O . ASP A 1 403 ? -2.733 20.059 -38.055 1.00 80.50 403 ASP A O 1
ATOM 3221 N N . ASP A 1 404 ? -1.670 19.337 -39.897 1.00 70.94 404 ASP A N 1
ATOM 3222 C CA . ASP A 1 404 ? -1.357 20.664 -40.430 1.00 70.94 404 ASP A CA 1
ATOM 3223 C C . ASP A 1 404 ? -2.579 21.345 -41.071 1.00 70.94 404 ASP A C 1
ATOM 3225 O O . ASP A 1 404 ? -2.500 22.506 -41.480 1.00 70.94 404 ASP A O 1
ATOM 3229 N N . GLY A 1 405 ? -3.738 20.674 -41.090 1.00 65.19 405 GLY A N 1
ATOM 3230 C CA . GLY A 1 405 ? -5.047 21.271 -41.355 1.00 65.19 405 GLY A CA 1
ATOM 3231 C C . GLY A 1 405 ? -5.250 21.749 -42.793 1.00 65.19 405 GLY A C 1
ATOM 3232 O O . GLY A 1 405 ? -6.317 22.279 -43.114 1.00 65.19 405 GLY A O 1
ATOM 3233 N N . VAL A 1 406 ? -4.263 21.557 -43.671 1.00 70.38 406 VAL A N 1
ATOM 3234 C CA . VAL A 1 406 ? -4.368 21.845 -45.099 1.00 70.38 406 VAL A CA 1
ATOM 3235 C C . VAL A 1 406 ? -4.520 20.516 -45.832 1.00 70.38 406 VAL A C 1
ATOM 3237 O O . VAL A 1 406 ? -3.569 19.742 -45.911 1.00 70.38 406 VAL A O 1
ATOM 3240 N N . PRO A 1 407 ? -5.697 20.226 -46.413 1.00 69.00 407 PRO A N 1
ATOM 3241 C CA . PRO A 1 407 ? -5.861 19.049 -47.249 1.00 69.00 407 PRO A CA 1
ATOM 3242 C C . PRO A 1 407 ? -4.843 19.085 -48.396 1.00 69.00 407 PRO A C 1
ATOM 3244 O O . PRO A 1 407 ? -4.915 19.952 -49.266 1.00 69.00 407 PRO A O 1
ATOM 3247 N N . ILE A 1 408 ? -3.908 18.129 -48.413 1.00 71.25 408 ILE A N 1
ATOM 3248 C CA . ILE A 1 408 ? -2.903 17.985 -49.486 1.00 71.25 408 ILE A CA 1
ATOM 3249 C C . ILE A 1 408 ? -3.589 17.712 -50.837 1.00 71.25 408 ILE A C 1
ATOM 3251 O O . ILE A 1 408 ? -3.077 18.077 -51.894 1.00 71.25 408 ILE A O 1
ATOM 3255 N N . ALA A 1 409 ? -4.777 17.102 -50.809 1.00 73.31 409 ALA A N 1
ATOM 3256 C CA . ALA A 1 409 ? -5.605 16.861 -51.980 1.00 73.31 409 ALA A CA 1
ATOM 3257 C C . ALA A 1 409 ? -7.061 17.254 -51.711 1.00 73.31 409 ALA A C 1
ATOM 3259 O O . ALA A 1 409 ? -7.677 16.818 -50.737 1.00 73.31 409 ALA A O 1
ATOM 3260 N N . TYR A 1 410 ? -7.640 18.021 -52.632 1.00 76.31 410 TYR A N 1
ATOM 3261 C CA . TYR A 1 410 ? -9.076 18.276 -52.675 1.00 76.31 410 TYR A CA 1
ATOM 3262 C C . TYR A 1 410 ? -9.734 17.250 -53.599 1.00 76.31 410 TYR A C 1
ATOM 3264 O O . TYR A 1 410 ? -9.276 17.048 -54.720 1.00 76.31 410 TYR A O 1
ATOM 3272 N N . LYS A 1 411 ? -10.818 16.609 -53.136 1.00 80.75 411 LYS A N 1
ATOM 3273 C CA . LYS A 1 411 ? -11.557 15.564 -53.879 1.00 80.75 411 LYS A CA 1
ATOM 3274 C C . LYS A 1 411 ? -10.630 14.440 -54.391 1.00 80.75 411 LYS A C 1
ATOM 3276 O O . LYS A 1 411 ? -10.517 14.256 -55.605 1.00 80.75 411 LYS A O 1
ATOM 3281 N N . PRO A 1 412 ? -9.963 13.698 -53.489 1.00 82.75 412 PRO A N 1
ATOM 3282 C CA . PRO A 1 412 ? -9.038 12.647 -53.894 1.00 82.75 412 PRO A CA 1
ATOM 3283 C C . PRO A 1 412 ? -9.742 11.610 -54.778 1.00 82.75 412 PRO A C 1
ATOM 3285 O O . PRO A 1 412 ? -10.880 11.218 -54.513 1.00 82.75 412 PRO A O 1
ATOM 3288 N N . GLN A 1 413 ? -9.051 11.170 -55.828 1.00 82.31 413 GLN A N 1
ATOM 3289 C CA . GLN A 1 413 ? -9.465 10.051 -56.670 1.00 82.31 413 GLN A CA 1
ATOM 3290 C C . GLN A 1 413 ? -8.433 8.932 -56.540 1.00 82.31 413 GLN A C 1
ATOM 3292 O O . GLN A 1 413 ? -7.232 9.200 -56.508 1.00 82.31 413 GLN A O 1
ATOM 3297 N N . ASP A 1 414 ? -8.902 7.689 -56.467 1.00 87.62 414 ASP A N 1
ATOM 3298 C CA . ASP A 1 414 ? -8.046 6.503 -56.410 1.00 87.62 414 ASP A CA 1
ATOM 3299 C C . ASP A 1 414 ? -7.487 6.202 -57.810 1.00 87.62 414 ASP A C 1
ATOM 3301 O O . ASP A 1 414 ? -8.093 5.488 -58.610 1.00 87.62 414 ASP A O 1
ATOM 3305 N N . VAL A 1 415 ? -6.375 6.859 -58.151 1.00 86.94 415 VAL A N 1
ATOM 3306 C CA . VAL A 1 415 ? -5.716 6.758 -59.458 1.00 86.94 415 VAL A CA 1
ATOM 3307 C C . VAL A 1 415 ? -4.219 6.558 -59.254 1.00 86.94 415 VAL A C 1
ATOM 3309 O O . VAL A 1 415 ? -3.581 7.232 -58.445 1.00 86.94 415 VAL A O 1
ATOM 3312 N N . VAL A 1 416 ? -3.629 5.647 -60.028 1.00 90.06 416 VAL A N 1
ATOM 3313 C CA . VAL A 1 416 ? -2.180 5.430 -60.042 1.00 90.06 416 VAL A CA 1
ATOM 3314 C C . VAL A 1 416 ? -1.487 6.680 -60.594 1.00 90.06 416 VAL A C 1
ATOM 3316 O O . VAL A 1 416 ? -1.555 6.958 -61.788 1.00 90.06 416 VAL A O 1
ATOM 3319 N N . LEU A 1 417 ? -0.777 7.413 -59.728 1.00 84.12 417 LEU A N 1
ATOM 3320 C CA . LEU A 1 417 ? -0.077 8.669 -60.056 1.00 84.12 417 LEU A CA 1
ATOM 3321 C C . LEU A 1 417 ? 0.828 8.576 -61.293 1.00 84.12 417 LEU A C 1
ATOM 3323 O O . LEU A 1 417 ? 0.921 9.531 -62.053 1.00 84.12 417 LEU A O 1
ATOM 3327 N N . LYS A 1 418 ? 1.477 7.425 -61.508 1.00 88.75 418 LYS A N 1
ATOM 3328 C CA . LYS A 1 418 ? 2.395 7.199 -62.635 1.00 88.75 418 LYS A CA 1
ATOM 3329 C C . LYS A 1 418 ? 1.706 7.289 -64.001 1.00 88.75 418 LYS A C 1
ATOM 3331 O O . LYS A 1 418 ? 2.328 7.741 -64.958 1.00 88.75 418 LYS A O 1
ATOM 3336 N N . ASP A 1 419 ? 0.451 6.856 -64.069 1.00 89.50 419 ASP A N 1
ATOM 3337 C CA . ASP A 1 419 ? -0.327 6.778 -65.309 1.00 89.50 419 ASP A CA 1
ATOM 3338 C C . ASP A 1 419 ? -1.377 7.903 -65.391 1.00 89.50 419 ASP A C 1
ATOM 3340 O O . ASP A 1 419 ? -2.064 8.064 -66.401 1.00 89.50 419 ASP A O 1
ATOM 3344 N N . ALA A 1 420 ? -1.502 8.699 -64.324 1.00 86.06 420 ALA A N 1
ATOM 3345 C CA . ALA A 1 420 ? -2.401 9.834 -64.255 1.00 86.06 420 ALA A CA 1
ATOM 3346 C C . ALA A 1 420 ? -1.876 10.999 -65.103 1.00 86.06 420 ALA A C 1
ATOM 3348 O O . ALA A 1 420 ? -0.704 11.364 -65.051 1.00 86.06 420 ALA A O 1
ATOM 3349 N N . THR A 1 421 ? -2.772 11.641 -65.850 1.00 85.19 421 THR A N 1
ATOM 3350 C CA . THR A 1 421 ? -2.484 12.936 -66.474 1.00 85.19 421 THR A CA 1
ATOM 3351 C C . THR A 1 421 ? -2.913 14.034 -65.515 1.00 85.19 421 THR A C 1
ATOM 3353 O O . THR A 1 421 ? -4.095 14.148 -65.195 1.00 85.19 421 THR A O 1
ATOM 3356 N N . TYR A 1 422 ? -1.966 14.844 -65.060 1.00 78.38 422 TYR A N 1
ATOM 3357 C CA . TYR A 1 422 ? -2.227 15.969 -64.170 1.00 78.38 422 TYR A CA 1
ATOM 3358 C C . TYR A 1 422 ? -1.457 17.205 -64.625 1.00 78.38 422 TYR A C 1
ATOM 3360 O O . TYR A 1 422 ? -0.440 17.121 -65.313 1.00 78.38 422 TYR A O 1
ATOM 3368 N N . VAL A 1 423 ? -1.979 18.366 -64.243 1.00 82.44 423 VAL A N 1
ATOM 3369 C CA . VAL A 1 423 ? -1.357 19.664 -64.496 1.00 82.44 423 VAL A CA 1
ATOM 3370 C C . VAL A 1 423 ? -0.752 20.135 -63.183 1.00 82.44 423 VAL A C 1
ATOM 3372 O O . VAL A 1 423 ? -1.464 20.275 -62.192 1.00 82.44 423 VAL A O 1
ATOM 3375 N N . VAL A 1 424 ? 0.560 20.360 -63.171 1.00 78.62 424 VAL A N 1
ATOM 3376 C CA . VAL A 1 424 ? 1.250 20.972 -62.033 1.00 78.62 424 VAL A CA 1
ATOM 3377 C C . VAL A 1 424 ? 1.296 22.472 -62.282 1.00 78.62 424 VAL A C 1
ATOM 3379 O O . VAL A 1 424 ? 1.893 22.918 -63.260 1.00 78.62 424 VAL A O 1
ATOM 3382 N N . PHE A 1 425 ? 0.649 23.241 -61.412 1.00 66.56 425 PHE A N 1
ATOM 3383 C CA . PHE A 1 425 ? 0.823 24.685 -61.378 1.00 66.56 425 PHE A CA 1
ATOM 3384 C C . PHE A 1 425 ? 1.957 25.002 -60.412 1.00 66.56 425 PHE A C 1
ATOM 3386 O O . PHE A 1 425 ? 1.801 24.848 -59.203 1.00 66.56 425 PHE A O 1
ATOM 3393 N N . ASP A 1 426 ? 3.094 25.431 -60.951 1.00 67.69 426 ASP A N 1
ATOM 3394 C CA . ASP A 1 426 ? 4.119 26.091 -60.155 1.00 67.69 426 ASP A CA 1
ATOM 3395 C C . ASP A 1 426 ? 3.673 27.536 -59.930 1.00 67.69 426 ASP A C 1
ATOM 3397 O O . ASP A 1 426 ? 3.745 28.386 -60.821 1.00 67.69 426 ASP A O 1
ATOM 3401 N N . VAL A 1 427 ? 3.088 27.790 -58.764 1.00 64.06 427 VAL A N 1
ATOM 3402 C CA . VAL A 1 427 ? 2.740 29.143 -58.331 1.00 64.06 427 VAL A CA 1
ATOM 3403 C C . VAL A 1 427 ? 3.996 29.761 -57.723 1.00 64.06 427 VAL A C 1
ATOM 3405 O O . VAL A 1 427 ? 4.124 29.889 -56.508 1.00 64.06 427 VAL A O 1
ATOM 3408 N N . GLU A 1 428 ? 4.953 30.125 -58.580 1.00 53.00 428 GLU A N 1
ATOM 3409 C CA . GLU A 1 428 ? 6.089 30.952 -58.179 1.00 53.00 428 GLU A CA 1
ATOM 3410 C C . GLU A 1 428 ? 5.559 32.296 -57.662 1.00 53.00 428 GLU A C 1
ATOM 3412 O O . GLU A 1 428 ? 5.141 33.169 -58.425 1.00 53.00 428 GLU A O 1
ATOM 3417 N N . THR A 1 429 ? 5.600 32.507 -56.348 1.00 55.41 429 THR A N 1
ATOM 3418 C CA . THR A 1 429 ? 5.424 33.835 -55.756 1.00 55.41 429 THR A CA 1
ATOM 3419 C C . THR A 1 429 ? 6.730 34.614 -55.881 1.00 55.41 429 THR A C 1
ATOM 3421 O O . THR A 1 429 ? 7.438 34.828 -54.898 1.00 55.41 429 THR A O 1
ATOM 3424 N N . THR A 1 430 ? 7.090 35.047 -57.089 1.00 55.91 430 THR A N 1
ATOM 3425 C CA . THR A 1 430 ? 8.145 36.056 -57.273 1.00 55.91 430 THR A CA 1
ATOM 3426 C C . THR A 1 430 ? 7.554 37.467 -57.198 1.00 55.91 430 THR A C 1
ATOM 3428 O O . THR A 1 430 ? 7.635 38.267 -58.126 1.00 55.91 430 THR A O 1
ATOM 3431 N N . GLY A 1 431 ? 6.963 37.796 -56.046 1.00 49.44 431 GLY A N 1
ATOM 3432 C CA . GLY A 1 431 ? 6.609 39.162 -55.666 1.00 49.44 431 GLY A CA 1
ATOM 3433 C C . GLY A 1 431 ? 7.717 39.782 -54.811 1.00 49.44 431 GLY A C 1
ATOM 3434 O O . GLY A 1 431 ? 7.856 39.466 -53.636 1.00 49.44 431 GLY A O 1
ATOM 3435 N N . LEU A 1 432 ? 8.520 40.700 -55.360 1.00 47.78 432 LEU A N 1
ATOM 3436 C CA . LEU A 1 432 ? 9.579 41.413 -54.613 1.00 47.78 432 LEU A CA 1
ATOM 3437 C C . LEU A 1 432 ? 9.045 42.508 -53.651 1.00 47.78 432 LEU A C 1
ATOM 3439 O O . LEU A 1 432 ? 9.815 43.350 -53.191 1.00 47.78 432 LEU A O 1
ATOM 3443 N N . SER A 1 433 ? 7.742 42.546 -53.339 1.00 49.06 433 SER A N 1
ATOM 3444 C CA . SER A 1 433 ? 7.139 43.575 -52.475 1.00 49.06 433 SER A CA 1
ATOM 3445 C C . SER A 1 433 ? 6.060 43.009 -51.549 1.00 49.06 433 SER A C 1
ATOM 3447 O O . SER A 1 433 ? 4.941 42.723 -51.964 1.00 49.06 433 SER A O 1
ATOM 3449 N N . ASN A 1 434 ? 6.381 42.944 -50.255 1.00 51.78 434 ASN A N 1
ATOM 3450 C CA . ASN A 1 434 ? 5.549 42.370 -49.188 1.00 51.78 434 ASN A CA 1
ATOM 3451 C C . ASN A 1 434 ? 4.257 43.168 -48.867 1.00 51.78 434 ASN A C 1
ATOM 3453 O O . ASN A 1 434 ? 3.516 42.797 -47.965 1.00 51.78 434 ASN A O 1
ATOM 3457 N N . GLN A 1 435 ? 3.990 44.301 -49.535 1.00 50.91 435 GLN A N 1
ATOM 3458 C CA . GLN A 1 435 ? 2.845 45.174 -49.211 1.00 50.91 435 GLN A CA 1
ATOM 3459 C C . GLN A 1 435 ? 1.625 45.017 -50.135 1.00 50.91 435 GLN A C 1
ATOM 3461 O O . GLN A 1 435 ? 0.544 45.463 -49.755 1.00 50.91 435 GLN A O 1
ATOM 3466 N N . TYR A 1 436 ? 1.760 44.399 -51.315 1.00 50.00 436 TYR A N 1
ATOM 3467 C CA . TYR A 1 436 ? 0.661 44.315 -52.296 1.00 50.00 436 TYR A CA 1
ATOM 3468 C C . TYR A 1 436 ? 0.295 42.898 -52.746 1.00 50.00 436 TYR A C 1
ATOM 3470 O O . TYR A 1 436 ? -0.660 42.750 -53.511 1.00 50.00 436 TYR A O 1
ATOM 3478 N N . ASP A 1 437 ? 0.974 41.863 -52.245 1.00 45.34 437 ASP A N 1
ATOM 3479 C CA . ASP A 1 437 ? 0.597 40.481 -52.536 1.00 45.34 437 ASP A CA 1
ATOM 3480 C C . ASP A 1 437 ? -0.686 40.107 -51.783 1.00 45.34 437 ASP A C 1
ATOM 3482 O O . ASP A 1 437 ? -0.686 39.691 -50.625 1.00 45.34 437 ASP A O 1
ATOM 3486 N N . LYS A 1 438 ? -1.823 40.267 -52.464 1.00 46.69 438 LYS A N 1
ATOM 3487 C CA . LYS A 1 438 ? -3.028 39.501 -52.154 1.00 46.69 438 LYS A CA 1
ATOM 3488 C C . LYS A 1 438 ? -2.891 38.155 -52.842 1.00 46.69 438 LYS A C 1
ATOM 3490 O O . LYS A 1 438 ? -2.919 38.085 -54.071 1.00 46.69 438 LYS A O 1
ATOM 3495 N N . SER A 1 439 ? -2.787 37.099 -52.043 1.00 44.59 439 SER A N 1
ATOM 3496 C CA . SER A 1 439 ? -2.916 35.716 -52.487 1.00 44.59 439 SER A CA 1
ATOM 3497 C C . SER A 1 439 ? -4.198 35.587 -53.306 1.00 44.59 439 SER A C 1
ATOM 3499 O O . SER A 1 439 ? -5.311 35.649 -52.785 1.00 44.59 439 SER A O 1
ATOM 3501 N N . SER A 1 440 ? -4.035 35.469 -54.620 1.00 42.69 440 SER A N 1
ATOM 3502 C CA . SER A 1 440 ? -5.136 35.155 -55.516 1.00 42.69 440 SER A CA 1
ATOM 3503 C C . SER A 1 440 ? -5.477 33.693 -55.271 1.00 42.69 440 SER A C 1
ATOM 3505 O O . SER A 1 440 ? -4.798 32.800 -55.770 1.00 42.69 440 SER A O 1
ATOM 3507 N N . SER A 1 441 ? -6.487 33.437 -54.443 1.00 38.03 441 SER A N 1
ATOM 3508 C CA . SER A 1 441 ? -7.058 32.106 -54.297 1.00 38.03 441 SER A CA 1
ATOM 3509 C C . SER A 1 441 ? -7.741 31.726 -55.610 1.00 38.03 441 SER A C 1
ATOM 3511 O O . SER A 1 441 ? -8.878 32.115 -55.878 1.00 38.03 441 SER A O 1
ATOM 3513 N N . LEU A 1 442 ? -7.046 30.967 -56.459 1.00 39.50 442 LEU A N 1
ATOM 3514 C CA . LEU A 1 442 ? -7.719 30.214 -57.508 1.00 39.50 442 LEU A CA 1
ATOM 3515 C C . LEU A 1 442 ? -8.540 29.116 -56.822 1.00 39.50 442 LEU A C 1
ATOM 3517 O O . LEU A 1 442 ? -7.991 28.146 -56.308 1.00 39.50 442 LEU A O 1
ATOM 3521 N N . GLN A 1 443 ? -9.860 29.292 -56.786 1.00 35.97 443 GLN A N 1
ATOM 3522 C CA . GLN A 1 443 ? -10.781 28.184 -56.554 1.00 35.97 443 GLN A CA 1
ATOM 3523 C C . GLN A 1 443 ? -10.862 27.353 -57.840 1.00 35.97 443 GLN A C 1
ATOM 3525 O O . GLN A 1 443 ? -11.344 27.849 -58.860 1.00 35.97 443 GLN A O 1
ATOM 3530 N N . LEU A 1 444 ? -10.410 26.100 -57.767 1.00 35.62 444 LEU A N 1
ATOM 3531 C CA . LEU A 1 444 ? -10.736 25.020 -58.703 1.00 35.62 444 LEU A CA 1
ATOM 3532 C C . LEU A 1 444 ? -11.305 23.831 -57.921 1.00 35.62 444 LEU A C 1
ATOM 3534 O O . LEU A 1 444 ? -10.724 23.492 -56.866 1.00 35.62 444 LEU A O 1
#

Radius of gyration: 36.46 Å; chains: 1; bounding box: 96×67×106 Å

InterPro domains:
  IPR003141 Polymerase/histidinol phosphatase, N-terminal [SM00481] (336-403)
  IPR004013 PHP domain [PF02811] (338-402)
  IPR004365 OB-fold nucleic acid binding domain, AA-tRNA synthetase-type [PF01336] (240-320)
  IPR004805 Error-prone DNA polymerase/DNA polymerase III subunit alpha DnaE/PolC [PTHR32294] (336-412)
  IPR012340 Nucleic acid-binding, OB-fold [G3DSA:2.40.50.140] (222-323)
  IPR012340 Nucleic acid-binding, OB-fold [SSF50249] (238-315)
  IPR016195 Polymerase/histidinol phosphatase-like [SSF89550] (334-423)
  IPR024754 DNA polymerase III PolC-like, N-terminal domain II [PF11490] (94-207)
  IPR028112 DNA polymerase III PolC-type, N-terminal domain I [PF14480] (8-79)

pLDDT: mean 82.29, std 16.0, range [35.62, 98.38]